Protein AF-A0A3G9CZN0-F1 (afdb_monomer)

Secondary structure (DSSP, 8-state):
--SSSSSSSSSS-----------EEE-HHHHHHHHHHHHHHHHHHSEE-SSEEETTEEE-HHHHHHHHHHHHHHHTTT----EEE--PBPPSS--S----EEEEHHHHHHHHHHHHHHHHHHSB--SEEEETTEEEEHHHHHHHHHHHHHHHHHHSS--SEEEE---EEPPGGG---S-----PPPHHHHHHHHHHS-SHHHHHHHHHHHHHHHHHHHSS--S-EEEETTEEE-HHHHHHHHHHHHHHHHHHT-SSHHHHHHHHHTHHHHHHHHHHHHHS--BPPSS-------EEEEHHHHHHHHHHHHHHHHHHSB--S-EEETTEEEPHHHHHHHHHHHHHHHHHHSS--SEEEE-GGG--------TT--S-EEEEE-SSEEEEEEE-TTSSS-TTSEEEEEEESEETTTTEET-EEEEPPPTTTT-TT-EEEETTT--EEETTT-BBSSTT---BPPB--S--SSS-SS-EEEE---HHHHHHHHT-TT-GGG-----TT-EEEEPTTS-EEEE-

Radius of gyration: 31.52 Å; Cα contacts (8 Å, |Δi|>4): 892; chains: 1; bounding box: 63×96×93 Å

Structure (mmCIF, N/CA/C/O backbone):
data_AF-A0A3G9CZN0-F1
#
_entry.id   AF-A0A3G9CZN0-F1
#
loop_
_atom_site.group_PDB
_atom_site.id
_atom_site.type_symbol
_atom_site.label_atom_id
_atom_site.label_alt_id
_atom_site.label_comp_id
_atom_site.label_asym_id
_atom_site.label_entity_id
_atom_site.label_seq_id
_atom_site.pdbx_PDB_ins_code
_atom_site.Cartn_x
_atom_site.Cartn_y
_atom_site.Cartn_z
_atom_site.occupancy
_atom_site.B_iso_or_equiv
_atom_site.auth_seq_id
_atom_site.auth_comp_id
_atom_site.auth_asym_id
_atom_site.auth_atom_id
_atom_site.pdbx_PDB_model_num
ATOM 1 N N . MET A 1 1 ? -13.162 68.420 35.883 1.00 48.16 1 MET A N 1
ATOM 2 C CA . MET A 1 1 ? -13.195 67.735 34.568 1.00 48.16 1 MET A CA 1
ATOM 3 C C . MET A 1 1 ? -12.017 66.759 34.424 1.00 48.16 1 MET A C 1
ATOM 5 O O . MET A 1 1 ? -11.081 67.065 33.712 1.00 48.16 1 MET A O 1
ATOM 9 N N . LYS A 1 2 ? -12.004 65.609 35.123 1.00 45.78 2 LYS A N 1
ATOM 10 C CA . LYS A 1 2 ? -11.001 64.524 34.917 1.00 45.78 2 LYS A CA 1
ATOM 11 C C . LYS A 1 2 ? -11.525 63.116 35.279 1.00 45.78 2 LYS A C 1
ATOM 13 O O . LYS A 1 2 ? -10.744 62.215 35.541 1.00 45.78 2 LYS A O 1
ATOM 18 N N . LYS A 1 3 ? -12.850 62.905 35.303 1.00 45.03 3 LYS A N 1
ATOM 19 C CA . LYS A 1 3 ? -13.458 61.583 35.579 1.00 45.03 3 LYS A CA 1
ATOM 20 C C . LYS A 1 3 ? -14.350 61.039 34.453 1.00 45.03 3 LYS A C 1
ATOM 22 O O . LYS A 1 3 ? -14.894 59.957 34.596 1.00 45.03 3 LYS A O 1
ATOM 27 N N . ALA A 1 4 ? -14.457 61.743 33.323 1.00 49.50 4 ALA A N 1
ATOM 28 C CA . ALA A 1 4 ? -15.334 61.357 32.210 1.00 49.50 4 ALA A CA 1
ATOM 29 C C . ALA A 1 4 ? -14.595 60.811 30.969 1.00 49.50 4 ALA A C 1
ATOM 31 O O . ALA A 1 4 ? -15.244 60.467 29.991 1.00 49.50 4 ALA A O 1
ATOM 32 N N . LEU A 1 5 ? -13.258 60.703 30.994 1.00 44.84 5 LEU A N 1
ATOM 33 C CA . LEU A 1 5 ? -12.458 60.295 29.823 1.00 44.84 5 LEU A CA 1
ATOM 34 C C . LEU A 1 5 ? -11.864 58.877 29.919 1.00 44.84 5 LEU A C 1
ATOM 36 O O . LEU A 1 5 ? -11.067 58.489 29.078 1.00 44.84 5 LEU A O 1
ATOM 40 N N . TYR A 1 6 ? -12.248 58.095 30.930 1.00 41.69 6 TYR A N 1
ATOM 41 C CA . TYR A 1 6 ? -11.838 56.687 31.051 1.00 41.69 6 TYR A CA 1
ATOM 42 C C . TYR A 1 6 ? -12.982 55.695 30.807 1.00 41.69 6 TYR A C 1
ATOM 44 O O . TYR A 1 6 ? -12.749 54.492 30.801 1.00 41.69 6 TYR A O 1
ATOM 52 N N . LEU A 1 7 ? -14.205 56.182 30.557 1.00 41.12 7 LEU A N 1
ATOM 53 C CA . LEU A 1 7 ? -15.381 55.326 30.356 1.00 41.12 7 LEU A CA 1
ATOM 54 C C . LEU A 1 7 ? -15.798 55.179 28.881 1.00 41.12 7 LEU A C 1
ATOM 56 O O . LEU A 1 7 ? -16.568 54.286 28.553 1.00 41.12 7 LEU A O 1
ATOM 60 N N . THR A 1 8 ? -15.255 55.989 27.969 1.00 40.38 8 THR A N 1
ATOM 61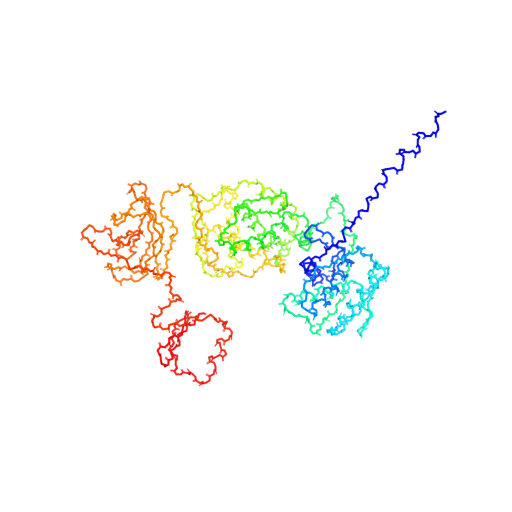 C CA . THR A 1 8 ? -15.574 55.921 26.528 1.00 40.38 8 THR A CA 1
ATOM 62 C C . THR A 1 8 ? -14.534 55.183 25.684 1.00 40.38 8 THR A C 1
ATOM 64 O O . THR A 1 8 ? -14.810 54.876 24.532 1.00 40.38 8 THR A O 1
ATOM 67 N N . VAL A 1 9 ? -13.378 54.817 26.250 1.00 39.97 9 VAL A N 1
ATOM 68 C CA . VAL A 1 9 ? -12.348 54.009 25.557 1.00 39.97 9 VAL A CA 1
ATOM 69 C C . VAL A 1 9 ? -12.467 52.510 25.888 1.00 39.97 9 VAL A C 1
ATOM 71 O O . VAL A 1 9 ? -11.833 51.676 25.254 1.00 39.97 9 VAL A O 1
ATOM 74 N N . PHE A 1 10 ? -13.348 52.136 26.823 1.00 37.50 10 PHE A N 1
ATOM 75 C CA . PHE A 1 10 ? -13.565 50.739 27.225 1.00 37.50 10 PHE A CA 1
ATOM 76 C C . PHE A 1 10 ? -14.815 50.080 26.607 1.00 37.50 10 PHE A C 1
ATOM 78 O O . PHE A 1 10 ? -15.064 48.906 26.858 1.00 37.50 10 PHE A O 1
ATOM 85 N N . ILE A 1 11 ? -15.598 50.805 25.793 1.00 42.56 11 ILE A N 1
ATOM 86 C CA . ILE A 1 11 ? -16.898 50.337 25.257 1.00 42.56 11 ILE A CA 1
ATOM 87 C C . ILE A 1 11 ? -16.909 50.156 23.721 1.00 42.56 11 ILE A C 1
ATOM 89 O O . ILE A 1 11 ? -17.919 49.753 23.157 1.00 42.56 11 ILE A O 1
ATOM 93 N N . THR A 1 12 ? -15.789 50.336 23.011 1.00 40.12 12 THR A N 1
ATOM 94 C CA . THR A 1 12 ? -15.751 50.155 21.537 1.00 40.12 12 THR A CA 1
ATOM 95 C C . THR A 1 12 ? -14.772 49.102 21.017 1.00 40.12 12 THR A C 1
ATOM 97 O O . THR A 1 12 ? -14.633 48.972 19.806 1.00 40.12 12 THR A O 1
ATOM 100 N N . SER A 1 13 ? -14.143 48.294 21.879 1.00 41.06 13 SER A N 1
ATOM 101 C CA . SER A 1 13 ? -13.274 47.187 21.426 1.00 41.06 13 SER A CA 1
ATOM 102 C C . SER A 1 13 ? -13.647 45.813 21.989 1.00 41.06 13 SER A C 1
ATOM 104 O O . SER A 1 13 ? -12.832 44.895 22.013 1.00 41.06 13 SER A O 1
ATOM 106 N N . LEU A 1 14 ? -14.909 45.631 22.388 1.00 39.69 14 LEU A N 1
ATOM 107 C CA . LEU A 1 14 ? -15.500 44.297 22.468 1.00 39.69 14 LEU A CA 1
ATOM 108 C C . LEU A 1 14 ? -16.226 44.008 21.149 1.00 39.69 14 LEU A C 1
ATOM 110 O O . LEU A 1 14 ? -17.439 43.817 21.108 1.00 39.69 14 LEU A O 1
ATOM 114 N N . LEU A 1 15 ? -15.468 43.988 20.047 1.00 36.22 15 LEU A N 1
ATOM 115 C CA . LEU A 1 15 ? -15.865 43.166 18.913 1.00 36.22 15 LEU A CA 1
ATOM 116 C C . LEU A 1 15 ? -15.795 41.732 19.418 1.00 36.22 15 LEU A C 1
ATOM 118 O O . LEU A 1 15 ? -14.723 41.147 19.566 1.00 36.22 15 LEU A O 1
ATOM 122 N N . ILE A 1 16 ? -16.970 41.209 19.749 1.00 37.00 16 ILE A N 1
ATOM 123 C CA . ILE A 1 16 ? -17.214 39.793 19.930 1.00 37.00 16 ILE A CA 1
ATOM 124 C C . ILE A 1 16 ? -16.738 39.147 18.627 1.00 37.00 16 ILE A C 1
ATOM 126 O O . ILE A 1 16 ? -17.457 39.117 17.630 1.00 37.00 16 ILE A O 1
ATOM 130 N N . LEU A 1 17 ? -15.502 38.643 18.622 1.00 33.12 17 LEU A N 1
ATOM 131 C CA . LEU A 1 17 ? -15.135 37.527 17.775 1.00 33.12 17 LEU A CA 1
ATOM 132 C C . LEU A 1 17 ? -16.014 36.380 18.263 1.00 33.12 17 LEU A C 1
ATOM 134 O O . LEU A 1 17 ? -15.608 35.553 19.079 1.00 33.12 17 LEU A O 1
ATOM 138 N N . ILE A 1 18 ? -17.252 36.347 17.768 1.00 37.12 18 ILE A N 1
ATOM 139 C CA . ILE A 1 18 ? -17.936 35.089 17.561 1.00 37.12 18 ILE A CA 1
ATOM 140 C C . ILE A 1 18 ? -17.014 34.419 16.557 1.00 37.12 18 ILE A C 1
ATOM 142 O O . ILE A 1 18 ? -17.104 34.633 15.349 1.00 37.12 18 ILE A O 1
ATOM 146 N N . SER A 1 19 ? -16.029 33.683 17.069 1.00 31.42 19 SER A N 1
ATOM 147 C CA . SER A 1 19 ? -15.501 32.586 16.300 1.00 31.42 19 SER A CA 1
ATOM 148 C C . SER A 1 19 ? -16.750 31.782 15.987 1.00 31.42 19 SER A C 1
ATOM 150 O O . SER A 1 19 ? -17.346 31.146 16.855 1.00 31.42 19 SER A O 1
ATOM 152 N N . ASN A 1 20 ? -17.217 31.880 14.745 1.00 33.75 20 ASN A N 1
ATOM 153 C CA . ASN A 1 20 ? -17.899 30.756 14.155 1.00 33.75 20 ASN A CA 1
ATOM 154 C C . ASN A 1 20 ? -16.848 29.656 14.237 1.00 33.75 20 ASN A C 1
ATOM 156 O O . ASN A 1 20 ? -15.985 29.549 13.367 1.00 33.75 20 ASN A O 1
ATOM 160 N N . ALA A 1 21 ? -16.826 28.940 15.365 1.00 37.00 21 ALA A N 1
ATOM 161 C CA . ALA A 1 21 ? -16.139 27.683 15.476 1.00 37.00 21 ALA A CA 1
ATOM 162 C C . ALA A 1 21 ? -16.773 26.865 14.363 1.00 37.00 21 ALA A C 1
ATOM 164 O O . ALA A 1 21 ? -17.922 26.438 14.477 1.00 37.00 21 ALA A O 1
ATOM 165 N N . SER A 1 22 ? -16.085 26.808 13.222 1.00 40.78 22 SER A N 1
ATOM 166 C CA . SER A 1 22 ? -16.526 26.013 12.093 1.00 40.78 22 SER A CA 1
ATOM 167 C C . SER A 1 22 ? -16.747 24.624 12.662 1.00 40.78 22 SER A C 1
ATOM 169 O O . SER A 1 22 ? -15.811 24.044 13.222 1.00 40.78 22 SER A O 1
ATOM 171 N N . ALA A 1 23 ? -18.000 24.160 12.654 1.00 54.25 23 ALA A N 1
ATOM 172 C CA . ALA A 1 23 ? -18.339 22.859 13.203 1.00 54.25 23 ALA A CA 1
ATOM 173 C C . ALA A 1 23 ? -17.385 21.846 12.568 1.00 54.25 23 ALA A C 1
ATOM 175 O O . ALA A 1 23 ? -17.251 21.807 11.341 1.00 54.25 23 ALA A O 1
ATOM 176 N N . ALA A 1 24 ? -16.657 21.091 13.392 1.00 75.88 24 ALA A N 1
ATOM 177 C CA . ALA A 1 24 ? -15.634 20.191 12.890 1.00 75.88 24 ALA A CA 1
ATOM 178 C C . ALA A 1 24 ? -16.307 19.200 11.932 1.00 75.88 24 ALA A C 1
ATOM 180 O O . ALA A 1 24 ? -17.163 18.432 12.331 1.00 75.88 24 ALA A O 1
ATOM 181 N N . GLN A 1 25 ? -15.984 19.234 10.641 1.00 88.50 25 GLN A N 1
ATOM 182 C CA . GLN A 1 25 ? -16.683 18.406 9.653 1.00 88.50 25 GLN A CA 1
ATOM 183 C C . GLN A 1 25 ? -15.831 17.204 9.255 1.00 88.50 25 GLN A C 1
ATOM 185 O O . GLN A 1 25 ? -14.646 17.364 8.973 1.00 88.50 25 GLN A O 1
ATOM 190 N N . LEU A 1 26 ? -16.410 16.008 9.232 1.00 89.69 26 LEU A N 1
ATOM 191 C CA . LEU A 1 26 ? -15.771 14.806 8.700 1.00 89.69 26 LEU A CA 1
ATOM 192 C C . LEU A 1 26 ? -16.359 14.479 7.330 1.00 89.69 26 LEU A C 1
ATOM 194 O O . LEU A 1 26 ? -17.574 14.343 7.171 1.00 89.69 26 LEU A O 1
ATOM 198 N N . SER A 1 27 ? -15.499 14.349 6.332 1.00 91.00 27 SER A N 1
ATOM 199 C CA . SER A 1 27 ? -15.864 13.846 5.013 1.00 91.00 27 SER A CA 1
ATOM 200 C C . SER A 1 27 ? -16.179 12.352 5.054 1.00 91.00 27 SER A C 1
ATOM 202 O O . SER A 1 27 ? -15.719 11.616 5.931 1.00 91.00 27 SER A O 1
ATOM 204 N N . TYR A 1 28 ? -16.928 11.874 4.058 1.00 86.19 28 TYR A N 1
ATOM 205 C CA . TYR A 1 28 ? -17.184 10.439 3.906 1.00 86.19 28 TYR A CA 1
ATOM 206 C C . TYR A 1 28 ? -15.883 9.619 3.849 1.00 86.19 28 TYR A C 1
ATOM 208 O O . TYR A 1 28 ? -15.792 8.562 4.470 1.00 86.19 28 TYR A O 1
ATOM 216 N N . ASN A 1 29 ? -14.864 10.124 3.145 1.00 78.69 29 ASN A N 1
ATOM 217 C CA . ASN A 1 29 ? -13.575 9.447 3.011 1.00 78.69 29 ASN A CA 1
ATOM 218 C C . ASN A 1 29 ? -12.831 9.370 4.351 1.00 78.69 29 ASN A C 1
ATOM 220 O O . ASN A 1 29 ? -12.279 8.322 4.676 1.00 78.69 29 ASN A O 1
ATOM 224 N N . GLU A 1 30 ? -12.873 10.421 5.174 1.00 79.44 30 GLU A N 1
ATOM 225 C CA . GLU A 1 30 ? -12.272 10.387 6.514 1.00 79.44 30 GLU A CA 1
ATOM 226 C C . GLU A 1 30 ? -12.971 9.373 7.428 1.00 79.44 30 GLU A C 1
ATOM 228 O O . GLU A 1 30 ? -12.308 8.596 8.116 1.00 79.44 30 GLU A O 1
ATOM 233 N N . ILE A 1 31 ? -14.306 9.318 7.385 1.00 90.69 31 ILE A N 1
ATOM 234 C CA . ILE A 1 31 ? -15.109 8.345 8.144 1.00 90.69 31 ILE A CA 1
ATOM 235 C C . ILE A 1 31 ? -14.822 6.917 7.658 1.00 90.69 31 ILE A C 1
ATOM 237 O O . ILE A 1 31 ? -14.691 5.993 8.464 1.00 90.69 31 ILE A O 1
ATOM 241 N N . SER A 1 32 ? -14.693 6.728 6.345 1.00 78.06 32 SER A N 1
ATOM 242 C CA . SER A 1 32 ? -14.321 5.460 5.716 1.00 78.06 32 SER A CA 1
ATOM 243 C C . SER A 1 32 ? -12.932 4.992 6.163 1.00 78.06 32 SER A C 1
ATOM 245 O O . SER A 1 32 ? -12.781 3.864 6.632 1.00 78.06 32 SER A O 1
ATOM 247 N N . ASN A 1 33 ? -11.929 5.870 6.113 1.00 72.56 33 ASN A N 1
ATOM 248 C CA . ASN A 1 33 ? -10.561 5.560 6.531 1.00 72.56 33 ASN A CA 1
ATOM 249 C C . ASN A 1 33 ? -10.483 5.246 8.030 1.00 72.56 33 ASN A C 1
ATOM 251 O O . ASN A 1 33 ? -9.870 4.252 8.421 1.00 72.56 33 ASN A O 1
ATOM 255 N N . ALA A 1 34 ? -11.174 6.020 8.870 1.00 76.81 34 ALA A N 1
ATOM 256 C CA . ALA A 1 34 ? -11.306 5.725 10.295 1.00 76.81 34 ALA A CA 1
ATOM 257 C C . ALA A 1 34 ? -11.953 4.348 10.539 1.00 76.81 34 ALA A C 1
ATOM 259 O O . ALA A 1 34 ? -11.475 3.566 11.362 1.00 76.81 34 ALA A O 1
ATOM 260 N N . SER A 1 35 ? -12.997 4.009 9.774 1.00 83.00 35 SER A N 1
ATOM 261 C CA . SER A 1 35 ? -13.671 2.703 9.839 1.00 83.00 35 SER A CA 1
ATOM 262 C C . SER A 1 35 ? -12.741 1.550 9.463 1.00 83.00 35 SER A C 1
ATOM 264 O O . SER A 1 35 ? -12.785 0.485 10.091 1.00 83.00 35 SER A O 1
ATOM 266 N N . LYS A 1 36 ? -11.867 1.753 8.472 1.00 77.94 36 LYS A N 1
ATOM 267 C CA . LYS A 1 36 ? -10.811 0.802 8.109 1.00 77.94 36 LYS A CA 1
ATOM 268 C C . LYS A 1 36 ? -9.834 0.597 9.266 1.00 77.94 36 LYS A C 1
ATOM 270 O O . LYS A 1 36 ? -9.698 -0.533 9.723 1.00 77.94 36 LYS A O 1
ATOM 275 N N . ILE A 1 37 ? -9.267 1.674 9.816 1.00 75.25 37 ILE A N 1
ATOM 276 C CA . ILE A 1 37 ? -8.317 1.624 10.946 1.00 75.25 37 ILE A CA 1
ATOM 277 C C . ILE A 1 37 ? -8.911 0.858 12.138 1.00 75.25 37 ILE A C 1
ATOM 279 O O . ILE A 1 37 ? -8.297 -0.084 12.643 1.00 75.25 37 ILE A O 1
ATOM 283 N N . ILE A 1 38 ? -10.131 1.215 12.556 1.00 85.06 38 ILE A N 1
ATOM 284 C CA . ILE A 1 38 ? -10.823 0.556 13.672 1.00 85.06 38 ILE A CA 1
ATOM 285 C C . ILE A 1 38 ? -11.025 -0.934 13.387 1.00 85.06 38 ILE A C 1
ATOM 287 O O . ILE A 1 38 ? -10.799 -1.768 14.266 1.00 85.06 38 ILE A O 1
ATOM 291 N N . THR A 1 39 ? -11.473 -1.278 12.177 1.00 76.62 39 THR A N 1
ATOM 292 C CA . THR A 1 39 ? -11.784 -2.669 11.835 1.00 76.62 39 THR A CA 1
ATOM 293 C C . THR A 1 39 ? -10.531 -3.525 11.749 1.00 76.62 39 THR A C 1
ATOM 295 O O . THR A 1 39 ? -10.541 -4.651 12.253 1.00 76.62 39 THR A O 1
ATOM 298 N N . ASP A 1 40 ? -9.466 -2.998 11.152 1.00 74.12 40 ASP A N 1
ATOM 299 C CA . ASP A 1 40 ? -8.191 -3.692 10.994 1.00 74.12 40 ASP A CA 1
ATOM 300 C C . ASP A 1 40 ? -7.570 -3.991 12.359 1.00 74.12 40 ASP A C 1
ATOM 302 O O . ASP A 1 40 ? -7.157 -5.123 12.615 1.00 74.12 40 ASP A O 1
ATOM 306 N N . GLN A 1 41 ? -7.570 -3.013 13.269 1.00 75.94 41 GLN A N 1
ATOM 307 C CA . GLN A 1 41 ? -7.034 -3.203 14.614 1.00 75.94 41 GLN A CA 1
ATOM 308 C C . GLN A 1 41 ? -7.875 -4.197 15.422 1.00 75.94 41 GLN A C 1
ATOM 310 O O . GLN A 1 41 ? -7.345 -5.189 15.924 1.00 75.94 41 GLN A O 1
ATOM 315 N N . ALA A 1 42 ? -9.196 -4.004 15.471 1.00 78.25 42 ALA A N 1
ATOM 316 C CA . ALA A 1 42 ? -10.091 -4.875 16.230 1.00 78.25 42 ALA A CA 1
ATOM 317 C C . ALA A 1 42 ? -10.071 -6.324 15.744 1.00 78.25 42 ALA A C 1
ATOM 319 O O . ALA A 1 42 ? -10.163 -7.246 16.555 1.00 78.25 42 ALA A O 1
ATOM 320 N N . SER A 1 43 ? -9.934 -6.542 14.435 1.00 66.19 43 SER A N 1
ATOM 321 C CA . SER A 1 43 ? -9.876 -7.892 13.866 1.00 66.19 43 SER A CA 1
ATOM 322 C C . SER A 1 43 ? -8.572 -8.619 14.211 1.00 66.19 43 SER A C 1
ATOM 324 O O . SER A 1 43 ? -8.571 -9.847 14.234 1.00 66.19 43 SER A O 1
ATOM 326 N N . LYS A 1 44 ? -7.496 -7.882 14.515 1.00 68.38 44 LYS A N 1
ATOM 327 C CA . LYS A 1 44 ? -6.180 -8.430 14.879 1.00 68.38 44 LYS A CA 1
ATOM 328 C C . LYS A 1 44 ? -6.005 -8.622 16.382 1.00 68.38 44 LYS A C 1
ATOM 330 O O . LYS A 1 44 ? -5.481 -9.644 16.805 1.00 68.38 44 LYS A O 1
ATOM 335 N N . THR A 1 45 ? -6.428 -7.649 17.186 1.00 67.69 45 THR A N 1
ATOM 336 C CA . THR A 1 45 ? -6.094 -7.595 18.621 1.00 67.69 45 THR A CA 1
ATOM 337 C C . THR A 1 45 ? -7.299 -7.782 19.540 1.00 67.69 45 THR A C 1
ATOM 339 O O . THR A 1 45 ? -7.137 -7.895 20.753 1.00 67.69 45 THR A O 1
ATOM 342 N N . GLY A 1 46 ? -8.522 -7.764 18.999 1.00 75.44 46 GLY A N 1
ATOM 343 C CA . GLY A 1 46 ? -9.735 -7.634 19.810 1.00 75.44 46 GLY A CA 1
ATOM 344 C C . GLY A 1 46 ? -9.861 -6.262 20.487 1.00 75.44 46 GLY A C 1
ATOM 345 O O . GLY A 1 46 ? -10.652 -6.109 21.421 1.00 75.44 46 GLY A O 1
ATOM 346 N N . GLN A 1 47 ? -9.084 -5.265 20.050 1.00 84.81 47 GLN A N 1
ATOM 347 C CA . GLN A 1 47 ? -9.071 -3.916 20.612 1.00 84.81 47 GLN A CA 1
ATOM 348 C C . GLN A 1 47 ? -9.236 -2.848 19.523 1.00 84.81 47 GLN A C 1
ATOM 350 O O . GLN A 1 47 ? -8.756 -3.016 18.407 1.00 84.81 47 GLN A O 1
ATOM 355 N N . ILE A 1 48 ? -9.887 -1.735 19.851 1.00 83.50 48 ILE A N 1
ATOM 356 C CA . ILE A 1 48 ? -9.996 -0.543 18.998 1.00 83.50 48 ILE A CA 1
ATOM 357 C C . ILE A 1 48 ? -9.014 0.542 19.465 1.00 83.50 48 ILE A C 1
ATOM 359 O O . ILE A 1 48 ? -8.698 0.588 20.661 1.00 83.50 48 ILE A O 1
ATOM 363 N N . PRO A 1 49 ? -8.532 1.416 18.563 1.00 80.56 49 PRO A N 1
ATOM 364 C CA . PRO A 1 49 ? -7.598 2.480 18.929 1.00 80.56 49 PRO A CA 1
ATOM 365 C C . PRO A 1 49 ? -8.202 3.435 19.963 1.00 80.56 49 PRO A C 1
ATOM 367 O O . PRO A 1 49 ? -9.405 3.675 19.956 1.00 80.56 49 PRO A O 1
ATOM 370 N N . SER A 1 50 ? -7.364 4.010 20.828 1.00 77.44 50 SER A N 1
ATOM 371 C CA . SER A 1 50 ? -7.765 5.063 21.775 1.00 77.44 50 SER A CA 1
ATOM 372 C C . SER A 1 50 ? -7.883 6.446 21.118 1.00 77.44 50 SER A C 1
ATOM 374 O O . SER A 1 50 ? -8.605 7.304 21.620 1.00 77.44 50 SER A O 1
ATOM 376 N N . GLN A 1 51 ? -7.209 6.656 19.983 1.00 72.81 51 GLN A N 1
ATOM 377 C CA . GLN A 1 51 ? -7.263 7.871 19.168 1.00 72.81 51 GLN A CA 1
ATOM 378 C C . GLN A 1 51 ? -7.217 7.516 17.682 1.00 72.81 51 GLN A C 1
ATOM 380 O O . GLN A 1 51 ? -6.552 6.558 17.291 1.00 72.81 51 GLN A O 1
ATOM 385 N N . ILE A 1 52 ? -7.905 8.293 16.848 1.00 78.56 52 ILE A N 1
ATOM 386 C CA . ILE A 1 52 ? -7.916 8.103 15.397 1.00 78.56 52 ILE A CA 1
ATOM 387 C C . ILE A 1 52 ? -7.370 9.370 14.749 1.00 78.56 52 ILE A C 1
ATOM 389 O O . ILE A 1 52 ? -7.846 10.463 15.038 1.00 78.56 52 ILE A O 1
ATOM 393 N N . THR A 1 53 ? -6.409 9.225 13.839 1.00 73.06 53 THR A N 1
ATOM 394 C CA . THR A 1 53 ? -5.876 10.348 13.060 1.00 73.06 53 THR A CA 1
ATOM 395 C C . THR A 1 53 ? -5.972 10.030 11.574 1.00 73.06 53 THR A C 1
ATOM 397 O O . THR A 1 53 ? -5.352 9.078 11.096 1.00 73.06 53 THR A O 1
ATOM 400 N N . VAL A 1 54 ? -6.727 10.841 10.834 1.00 62.22 54 VAL A N 1
ATOM 401 C CA . VAL A 1 54 ? -6.878 10.746 9.373 1.00 62.22 54 VAL A CA 1
ATOM 402 C C . VAL A 1 54 ? -6.591 12.120 8.778 1.00 62.22 54 VAL A C 1
ATOM 404 O O . VAL A 1 54 ? -7.090 13.108 9.300 1.00 62.22 54 VAL A O 1
ATOM 407 N N . ASN A 1 55 ? -5.777 12.204 7.720 1.00 65.44 55 ASN A N 1
ATOM 408 C CA . ASN A 1 55 ? -5.423 13.467 7.049 1.00 65.44 55 ASN A CA 1
ATOM 409 C C . ASN A 1 55 ? -4.947 14.569 8.021 1.00 65.44 55 ASN A C 1
ATOM 411 O O . ASN A 1 55 ? -5.405 15.706 7.955 1.00 65.44 55 ASN A O 1
ATOM 415 N N . ASN A 1 56 ? -4.076 14.219 8.978 1.00 61.09 56 ASN A N 1
ATOM 416 C CA . ASN A 1 56 ? -3.587 15.106 10.051 1.00 61.09 56 ASN A CA 1
ATOM 417 C C . ASN A 1 56 ? -4.673 15.680 10.984 1.00 61.09 56 ASN A C 1
ATOM 419 O O . ASN A 1 56 ? -4.388 16.534 11.823 1.00 61.09 56 ASN A O 1
ATOM 423 N N . LYS A 1 57 ? -5.906 15.176 10.893 1.00 69.19 57 LYS A N 1
ATOM 424 C CA . LYS A 1 57 ? -7.017 15.526 11.769 1.00 69.19 57 LYS A CA 1
ATOM 425 C C . LYS A 1 57 ? -7.206 14.452 12.830 1.00 69.19 57 LYS A C 1
ATOM 427 O O . LYS A 1 57 ? -7.425 13.281 12.519 1.00 69.19 57 LYS A O 1
ATOM 432 N N . ASN A 1 58 ? -7.152 14.867 14.093 1.00 76.88 58 ASN A N 1
ATOM 433 C CA . ASN A 1 58 ? -7.518 14.010 15.213 1.00 76.88 58 ASN A CA 1
ATOM 434 C C . ASN A 1 58 ? -9.042 13.892 15.293 1.00 76.88 58 ASN A C 1
ATOM 436 O O . ASN A 1 58 ? -9.752 14.891 15.389 1.00 76.88 58 ASN A O 1
ATOM 440 N N . ILE A 1 59 ? -9.523 12.657 15.254 1.00 83.44 59 ILE A N 1
ATOM 441 C CA . ILE A 1 59 ? -10.926 12.275 15.340 1.00 83.44 59 ILE A CA 1
ATOM 442 C C . ILE A 1 59 ? -11.100 11.530 16.664 1.00 83.44 59 ILE A C 1
ATOM 444 O O . ILE A 1 59 ? -10.475 10.491 16.896 1.00 83.44 59 ILE A O 1
ATOM 448 N N . THR A 1 60 ? -11.937 12.061 17.554 1.00 89.06 60 THR A N 1
ATOM 449 C CA . THR A 1 60 ? -12.280 11.358 18.795 1.00 89.06 60 THR A CA 1
ATOM 450 C C . THR A 1 60 ? -13.165 10.152 18.477 1.00 89.06 60 THR A C 1
ATOM 452 O O . THR A 1 60 ? -13.920 10.157 17.503 1.00 89.06 60 THR A O 1
ATOM 455 N N . LEU A 1 61 ? -13.104 9.106 19.305 1.00 91.50 61 LEU A N 1
ATOM 456 C CA . LEU A 1 61 ? -13.990 7.944 19.159 1.00 91.50 61 LEU A CA 1
ATOM 457 C C . LEU A 1 61 ? -15.477 8.328 19.243 1.00 91.50 61 LEU A C 1
ATOM 459 O O . LEU A 1 61 ? -16.320 7.675 18.632 1.00 91.50 61 LEU A O 1
ATOM 463 N N . ASP A 1 62 ? -15.783 9.406 19.961 1.00 94.56 62 ASP A N 1
ATOM 464 C CA . ASP A 1 62 ? -17.127 9.950 20.118 1.00 94.56 62 ASP A CA 1
ATOM 465 C C . ASP A 1 62 ? -17.624 10.626 18.837 1.00 94.56 62 ASP A C 1
ATOM 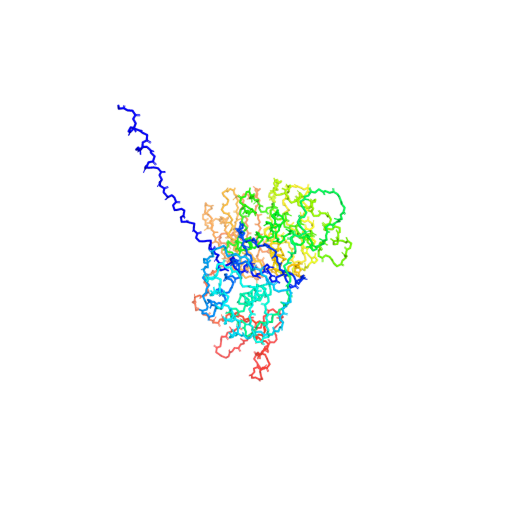467 O O . ASP A 1 62 ? -18.681 10.270 18.312 1.00 94.56 62 ASP A O 1
ATOM 471 N N . ASP A 1 63 ? -16.830 11.533 18.268 1.00 94.56 63 ASP A N 1
ATOM 472 C CA . ASP A 1 63 ? -17.159 12.157 16.985 1.00 94.56 63 ASP A CA 1
ATOM 473 C C . ASP A 1 63 ? -17.225 11.122 15.863 1.00 94.56 63 ASP A C 1
ATOM 475 O O . ASP A 1 63 ? -18.113 11.184 15.008 1.00 94.56 63 ASP A O 1
ATOM 479 N N . TYR A 1 64 ? -16.346 10.118 15.905 1.00 97.19 64 TYR A N 1
ATOM 480 C CA . TYR A 1 64 ? -16.419 8.983 14.999 1.00 97.19 64 TYR A CA 1
ATOM 481 C C . TYR A 1 64 ? -17.725 8.196 15.167 1.00 97.19 64 TYR A C 1
ATOM 483 O O . TYR A 1 64 ? -18.388 7.927 14.168 1.00 97.19 64 TYR A O 1
ATOM 491 N N . LEU A 1 65 ? -18.130 7.831 16.391 1.00 98.12 65 LEU A N 1
ATOM 492 C CA . LEU A 1 65 ? -19.354 7.052 16.620 1.00 98.12 65 LEU A CA 1
ATOM 493 C C . LEU A 1 65 ? -20.591 7.781 16.080 1.00 98.12 65 LEU A C 1
ATOM 495 O O . LEU A 1 65 ? -21.444 7.163 15.429 1.00 98.12 65 LEU A O 1
ATOM 499 N N . TYR A 1 66 ? -20.664 9.093 16.302 1.00 98.31 66 TYR A N 1
ATOM 500 C CA . TYR A 1 66 ? -21.713 9.940 15.746 1.00 98.31 66 TYR A CA 1
ATOM 501 C C . TYR A 1 66 ? -21.689 9.948 14.213 1.00 98.31 66 TYR A C 1
ATOM 503 O O . TYR A 1 66 ? -22.711 9.692 13.560 1.00 98.31 66 TYR A O 1
ATOM 511 N N . ALA A 1 67 ? -20.516 10.201 13.628 1.00 98.00 67 ALA A N 1
ATOM 512 C CA . ALA A 1 67 ? -20.345 10.298 12.187 1.00 98.00 67 ALA A CA 1
ATOM 513 C C . ALA A 1 67 ? -20.608 8.961 11.481 1.00 98.00 67 ALA A C 1
ATOM 515 O O . ALA A 1 67 ? -21.278 8.933 10.448 1.00 98.00 67 ALA A O 1
ATOM 516 N N . ALA A 1 68 ? -20.165 7.846 12.058 1.00 98.56 68 ALA A N 1
ATOM 517 C CA . ALA A 1 68 ? -20.362 6.502 11.530 1.00 98.56 68 ALA A CA 1
ATOM 518 C C . ALA A 1 68 ? -21.832 6.056 11.610 1.00 98.56 68 ALA A C 1
ATOM 520 O O . ALA A 1 68 ? -22.367 5.497 10.646 1.00 98.56 68 ALA A O 1
ATOM 521 N N . SER A 1 69 ? -22.521 6.365 12.715 1.00 98.69 69 SER A N 1
ATOM 522 C CA . SER A 1 69 ? -23.961 6.099 12.856 1.00 98.69 69 SER A CA 1
ATOM 523 C C . SER A 1 69 ? -24.769 6.913 11.839 1.00 98.69 69 SER A C 1
ATOM 525 O O . SER A 1 69 ? -25.611 6.365 11.127 1.00 98.69 69 SER A O 1
ATOM 527 N N . THR A 1 70 ? -24.458 8.204 11.692 1.00 98.50 70 THR A N 1
ATOM 528 C CA . THR A 1 70 ? -25.119 9.089 10.717 1.00 98.50 70 THR A CA 1
ATOM 529 C C . THR A 1 70 ? -24.832 8.666 9.276 1.00 98.50 70 THR A C 1
ATOM 531 O O . THR A 1 70 ? -25.748 8.590 8.458 1.00 98.50 70 THR A O 1
ATOM 534 N N . THR A 1 71 ? -23.586 8.301 8.974 1.00 98.31 71 THR A N 1
ATOM 535 C CA . THR A 1 71 ? -23.190 7.770 7.663 1.00 98.31 71 THR A CA 1
ATOM 536 C C . THR A 1 71 ? -23.964 6.500 7.339 1.00 98.31 71 THR A C 1
ATOM 538 O O . THR A 1 71 ? -24.521 6.391 6.255 1.00 98.31 71 THR A O 1
ATOM 541 N N . THR A 1 72 ? -24.100 5.572 8.289 1.00 98.50 72 THR A N 1
ATOM 542 C CA . THR A 1 72 ? -24.867 4.330 8.093 1.00 98.50 72 THR A CA 1
ATOM 543 C C . THR A 1 72 ? -26.335 4.600 7.734 1.00 98.50 72 THR A C 1
ATOM 545 O O . THR A 1 72 ? -26.889 3.920 6.869 1.00 98.50 72 THR A O 1
ATOM 548 N N . ILE A 1 73 ? -26.958 5.621 8.336 1.00 98.31 73 ILE A N 1
ATOM 549 C CA . ILE A 1 73 ? -28.320 6.062 7.987 1.00 98.31 73 ILE A CA 1
ATOM 550 C C . ILE A 1 73 ? -28.359 6.612 6.554 1.00 98.31 73 ILE A C 1
ATOM 552 O O . ILE A 1 73 ? -29.208 6.201 5.763 1.00 98.31 73 ILE A O 1
ATOM 556 N N . ASN A 1 74 ? -27.425 7.495 6.194 1.00 96.38 74 ASN A N 1
ATOM 557 C CA . ASN A 1 74 ? -27.379 8.122 4.868 1.00 96.38 74 ASN A CA 1
ATOM 558 C C . ASN A 1 74 ? -27.114 7.097 3.754 1.00 96.38 74 ASN A C 1
ATOM 560 O O . ASN A 1 74 ? -27.754 7.144 2.697 1.00 96.38 74 ASN A O 1
ATOM 564 N N . LEU A 1 75 ? -26.255 6.112 4.024 1.00 94.94 75 LEU A N 1
ATOM 565 C CA . LEU A 1 75 ? -25.959 4.993 3.131 1.00 94.94 75 LEU A CA 1
ATOM 566 C C . LEU A 1 75 ? -27.177 4.097 2.867 1.00 94.94 75 LEU A C 1
ATOM 568 O O . LEU A 1 75 ? -27.239 3.466 1.817 1.00 94.94 75 LEU A O 1
ATOM 572 N N . ASN A 1 76 ? -28.193 4.080 3.739 1.00 94.75 76 ASN A N 1
ATOM 573 C CA . ASN A 1 76 ? -29.454 3.389 3.439 1.00 94.75 76 ASN A CA 1
ATOM 574 C C . ASN A 1 76 ? -30.225 4.038 2.275 1.00 94.75 76 ASN A C 1
ATOM 576 O O . ASN A 1 76 ? -31.062 3.391 1.654 1.00 94.75 76 ASN A O 1
ATOM 580 N N . THR A 1 77 ? -29.913 5.298 1.967 1.00 91.88 77 THR A N 1
ATOM 581 C CA . THR A 1 77 ? -30.406 6.036 0.794 1.00 91.88 77 THR A CA 1
ATOM 582 C C . THR A 1 77 ? -29.309 6.267 -0.255 1.00 91.88 77 THR A C 1
ATOM 584 O O . THR A 1 77 ? -29.455 7.133 -1.111 1.00 91.88 77 THR A O 1
ATOM 587 N N . ASN A 1 78 ? -28.204 5.512 -0.183 1.00 86.62 78 ASN A N 1
ATOM 588 C CA . ASN A 1 78 ? -27.026 5.605 -1.058 1.00 86.62 78 ASN A CA 1
ATOM 589 C C . ASN A 1 78 ? -26.336 6.985 -1.078 1.00 86.62 78 ASN A C 1
ATOM 591 O O . ASN A 1 78 ? -25.680 7.342 -2.057 1.00 86.62 78 ASN A O 1
ATOM 595 N N . LYS A 1 79 ? -26.452 7.773 -0.001 1.00 85.62 79 LYS A N 1
ATOM 596 C CA . LYS A 1 79 ? -25.857 9.115 0.084 1.00 85.62 79 LYS A CA 1
ATOM 597 C C . LYS A 1 79 ? -24.529 9.100 0.843 1.00 85.62 79 LYS A C 1
ATOM 599 O O . LYS A 1 79 ? -24.485 8.721 2.011 1.00 85.62 79 LYS A O 1
ATOM 604 N N . LYS A 1 80 ? -23.465 9.581 0.191 1.00 91.62 80 LYS A N 1
ATOM 605 C CA . LYS A 1 80 ? -22.130 9.805 0.773 1.00 91.62 80 LYS A CA 1
ATOM 606 C C . LYS A 1 80 ? -21.953 11.291 1.081 1.00 91.62 80 LYS A C 1
ATOM 608 O O . LYS A 1 80 ? -21.502 12.054 0.236 1.00 91.62 80 LYS A O 1
ATOM 613 N N . THR A 1 81 ? -22.381 11.715 2.264 1.00 89.81 81 THR A N 1
ATOM 614 C CA . THR A 1 81 ? -22.363 13.130 2.667 1.00 89.81 81 THR A CA 1
ATOM 615 C C . THR A 1 81 ? -21.329 13.377 3.752 1.00 89.81 81 THR A C 1
ATOM 617 O O . THR A 1 81 ? -21.108 12.520 4.605 1.00 89.81 81 THR A O 1
ATOM 620 N N . ASN A 1 82 ? -20.775 14.583 3.780 1.00 91.69 82 ASN A N 1
ATOM 621 C CA . ASN A 1 82 ? -19.964 15.039 4.902 1.00 91.69 82 ASN A CA 1
ATOM 622 C C . ASN A 1 82 ? -20.843 15.231 6.150 1.00 91.69 82 ASN A C 1
ATOM 624 O O . ASN A 1 82 ? -21.995 15.654 6.039 1.00 91.69 82 ASN A O 1
ATOM 628 N N . ILE A 1 83 ? -20.297 14.945 7.330 1.00 95.75 83 ILE A N 1
ATOM 629 C CA . ILE A 1 83 ? -20.999 15.014 8.613 1.00 95.75 83 ILE A CA 1
ATOM 630 C C . ILE A 1 83 ? -20.350 16.077 9.495 1.00 95.75 83 ILE A C 1
ATOM 632 O O . ILE A 1 83 ? -19.163 15.993 9.796 1.00 95.75 83 ILE A O 1
ATOM 636 N N . SER A 1 84 ? -21.127 17.063 9.935 1.00 93.62 84 SER A N 1
ATOM 637 C CA . SER A 1 84 ? -20.692 18.011 10.963 1.00 93.62 84 SER A CA 1
ATOM 638 C C . SER A 1 84 ? -20.694 17.330 12.333 1.00 93.62 84 SER A C 1
ATOM 640 O O . SER A 1 84 ? -21.708 16.759 12.731 1.00 93.62 84 SER A O 1
ATOM 642 N N . THR A 1 85 ? -19.570 17.377 13.039 1.00 88.44 85 THR A N 1
ATOM 643 C CA . THR A 1 85 ? -19.385 16.887 14.408 1.00 88.44 85 THR A CA 1
ATOM 644 C C . THR A 1 85 ? -19.282 18.056 15.384 1.00 88.44 85 THR A C 1
ATOM 646 O O . THR A 1 85 ? -18.989 19.191 15.003 1.00 88.44 85 THR A O 1
ATOM 649 N N . ASN A 1 86 ? -19.563 17.768 16.656 1.00 86.56 86 ASN A N 1
ATOM 650 C CA . ASN A 1 86 ? -19.701 18.772 17.712 1.00 86.56 86 ASN A CA 1
ATOM 651 C C . ASN A 1 86 ? -18.779 18.490 18.912 1.00 86.56 86 ASN A C 1
ATOM 653 O O . ASN A 1 86 ? -19.117 18.876 20.030 1.00 86.56 86 ASN A O 1
ATOM 657 N N . ASN A 1 87 ? -17.638 17.815 18.705 1.00 87.50 87 ASN A N 1
ATOM 658 C CA . ASN A 1 87 ? -16.725 17.393 19.774 1.00 87.50 87 ASN A CA 1
ATOM 659 C C . ASN A 1 87 ? -17.480 16.678 20.910 1.00 87.50 87 ASN A C 1
ATOM 661 O O . ASN A 1 87 ? -17.452 17.100 22.072 1.00 87.50 87 ASN A O 1
ATOM 665 N N . TYR A 1 88 ? -18.218 15.623 20.560 1.00 88.38 88 TYR A N 1
ATOM 666 C CA . TYR A 1 88 ? -19.034 14.872 21.508 1.00 88.38 88 TYR A CA 1
ATOM 667 C C . TYR A 1 88 ? -18.184 14.328 22.658 1.00 88.38 88 TYR A C 1
ATOM 669 O O . TYR A 1 88 ? -17.062 13.863 22.469 1.00 88.38 88 TYR A O 1
ATOM 677 N N . LYS A 1 89 ? -18.736 14.380 23.874 1.00 87.81 89 LYS A N 1
ATOM 678 C CA . LYS A 1 89 ? -18.049 13.901 25.080 1.00 87.81 89 LYS A CA 1
ATOM 679 C C . LYS A 1 89 ? -18.110 12.367 25.191 1.00 87.81 89 LYS A C 1
ATOM 681 O O . LYS A 1 89 ? -19.088 11.769 24.726 1.00 87.81 89 LYS A O 1
ATOM 686 N N . PRO A 1 90 ? -17.158 11.734 25.901 1.00 87.25 90 PRO A N 1
ATOM 687 C CA . PRO A 1 90 ? -17.197 10.299 26.177 1.00 87.25 90 PRO A CA 1
ATOM 688 C C . PRO A 1 90 ? -18.423 9.891 27.016 1.00 87.25 90 PRO A C 1
ATOM 690 O O . PRO A 1 90 ? -19.030 10.735 27.700 1.00 87.25 90 PRO A O 1
ATOM 693 N N . PRO A 1 91 ? -18.807 8.600 27.018 1.00 90.62 91 PRO A N 1
ATOM 694 C CA . PRO A 1 91 ? -19.847 8.091 27.913 1.00 90.62 91 PRO A CA 1
ATOM 695 C C . PRO A 1 91 ? -19.417 8.209 29.386 1.00 90.62 91 PRO A C 1
ATOM 697 O O . PRO A 1 91 ? -18.228 8.258 29.683 1.00 90.62 91 PRO A O 1
ATOM 700 N N . THR A 1 92 ? -20.364 8.250 30.331 1.00 81.81 92 THR A N 1
ATOM 701 C CA . THR A 1 92 ? -20.028 8.309 31.770 1.00 81.81 92 THR A CA 1
ATOM 702 C C . THR A 1 92 ? -19.517 6.976 32.296 1.00 81.81 92 THR A C 1
ATOM 704 O O . THR A 1 92 ? -18.428 6.925 32.842 1.00 81.81 92 THR A O 1
ATOM 707 N N . ASN A 1 93 ? -20.300 5.909 32.121 1.00 81.50 93 ASN A N 1
ATOM 708 C CA . ASN A 1 93 ? -20.025 4.590 32.698 1.00 81.50 93 ASN A CA 1
ATOM 709 C C . ASN A 1 93 ? -20.354 3.477 31.684 1.00 81.50 93 ASN A C 1
ATOM 711 O O . ASN A 1 93 ? -21.403 2.834 31.789 1.00 81.50 93 ASN A O 1
ATOM 715 N N . PRO A 1 94 ? -19.534 3.276 30.634 1.00 84.88 94 PRO A N 1
ATOM 716 C CA . PRO A 1 94 ? -19.730 2.170 29.701 1.00 84.88 94 PRO A CA 1
ATOM 717 C C . PRO A 1 94 ? -19.462 0.815 30.388 1.00 84.88 94 PRO A C 1
ATOM 719 O O . PRO A 1 94 ? -18.446 0.667 31.064 1.00 84.88 94 PRO A O 1
ATOM 722 N N . PRO A 1 95 ? -20.336 -0.197 30.225 1.00 81.00 95 PRO A N 1
ATOM 723 C CA . PRO A 1 95 ? -20.095 -1.522 30.779 1.00 81.00 95 PRO A CA 1
ATOM 724 C C . PRO A 1 95 ? -18.946 -2.239 30.053 1.00 81.00 95 PRO A C 1
ATOM 726 O O . PRO A 1 95 ? -18.765 -2.114 28.838 1.00 81.00 95 PRO A O 1
ATOM 729 N N . ASN A 1 96 ? -18.188 -3.043 30.800 1.00 79.94 96 ASN A N 1
ATOM 730 C CA . ASN A 1 96 ? -17.053 -3.802 30.262 1.00 79.94 96 ASN A CA 1
ATOM 731 C C . ASN A 1 96 ? -17.478 -5.047 29.470 1.00 79.94 96 ASN A C 1
ATOM 733 O O . ASN A 1 96 ? -16.724 -5.526 28.626 1.00 79.94 96 ASN A O 1
ATOM 737 N N . ASN A 1 97 ? -18.680 -5.569 29.721 1.00 86.31 97 ASN A N 1
ATOM 738 C CA . ASN A 1 97 ? -19.264 -6.673 28.970 1.00 86.31 97 ASN A CA 1
ATOM 739 C C . ASN A 1 97 ? -20.149 -6.162 27.825 1.00 86.31 97 ASN A C 1
ATOM 741 O O . ASN A 1 97 ? -20.711 -5.068 27.878 1.00 86.31 97 ASN A O 1
ATOM 745 N N . THR A 1 98 ? -20.291 -6.986 26.789 1.00 96.25 98 THR A N 1
ATOM 746 C CA . THR A 1 98 ? -21.190 -6.714 25.669 1.00 96.25 98 THR A CA 1
ATOM 747 C C . THR A 1 98 ? -21.959 -7.959 25.281 1.00 96.25 98 THR A C 1
ATOM 749 O O . THR A 1 98 ? -21.438 -9.074 25.341 1.00 96.25 98 THR A O 1
ATOM 752 N N . ALA A 1 99 ? -23.176 -7.753 24.800 1.00 92.75 99 ALA A N 1
ATOM 753 C CA . ALA A 1 99 ? -23.847 -8.724 23.961 1.00 92.75 99 ALA A CA 1
ATOM 754 C C . ALA A 1 99 ? -23.051 -8.968 22.668 1.00 92.75 99 ALA A C 1
ATOM 756 O O . ALA A 1 99 ? -22.466 -8.042 22.096 1.00 92.75 99 ALA A O 1
ATOM 757 N N . THR A 1 100 ? -23.064 -10.214 22.197 1.00 93.62 100 THR A N 1
ATOM 758 C CA . THR A 1 100 ? -22.517 -10.631 20.898 1.00 93.62 100 THR A CA 1
ATOM 759 C C . THR A 1 100 ? -23.596 -11.381 20.123 1.00 93.62 100 THR A C 1
ATOM 761 O O . THR A 1 100 ? -24.517 -11.936 20.718 1.00 93.62 100 THR A O 1
ATOM 764 N N . GLY A 1 101 ? -23.537 -11.359 18.792 1.00 87.81 101 GLY A N 1
ATOM 765 C CA . GLY A 1 101 ? -24.582 -11.954 17.952 1.00 87.81 101 GLY A CA 1
ATOM 766 C C . GLY A 1 101 ? -24.841 -11.160 16.679 1.00 87.81 101 GLY A C 1
ATOM 767 O O . GLY A 1 101 ? -24.115 -10.220 16.364 1.00 87.81 101 GLY A O 1
ATOM 768 N N . LYS A 1 102 ? -25.861 -11.545 15.909 1.00 96.00 102 LYS A N 1
ATOM 769 C CA . LYS A 1 102 ? -26.215 -10.871 14.651 1.00 96.00 102 LYS A CA 1
ATOM 770 C C . LYS A 1 102 ? -27.274 -9.795 14.889 1.00 96.00 102 LYS A C 1
ATOM 772 O O . LYS A 1 102 ? -28.328 -10.083 15.444 1.00 96.00 102 LYS A O 1
ATOM 777 N N . LEU A 1 103 ? -27.030 -8.586 14.390 1.00 94.88 103 LEU A N 1
ATOM 778 C CA . LEU A 1 103 ? -28.060 -7.563 14.206 1.00 94.88 103 LEU A CA 1
ATOM 779 C C . LEU A 1 103 ? -28.503 -7.552 12.747 1.00 94.88 103 LEU A C 1
ATOM 781 O O . LEU A 1 103 ? -27.662 -7.464 11.852 1.00 94.88 103 LEU A O 1
ATOM 785 N N . THR A 1 104 ? -29.811 -7.608 12.502 1.00 96.50 104 THR A N 1
ATOM 786 C CA . THR A 1 104 ? -30.369 -7.448 11.149 1.00 96.50 104 THR A CA 1
ATOM 787 C C . THR A 1 104 ? -30.200 -6.011 10.650 1.00 96.50 104 THR A C 1
ATOM 789 O O . THR A 1 104 ? -30.011 -5.097 11.458 1.00 96.50 104 THR A O 1
ATOM 792 N N . LYS A 1 105 ? -30.322 -5.797 9.332 1.00 96.75 105 LYS A N 1
ATOM 793 C CA . LYS A 1 105 ? -30.324 -4.460 8.714 1.00 96.75 105 LYS A CA 1
ATOM 794 C C . LYS A 1 105 ? -31.271 -3.484 9.392 1.00 96.75 105 LYS A C 1
ATOM 796 O O . LYS A 1 105 ? -30.856 -2.392 9.773 1.00 96.75 105 LYS A O 1
ATOM 801 N N . THR A 1 106 ? -32.512 -3.902 9.602 1.00 97.31 106 THR A N 1
ATOM 802 C CA . THR A 1 106 ? -33.518 -3.091 10.291 1.00 97.31 106 THR A CA 1
ATOM 803 C C . THR A 1 106 ? -33.064 -2.734 11.706 1.00 97.31 106 THR A C 1
ATOM 805 O O . THR A 1 106 ? -33.150 -1.578 12.113 1.00 97.31 106 THR A O 1
ATOM 808 N N . THR A 1 107 ? -32.505 -3.699 12.444 1.00 96.62 107 THR A N 1
ATOM 809 C CA . THR A 1 107 ? -32.069 -3.482 13.828 1.00 96.62 107 THR A CA 1
ATOM 810 C C . THR A 1 107 ? -30.879 -2.529 13.925 1.00 96.62 107 THR A C 1
ATOM 812 O O . THR A 1 107 ? -30.944 -1.582 14.704 1.00 96.62 107 THR A O 1
ATOM 815 N N . TYR A 1 108 ? -29.797 -2.727 13.159 1.00 98.25 108 TYR A N 1
ATOM 816 C CA . TYR A 1 108 ? -28.635 -1.834 13.280 1.00 98.25 108 TYR A CA 1
ATOM 817 C C . TYR A 1 108 ? -28.926 -0.422 12.745 1.00 98.25 108 TYR A C 1
ATOM 819 O O . TYR A 1 108 ? -28.357 0.536 13.256 1.00 98.25 108 TYR A O 1
ATOM 827 N N . LEU A 1 109 ? -29.836 -0.253 11.775 1.00 98.50 109 LEU A N 1
ATOM 828 C CA . LEU A 1 109 ? -30.272 1.079 11.331 1.00 98.50 109 LEU A CA 1
ATOM 829 C C . LEU A 1 109 ? -31.074 1.804 12.417 1.00 98.50 109 LEU A C 1
ATOM 831 O O . LEU A 1 109 ? -30.841 2.988 12.658 1.00 98.50 109 LEU A O 1
ATOM 835 N N . GLN A 1 110 ? -31.963 1.092 13.116 1.00 98.31 110 GLN A N 1
ATOM 836 C CA . GLN A 1 110 ? -32.692 1.653 14.255 1.00 98.31 110 GLN A CA 1
ATOM 837 C C . GLN A 1 110 ? -31.738 2.062 15.386 1.00 98.31 110 GLN A C 1
ATOM 839 O O . GLN A 1 110 ? -31.879 3.136 15.971 1.00 98.31 110 GLN A O 1
ATOM 844 N N . VAL A 1 111 ? -30.734 1.231 15.682 1.00 98.50 111 VAL A N 1
ATOM 845 C CA . VAL A 1 111 ? -29.709 1.561 16.682 1.00 98.50 111 VAL A CA 1
ATOM 846 C C . VAL A 1 111 ? -28.909 2.795 16.250 1.00 98.50 111 VAL A C 1
ATOM 848 O O . VAL A 1 111 ? -28.635 3.646 17.094 1.00 98.50 111 VAL A O 1
ATOM 851 N N . ALA A 1 112 ? -28.594 2.949 14.960 1.00 98.62 112 ALA A N 1
ATOM 852 C CA . ALA A 1 112 ? -27.860 4.108 14.449 1.00 98.62 112 ALA A CA 1
ATOM 853 C C . ALA A 1 112 ? -28.645 5.409 14.666 1.00 98.62 112 ALA A C 1
ATOM 855 O O . ALA A 1 112 ? -28.087 6.406 15.124 1.00 98.62 112 ALA A O 1
ATOM 856 N N . GLN A 1 113 ? -29.956 5.382 14.397 1.00 98.62 113 GLN A N 1
ATOM 857 C CA . GLN A 1 113 ? -30.858 6.510 14.652 1.00 98.62 113 GLN A CA 1
ATOM 858 C C . GLN A 1 113 ? -30.922 6.856 16.141 1.00 98.62 113 GLN A C 1
ATOM 860 O O . GLN A 1 113 ? -30.860 8.029 16.507 1.00 98.62 113 GLN A O 1
ATOM 865 N N . ASN A 1 114 ? -30.992 5.840 17.005 1.00 98.38 114 ASN A N 1
ATOM 866 C CA . ASN A 1 114 ? -31.035 6.034 18.451 1.00 98.38 114 ASN A CA 1
ATOM 867 C C . ASN A 1 114 ? -29.726 6.635 18.988 1.00 98.38 114 ASN A C 1
ATOM 869 O O . ASN A 1 114 ? -29.780 7.536 19.821 1.00 98.38 114 ASN A O 1
ATOM 873 N N . ILE A 1 115 ? -28.566 6.180 18.496 1.00 98.62 115 ILE A N 1
ATOM 874 C CA . ILE A 1 115 ? -27.255 6.748 18.852 1.00 98.62 115 ILE A CA 1
ATOM 875 C C . ILE A 1 115 ? -27.184 8.206 18.417 1.00 98.62 115 ILE A C 1
ATOM 877 O O . ILE A 1 115 ? -26.897 9.063 19.248 1.00 98.62 115 ILE A O 1
ATOM 881 N N . LYS A 1 116 ? -27.504 8.495 17.149 1.00 98.31 116 LYS A N 1
ATOM 882 C CA . LYS A 1 116 ? -27.512 9.861 16.615 1.00 98.31 116 LYS A CA 1
ATOM 883 C C . LYS A 1 116 ? -28.367 10.785 17.490 1.00 98.31 116 LYS A C 1
ATOM 885 O O . LYS A 1 116 ? -27.851 11.764 18.024 1.00 98.31 116 LYS A O 1
ATOM 890 N N . LYS A 1 117 ? -29.630 10.409 17.727 1.00 98.25 117 LYS A N 1
ATOM 891 C CA . LYS A 1 117 ? -30.570 11.173 18.562 1.00 98.25 117 LYS A CA 1
ATOM 892 C C . LYS A 1 117 ? -30.052 11.362 19.990 1.00 98.25 117 LYS A C 1
ATOM 894 O O . LYS A 1 117 ? -30.162 12.454 20.545 1.00 98.25 117 LYS A O 1
ATOM 899 N N . TYR A 1 118 ? -29.496 10.312 20.598 1.00 97.69 118 TYR A N 1
ATOM 900 C CA . TYR A 1 118 ? -28.939 10.386 21.948 1.00 97.69 118 TYR A CA 1
ATOM 901 C C . TYR A 1 118 ? -27.790 11.392 22.019 1.00 97.69 118 TYR A C 1
ATOM 903 O O . TYR A 1 118 ? -27.779 12.231 22.918 1.00 97.69 118 TYR A O 1
ATOM 911 N N . MET A 1 119 ? -26.855 11.334 21.070 1.00 97.75 119 MET A N 1
ATOM 912 C CA . MET A 1 119 ? -25.690 12.215 21.045 1.00 97.75 119 MET A CA 1
ATOM 913 C C . MET A 1 119 ? -26.102 13.666 20.797 1.00 97.75 119 MET A C 1
ATOM 915 O O . MET A 1 119 ? -25.688 14.530 21.562 1.00 97.75 119 MET A O 1
ATOM 919 N N . GLU A 1 120 ? -26.984 13.932 19.827 1.00 96.12 120 GLU A N 1
ATOM 920 C CA . GLU A 1 120 ? -27.558 15.269 19.580 1.00 96.12 120 GLU A CA 1
ATOM 921 C C . GLU A 1 120 ? -28.253 15.848 20.819 1.00 96.12 120 GLU A C 1
ATOM 923 O O . GLU A 1 120 ? -28.096 17.028 21.112 1.00 96.12 120 GLU A O 1
ATOM 928 N N . THR A 1 121 ? -28.969 15.015 21.580 1.00 97.44 121 THR A N 1
ATOM 929 C CA . THR A 1 121 ? -29.704 15.457 22.778 1.00 97.44 121 THR A CA 1
ATOM 930 C C . THR A 1 121 ? -28.786 15.691 23.980 1.00 97.44 121 THR A C 1
ATOM 932 O O . THR A 1 121 ? -28.986 16.631 24.742 1.00 97.44 121 THR A O 1
ATOM 935 N N . ASN A 1 122 ? -27.793 14.821 24.190 1.00 92.38 122 ASN A N 1
ATOM 936 C CA . ASN A 1 122 ? -27.015 14.775 25.435 1.00 92.38 122 ASN A CA 1
ATOM 937 C C . ASN A 1 122 ? -25.590 15.333 25.292 1.00 92.38 122 ASN A C 1
ATOM 939 O O . ASN A 1 122 ? -24.847 15.370 26.275 1.00 92.38 122 ASN A O 1
ATOM 943 N N . GLY A 1 123 ? -25.168 15.704 24.080 1.00 93.62 123 GLY A N 1
ATOM 944 C CA . GLY A 1 123 ? -23.813 16.183 23.796 1.00 93.62 123 GLY A CA 1
ATOM 945 C C . GLY A 1 123 ? -22.714 15.152 24.088 1.00 93.62 123 GLY A C 1
ATOM 946 O O . GLY A 1 123 ? -21.557 15.524 24.293 1.00 93.62 123 GLY A O 1
ATOM 947 N N . ARG A 1 124 ? -23.056 13.855 24.150 1.00 94.31 124 ARG A N 1
ATOM 948 C CA . ARG A 1 124 ? -22.124 12.776 24.507 1.00 94.31 124 ARG A CA 1
ATOM 949 C C . ARG A 1 124 ? -22.525 11.411 23.962 1.00 94.31 124 ARG A C 1
ATOM 951 O O . ARG A 1 124 ? -23.709 11.157 23.745 1.00 94.31 124 ARG A O 1
ATOM 958 N N . SER A 1 125 ? -21.549 10.521 23.824 1.00 95.56 125 SER A N 1
ATOM 959 C CA . SER A 1 125 ? -21.760 9.130 23.415 1.00 95.56 125 SER A CA 1
ATOM 960 C C . SER A 1 125 ? -22.581 8.327 24.432 1.00 95.56 125 SER A C 1
ATOM 962 O O . SER A 1 125 ? -22.413 8.511 25.643 1.00 95.56 125 SER A O 1
ATOM 964 N N . PRO A 1 126 ? -23.441 7.394 23.981 1.00 94.88 126 PRO A N 1
ATOM 965 C CA . PRO A 1 126 ? -24.133 6.475 24.876 1.00 94.88 126 PRO A CA 1
ATOM 966 C C . PRO A 1 126 ? -23.168 5.436 25.461 1.00 94.88 126 PRO A C 1
ATOM 968 O O . PRO A 1 126 ? -22.296 4.912 24.770 1.00 94.88 126 PRO A O 1
ATOM 971 N N . SER A 1 127 ? -23.368 5.073 26.730 1.00 92.56 127 SER A N 1
ATOM 972 C CA . SER A 1 127 ? -22.610 3.997 27.390 1.00 92.56 127 SER A CA 1
ATOM 973 C C . SER A 1 127 ? -22.848 2.622 26.752 1.00 92.56 127 SER A C 1
ATOM 975 O O . SER A 1 127 ? -21.950 1.780 26.736 1.00 92.56 127 SER A O 1
ATOM 977 N N . TYR A 1 128 ? -24.057 2.387 26.240 1.00 96.06 128 TYR A N 1
ATOM 978 C CA . TYR A 1 128 ? -24.466 1.174 25.535 1.00 96.06 128 TYR A CA 1
ATOM 979 C C . TYR A 1 128 ? -25.728 1.440 24.702 1.00 96.06 128 TYR A C 1
ATOM 981 O O . TYR A 1 128 ? -26.436 2.420 24.934 1.00 96.06 128 TYR A O 1
ATOM 989 N N . ALA A 1 129 ? -26.051 0.532 23.783 1.00 96.50 129 ALA A N 1
ATOM 990 C CA . ALA A 1 129 ? -27.355 0.462 23.133 1.00 96.50 129 ALA A CA 1
ATOM 991 C C . ALA A 1 129 ? -28.065 -0.843 23.508 1.00 96.50 129 ALA A C 1
ATOM 993 O O . ALA A 1 129 ? -27.466 -1.921 23.478 1.00 96.50 129 ALA A O 1
ATOM 994 N N . THR A 1 130 ? -29.348 -0.754 23.850 1.00 95.00 130 THR A N 1
ATOM 995 C CA . THR A 1 130 ? -30.192 -1.929 24.095 1.00 95.00 130 THR A CA 1
ATOM 996 C C . THR A 1 130 ? -30.701 -2.475 22.765 1.00 95.00 130 THR A C 1
ATOM 998 O O . THR A 1 130 ? -31.280 -1.737 21.969 1.00 95.00 130 THR A O 1
ATOM 1001 N N . THR A 1 131 ? -30.492 -3.768 22.525 1.00 94.56 131 THR A N 1
ATOM 1002 C CA . THR A 1 131 ? -30.912 -4.461 21.300 1.00 94.56 131 THR A CA 1
ATOM 1003 C C . THR A 1 131 ? -31.560 -5.806 21.622 1.00 94.56 131 THR A C 1
ATOM 1005 O O . THR A 1 131 ? -31.550 -6.244 22.771 1.00 94.56 131 THR A O 1
ATOM 1008 N N . THR A 1 132 ? -32.069 -6.495 20.599 1.00 89.25 132 THR A N 1
ATOM 1009 C CA . THR A 1 132 ? -32.631 -7.850 20.727 1.00 89.25 132 THR A CA 1
ATOM 1010 C C . THR A 1 132 ? -31.611 -8.897 21.174 1.00 89.25 132 THR A C 1
ATOM 1012 O O . THR A 1 132 ? -32.004 -9.897 21.760 1.00 89.25 132 THR A O 1
ATOM 1015 N N . ILE A 1 133 ? -30.312 -8.675 20.939 1.00 92.69 133 ILE A N 1
ATOM 1016 C CA . ILE A 1 133 ? -29.242 -9.573 21.407 1.00 92.69 133 ILE A CA 1
ATOM 1017 C C . ILE A 1 133 ? -28.723 -9.197 22.805 1.00 92.69 133 ILE A C 1
ATOM 1019 O O . ILE A 1 133 ? -27.843 -9.869 23.331 1.00 92.69 133 ILE A O 1
ATOM 1023 N N . GLY A 1 134 ? -29.249 -8.124 23.409 1.00 95.25 134 GLY A N 1
ATOM 1024 C CA . GLY A 1 134 ? -28.824 -7.583 24.701 1.00 95.25 134 GLY A CA 1
ATOM 1025 C C . GLY A 1 134 ? -28.177 -6.198 24.596 1.00 95.25 134 GLY A C 1
ATOM 1026 O O . GLY A 1 134 ? -28.319 -5.490 23.592 1.00 95.25 134 GLY A O 1
ATOM 1027 N N . LYS A 1 135 ? -27.483 -5.780 25.662 1.00 96.81 135 LYS A N 1
ATOM 1028 C CA . LYS A 1 135 ? -26.789 -4.483 25.725 1.00 96.81 135 LYS A CA 1
ATOM 1029 C C . LYS A 1 135 ? -25.451 -4.557 24.993 1.00 96.81 135 LYS A C 1
ATOM 1031 O O . LYS A 1 135 ? -24.584 -5.338 25.375 1.00 96.81 135 LYS A O 1
ATOM 1036 N N . ILE A 1 136 ? -25.278 -3.724 23.972 1.00 97.88 136 ILE A N 1
ATOM 1037 C CA . ILE A 1 136 ? -24.013 -3.579 23.245 1.00 97.88 136 ILE A CA 1
ATOM 1038 C C . ILE A 1 136 ? -23.293 -2.357 23.791 1.00 97.88 136 ILE A C 1
ATOM 1040 O O . ILE A 1 136 ? -23.836 -1.254 23.738 1.00 97.88 136 ILE A O 1
ATOM 1044 N N . ASN A 1 137 ? -22.097 -2.546 24.333 1.00 96.31 137 ASN A N 1
ATOM 1045 C CA . ASN A 1 137 ? -21.339 -1.469 24.963 1.00 96.31 137 ASN A CA 1
ATOM 1046 C C . ASN A 1 137 ? -20.667 -0.531 23.941 1.00 96.31 137 ASN A C 1
ATOM 1048 O O . ASN A 1 137 ? -20.539 -0.843 22.757 1.00 96.31 137 ASN A O 1
ATOM 1052 N N . TYR A 1 138 ? -20.263 0.646 24.416 1.00 96.50 138 TYR A N 1
ATOM 1053 C CA . TYR A 1 138 ? -19.706 1.744 23.619 1.00 96.50 138 TYR A CA 1
ATOM 1054 C C . TYR A 1 138 ? -18.614 1.336 22.606 1.00 96.50 138 TYR A C 1
ATOM 1056 O O . TYR A 1 138 ? -18.725 1.647 21.421 1.00 96.50 138 TYR A O 1
ATOM 1064 N N . GLN A 1 139 ? -17.590 0.594 23.034 1.00 94.44 139 GLN A N 1
ATOM 1065 C CA . GLN A 1 139 ? -16.469 0.182 22.175 1.00 94.44 139 GLN A CA 1
ATOM 1066 C C . GLN A 1 139 ? -16.950 -0.772 21.068 1.00 94.44 139 GLN A C 1
ATOM 1068 O O . GLN A 1 139 ? -16.539 -0.666 19.910 1.00 94.44 139 GLN A O 1
ATOM 1073 N N . SER A 1 140 ? -17.868 -1.682 21.405 1.00 96.88 140 SER A N 1
ATOM 1074 C CA . SER A 1 140 ? -18.442 -2.624 20.440 1.00 96.88 140 SER A CA 1
ATOM 1075 C C . SER A 1 140 ? -19.401 -1.948 19.459 1.00 96.88 140 SER A C 1
ATOM 1077 O O . SER A 1 140 ? -19.499 -2.397 18.315 1.00 96.88 140 SER A O 1
ATOM 1079 N N . LEU A 1 141 ? -20.069 -0.852 19.843 1.00 98.19 141 LEU A N 1
ATOM 1080 C CA . LEU A 1 141 ? -20.848 -0.028 18.911 1.00 98.19 141 LEU A CA 1
ATOM 1081 C C . LEU A 1 141 ? -19.946 0.613 17.853 1.00 98.19 141 LEU A C 1
ATOM 1083 O O . LEU A 1 141 ? -20.228 0.469 16.664 1.00 98.19 141 LEU A O 1
ATOM 1087 N N . ILE A 1 142 ? -18.837 1.235 18.268 1.00 98.31 142 ILE A N 1
ATOM 1088 C CA . ILE A 1 142 ? -17.842 1.831 17.357 1.00 98.31 142 ILE A CA 1
ATOM 1089 C C . ILE A 1 142 ? -17.364 0.789 16.344 1.00 98.31 142 ILE A C 1
ATOM 1091 O O . ILE A 1 142 ? -17.464 1.006 15.135 1.00 98.31 142 ILE A O 1
ATOM 1095 N N . TYR A 1 143 ? -16.917 -0.377 16.818 1.00 97.56 143 TYR A N 1
ATOM 1096 C CA . TYR A 1 143 ? -16.457 -1.442 15.927 1.00 97.56 143 TYR A CA 1
ATOM 1097 C C . TYR A 1 143 ? -17.568 -1.974 15.009 1.00 97.56 143 TYR A C 1
ATOM 1099 O O . TYR A 1 143 ? -17.328 -2.261 13.836 1.00 97.56 143 TYR A O 1
ATOM 1107 N N . THR A 1 144 ? -18.803 -2.076 15.504 1.00 98.19 144 THR A N 1
ATOM 1108 C CA . THR A 1 144 ? -19.941 -2.544 14.699 1.00 98.19 144 THR A CA 1
ATOM 1109 C C . THR A 1 144 ? -20.214 -1.611 13.517 1.00 98.19 144 THR A C 1
ATOM 1111 O O . THR A 1 144 ? -20.360 -2.096 12.393 1.00 98.19 144 THR A O 1
ATOM 1114 N N . TYR A 1 145 ? -20.230 -0.292 13.728 1.00 98.69 145 TYR A N 1
ATOM 1115 C CA . TYR A 1 145 ? -20.448 0.665 12.636 1.00 98.69 145 TYR A CA 1
ATOM 1116 C C . TYR A 1 145 ? -19.253 0.777 11.692 1.00 98.69 145 TYR A C 1
ATOM 1118 O O . TYR A 1 145 ? -19.460 0.876 10.482 1.00 98.69 145 TYR A O 1
ATOM 1126 N N . ALA A 1 146 ? -18.027 0.627 12.198 1.00 97.00 146 ALA A N 1
ATOM 1127 C CA . ALA A 1 146 ? -16.837 0.519 11.357 1.00 97.00 146 ALA A CA 1
ATOM 1128 C C . ALA A 1 146 ? -16.946 -0.643 10.356 1.00 97.00 146 ALA A C 1
ATOM 1130 O O . ALA A 1 146 ? -16.731 -0.471 9.154 1.00 97.00 146 ALA A O 1
ATOM 1131 N N . LYS A 1 147 ? -17.386 -1.817 10.827 1.00 96.50 147 LYS A N 1
ATOM 1132 C CA . LYS A 1 147 ? -17.619 -2.985 9.966 1.00 96.50 147 LYS A CA 1
ATOM 1133 C C . LYS A 1 147 ? -18.714 -2.758 8.930 1.00 96.50 147 LYS A C 1
ATOM 1135 O O . LYS A 1 147 ? -18.575 -3.231 7.804 1.00 96.50 147 LYS A O 1
ATOM 1140 N N . ILE A 1 148 ? -19.805 -2.084 9.300 1.00 96.75 148 ILE A N 1
ATOM 1141 C CA . ILE A 1 148 ? -20.909 -1.793 8.373 1.00 96.75 148 ILE A CA 1
ATOM 1142 C C . ILE A 1 148 ? -20.422 -0.897 7.229 1.00 96.75 148 ILE A C 1
ATOM 1144 O O . ILE A 1 148 ? -20.703 -1.191 6.066 1.00 96.75 148 ILE A O 1
ATOM 1148 N N . ILE A 1 149 ? -19.667 0.156 7.547 1.00 90.31 149 ILE A N 1
ATOM 1149 C CA . ILE A 1 149 ? -19.140 1.101 6.555 1.00 90.31 149 ILE A CA 1
ATOM 1150 C C . ILE A 1 149 ? -18.119 0.414 5.643 1.00 90.31 149 ILE A C 1
ATOM 1152 O O . ILE A 1 149 ? -18.227 0.530 4.423 1.00 90.31 149 ILE A O 1
ATOM 1156 N N . ASN A 1 150 ? -17.202 -0.389 6.194 1.00 78.31 150 ASN A N 1
ATOM 1157 C CA . ASN A 1 150 ? -16.261 -1.166 5.380 1.00 78.31 150 ASN A CA 1
ATOM 1158 C C . ASN A 1 150 ? -16.973 -2.161 4.459 1.00 78.31 150 ASN A C 1
ATOM 1160 O O . ASN A 1 150 ? -16.643 -2.244 3.279 1.00 78.31 150 ASN A O 1
ATOM 1164 N N . PHE A 1 151 ? -17.998 -2.861 4.956 1.00 85.56 151 PHE A N 1
ATOM 1165 C CA . PHE A 1 151 ? -18.809 -3.736 4.112 1.00 85.56 151 PHE A CA 1
ATOM 1166 C C . PHE A 1 151 ? -19.448 -2.959 2.956 1.00 85.56 151 PHE A C 1
ATOM 1168 O O . PHE A 1 151 ? -19.397 -3.424 1.817 1.00 85.56 151 PHE A O 1
ATOM 1175 N N . TYR A 1 152 ? -20.028 -1.785 3.227 1.00 86.00 152 TYR A N 1
ATOM 1176 C CA . TYR A 1 152 ? -20.634 -0.949 2.191 1.00 86.00 152 TYR A CA 1
ATOM 1177 C C . TYR A 1 152 ? -19.609 -0.517 1.140 1.00 86.00 152 TYR A C 1
ATOM 1179 O O . TYR A 1 152 ? -19.885 -0.624 -0.052 1.00 86.00 152 TYR A O 1
ATOM 1187 N N . ASN A 1 153 ? -18.422 -0.077 1.563 1.00 74.38 153 ASN A N 1
ATOM 1188 C CA . ASN A 1 153 ? -17.353 0.340 0.655 1.00 74.38 153 ASN A CA 1
ATOM 1189 C C . ASN A 1 153 ? -16.917 -0.778 -0.295 1.00 74.38 153 ASN A C 1
ATOM 1191 O O . ASN A 1 153 ? -16.681 -0.516 -1.468 1.00 74.38 153 ASN A O 1
ATOM 1195 N N . THR A 1 154 ? -16.855 -2.018 0.193 1.00 69.25 154 THR A N 1
ATOM 1196 C CA . THR A 1 154 ? -16.482 -3.178 -0.626 1.00 69.25 154 THR A CA 1
ATOM 1197 C C . THR A 1 154 ? -17.623 -3.670 -1.518 1.00 69.25 154 THR A C 1
ATOM 1199 O O . THR A 1 154 ? -17.376 -4.130 -2.626 1.00 69.25 154 THR A O 1
ATOM 1202 N N . ASN A 1 155 ? -18.873 -3.609 -1.050 1.00 66.94 155 ASN A N 1
ATOM 1203 C CA . ASN A 1 155 ? -19.995 -4.309 -1.694 1.00 66.94 155 ASN A CA 1
ATOM 1204 C C . ASN A 1 155 ? -21.010 -3.380 -2.378 1.00 66.94 155 ASN A C 1
ATOM 1206 O O . ASN A 1 155 ? -21.985 -3.868 -2.946 1.00 66.94 155 ASN A O 1
ATOM 1210 N N . GLY A 1 156 ? -20.855 -2.059 -2.265 1.00 74.75 156 GLY A N 1
ATOM 1211 C CA . GLY A 1 156 ? -21.786 -1.069 -2.821 1.00 74.75 156 GLY A CA 1
ATOM 1212 C C . GLY A 1 156 ? -23.190 -1.088 -2.202 1.00 74.75 156 GLY A C 1
ATOM 1213 O O . GLY A 1 156 ? -24.102 -0.461 -2.731 1.00 74.75 156 GLY A O 1
ATOM 1214 N N . ARG A 1 157 ? -23.391 -1.819 -1.097 1.00 88.44 157 ARG A N 1
ATOM 1215 C CA . ARG A 1 157 ? -24.677 -1.957 -0.398 1.00 88.44 157 ARG A CA 1
ATOM 1216 C C . ARG A 1 157 ? -24.477 -2.195 1.092 1.00 88.44 157 ARG A C 1
ATOM 1218 O O . ARG A 1 157 ? -23.477 -2.771 1.511 1.00 88.44 157 ARG A O 1
ATOM 1225 N N . LEU A 1 158 ? -25.477 -1.835 1.895 1.00 86.56 158 LEU A N 1
ATOM 1226 C CA . LEU A 1 158 ? -25.488 -2.168 3.321 1.00 86.56 158 LEU A CA 1
ATOM 1227 C C . LEU A 1 158 ? -25.628 -3.693 3.547 1.00 86.56 158 LEU A C 1
ATOM 1229 O O . LEU A 1 158 ? -26.323 -4.369 2.777 1.00 86.56 158 LEU A O 1
ATOM 1233 N N . PRO A 1 159 ? -25.009 -4.255 4.604 1.00 87.38 159 PRO A N 1
ATOM 1234 C CA . PRO A 1 159 ? -25.086 -5.684 4.895 1.00 87.38 159 PRO A CA 1
ATOM 1235 C C . PRO A 1 159 ? -26.484 -6.093 5.379 1.00 87.38 159 PRO A C 1
ATOM 1237 O O . PRO A 1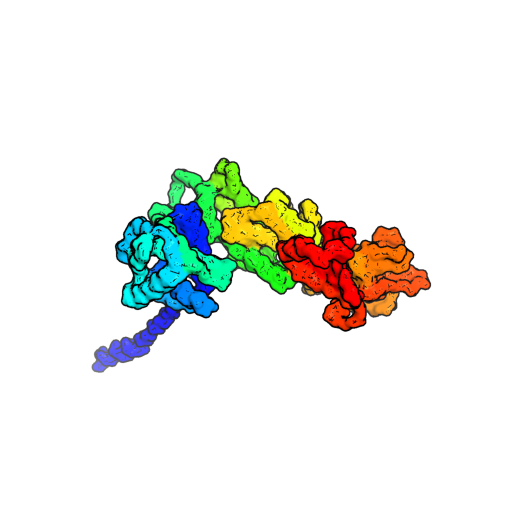 159 ? -27.132 -5.362 6.123 1.00 87.38 159 PRO A O 1
ATOM 1240 N N . ASN A 1 160 ? -26.948 -7.297 5.031 1.00 82.44 160 ASN A N 1
ATOM 1241 C CA . ASN A 1 160 ? -28.251 -7.796 5.509 1.00 82.44 160 ASN A CA 1
ATOM 1242 C C . ASN A 1 160 ? -28.257 -8.042 7.028 1.00 82.44 160 ASN A C 1
ATOM 1244 O O . ASN A 1 160 ? -29.293 -7.929 7.683 1.00 82.44 160 ASN A O 1
ATOM 1248 N N . TYR A 1 161 ? -27.088 -8.345 7.591 1.00 93.12 161 TYR A N 1
ATOM 1249 C CA . TYR A 1 161 ? -26.840 -8.402 9.023 1.00 93.12 161 TYR A CA 1
ATOM 1250 C C . TYR A 1 161 ? -25.378 -8.060 9.323 1.00 93.12 161 TYR A C 1
ATOM 1252 O O . TYR A 1 161 ? -24.503 -8.264 8.482 1.00 93.12 161 TYR A O 1
ATOM 1260 N N . VAL A 1 162 ? -25.094 -7.612 10.544 1.00 94.75 162 VAL A N 1
ATOM 1261 C CA . VAL A 1 162 ? -23.730 -7.470 11.068 1.00 94.75 162 VAL A CA 1
ATOM 1262 C C . VAL A 1 162 ? -23.570 -8.325 12.321 1.00 94.75 162 VAL A C 1
ATOM 1264 O O . VAL A 1 162 ? -24.442 -8.344 13.186 1.00 94.75 162 VAL A O 1
ATOM 1267 N N . THR A 1 163 ? -22.456 -9.048 12.430 1.00 93.56 163 THR A N 1
ATOM 1268 C CA . THR A 1 163 ? -22.105 -9.758 13.667 1.00 93.56 163 THR A CA 1
ATOM 1269 C C . THR A 1 163 ? -21.378 -8.812 14.618 1.00 93.56 163 THR A C 1
ATOM 1271 O O . THR A 1 163 ? -20.271 -8.356 14.303 1.00 93.56 163 THR A O 1
ATOM 1274 N N . VAL A 1 164 ? -21.984 -8.566 15.775 1.00 95.25 164 VAL A N 1
ATOM 1275 C CA . VAL A 1 164 ? -21.432 -7.826 16.912 1.00 95.25 164 VAL A CA 1
ATOM 1276 C C . VAL A 1 164 ? -20.437 -8.721 17.641 1.00 95.25 164 VAL A C 1
ATOM 1278 O O . VAL A 1 164 ? -20.754 -9.858 17.999 1.00 95.25 164 VAL A O 1
ATOM 1281 N N . LYS A 1 165 ? -19.230 -8.198 17.849 1.00 89.94 165 LYS A N 1
ATOM 1282 C CA . LYS A 1 165 ? -18.153 -8.839 18.606 1.00 89.94 165 LYS A CA 1
ATOM 1283 C C . LYS A 1 165 ? -17.714 -7.898 19.722 1.00 89.94 165 LYS A C 1
ATOM 1285 O O . LYS A 1 165 ? -17.691 -6.688 19.512 1.00 89.94 165 LYS A O 1
ATOM 1290 N N . GLY A 1 166 ? -17.343 -8.466 20.866 1.00 90.25 166 GLY A N 1
ATOM 1291 C CA . GLY A 1 166 ? -16.754 -7.700 21.957 1.00 90.25 166 GLY A CA 1
ATOM 1292 C C . GLY A 1 166 ? -15.347 -7.239 21.629 1.00 90.25 166 GLY A C 1
ATOM 1293 O O . GLY A 1 166 ? -14.530 -8.031 21.163 1.00 90.25 166 GLY A O 1
ATOM 1294 N N . VAL A 1 167 ? -15.088 -5.960 21.885 1.00 90.44 167 VAL A N 1
ATOM 1295 C CA . VAL A 1 167 ? -13.769 -5.336 21.764 1.00 90.44 167 VAL A CA 1
ATOM 1296 C C . VAL A 1 167 ? -13.490 -4.451 22.975 1.00 90.44 167 VAL A C 1
ATOM 1298 O O . VAL A 1 167 ? -14.414 -3.974 23.637 1.00 90.44 167 VAL A O 1
ATOM 1301 N N . LYS A 1 168 ? -12.211 -4.225 23.267 1.00 90.12 168 LYS A N 1
ATOM 1302 C CA . LYS A 1 168 ? -11.760 -3.273 24.297 1.00 90.12 168 LYS A CA 1
ATOM 1303 C C . LYS A 1 168 ? -11.164 -2.028 23.636 1.00 90.12 168 LYS A C 1
ATOM 1305 O O . LYS A 1 168 ? -10.753 -2.091 22.486 1.00 90.12 168 LYS A O 1
ATOM 1310 N N . ILE A 1 169 ? -11.100 -0.903 24.340 1.00 83.12 169 ILE A N 1
ATOM 1311 C CA . ILE A 1 169 ? -10.255 0.222 23.905 1.00 83.12 169 ILE A CA 1
ATOM 1312 C C . ILE A 1 169 ? -8.837 -0.066 24.399 1.00 83.12 169 ILE A C 1
ATOM 1314 O O . ILE A 1 169 ? -8.679 -0.599 25.501 1.00 83.12 169 ILE A O 1
ATOM 1318 N N . VAL A 1 170 ? -7.820 0.242 23.594 1.00 76.12 170 VAL A N 1
ATOM 1319 C CA . VAL A 1 170 ? -6.422 0.182 24.053 1.00 76.12 170 VAL A CA 1
ATOM 1320 C C . VAL A 1 170 ? -6.276 1.059 25.301 1.00 76.12 170 VAL A C 1
ATOM 1322 O O . VAL A 1 170 ? -6.609 2.242 25.251 1.00 76.12 170 VAL A O 1
ATOM 1325 N N . SER A 1 171 ? -5.807 0.493 26.421 1.00 55.78 171 SER A N 1
ATOM 1326 C CA . SER A 1 171 ? -5.577 1.296 27.629 1.00 55.78 171 SER A CA 1
ATOM 1327 C C . SER A 1 171 ? -4.481 2.323 27.358 1.00 55.78 171 SER A C 1
ATOM 1329 O O . SER A 1 171 ? -3.406 1.978 26.866 1.00 55.78 171 SER A O 1
ATOM 1331 N N . SER A 1 172 ? -4.745 3.580 27.703 1.00 40.31 172 SER A N 1
ATOM 1332 C CA . SER A 1 172 ? -3.782 4.684 27.657 1.00 40.31 172 SER A CA 1
ATOM 1333 C C . SER A 1 172 ? -2.612 4.525 28.642 1.00 40.31 172 SER A C 1
ATOM 1335 O O . SER A 1 172 ? -1.675 5.315 28.584 1.00 40.31 172 SER A O 1
ATOM 1337 N N . ASP A 1 173 ? -2.602 3.475 29.471 1.00 33.19 173 ASP A N 1
ATOM 1338 C CA . ASP A 1 173 ? -1.502 3.157 30.397 1.00 33.19 173 ASP A CA 1
ATOM 1339 C C . ASP A 1 173 ? -0.257 2.551 29.715 1.00 33.19 173 ASP A C 1
ATOM 1341 O O . ASP A 1 173 ? 0.706 2.186 30.383 1.00 33.19 173 ASP A O 1
ATOM 1345 N N . VAL A 1 174 ? -0.235 2.474 28.379 1.00 32.50 174 VAL A N 1
ATOM 1346 C CA . VAL A 1 174 ? 0.964 2.137 27.587 1.00 32.50 174 VAL A CA 1
ATOM 1347 C C . VAL A 1 174 ? 1.335 3.299 26.657 1.00 32.50 174 VAL A C 1
ATOM 1349 O O . VAL A 1 174 ? 1.645 3.122 25.483 1.00 32.50 174 VAL A O 1
ATOM 1352 N N . VAL A 1 175 ? 1.295 4.528 27.178 1.00 36.56 175 VAL A N 1
ATOM 1353 C CA . VAL A 1 175 ? 2.004 5.675 26.590 1.00 36.56 175 VAL A CA 1
ATOM 1354 C C . VAL A 1 175 ? 3.115 6.077 27.556 1.00 36.56 175 VAL A C 1
ATOM 1356 O O . VAL A 1 175 ? 3.007 7.032 28.319 1.00 36.56 175 VAL A O 1
ATOM 1359 N N . GLY A 1 176 ? 4.197 5.299 27.547 1.00 31.30 176 GLY A N 1
ATOM 1360 C CA . GLY A 1 176 ? 5.457 5.707 28.156 1.00 31.30 176 GLY A CA 1
ATOM 1361 C C . GLY A 1 176 ? 6.138 6.761 27.283 1.00 31.30 176 GLY A C 1
ATOM 1362 O O . GLY A 1 176 ? 6.564 6.467 26.168 1.00 31.30 176 GLY A O 1
ATOM 1363 N N . ASN A 1 177 ? 6.242 7.987 27.800 1.00 27.73 177 ASN A N 1
ATOM 1364 C CA . ASN A 1 177 ? 7.194 9.005 27.343 1.00 27.73 177 ASN A CA 1
ATOM 1365 C C . ASN A 1 177 ? 8.636 8.428 27.427 1.00 27.73 177 ASN A C 1
ATOM 1367 O O . ASN A 1 177 ? 8.899 7.626 28.328 1.00 27.73 177 ASN A O 1
ATOM 1371 N N . PRO A 1 178 ? 9.574 8.761 26.518 1.00 47.94 178 PRO A N 1
ATOM 1372 C CA . PRO A 1 178 ? 10.769 7.964 26.302 1.00 47.94 178 PRO A CA 1
ATOM 1373 C C . PRO A 1 178 ? 11.866 8.301 27.315 1.00 47.94 178 PRO A C 1
ATOM 1375 O O . PRO A 1 178 ? 12.502 9.345 27.219 1.00 47.94 178 PRO A O 1
ATOM 1378 N N . SER A 1 179 ? 12.140 7.348 28.206 1.00 28.62 179 SER A N 1
ATOM 1379 C CA . SER A 1 179 ? 13.418 7.201 28.909 1.00 28.62 179 SER A CA 1
ATOM 1380 C C . SER A 1 179 ? 13.711 5.702 29.061 1.00 28.62 179 SER A C 1
ATOM 1382 O O . SER A 1 179 ? 12.994 4.986 29.751 1.00 28.62 179 SER A O 1
ATOM 1384 N N . THR A 1 180 ? 14.727 5.219 28.345 1.00 30.47 180 THR A N 1
ATOM 1385 C CA . THR A 1 180 ? 15.271 3.839 28.319 1.00 30.47 180 THR A CA 1
ATOM 1386 C C . THR A 1 180 ? 15.777 3.352 29.691 1.00 30.47 180 THR A C 1
ATOM 1388 O O . THR A 1 180 ? 16.107 4.221 30.497 1.00 30.47 180 THR A O 1
ATOM 1391 N N . PRO A 1 181 ? 15.965 2.028 29.958 1.00 38.16 181 PRO A N 1
ATOM 1392 C CA . PRO A 1 181 ? 16.203 0.925 29.005 1.00 38.16 181 PRO A CA 1
ATOM 1393 C C . PRO A 1 181 ? 15.379 -0.378 29.199 1.00 38.16 181 PRO A C 1
ATOM 1395 O O . PRO A 1 181 ? 14.862 -0.665 30.269 1.00 38.16 181 PRO A O 1
ATOM 1398 N N . SER A 1 182 ? 15.400 -1.224 28.152 1.00 37.75 182 SER A N 1
ATOM 1399 C CA . SER A 1 182 ? 15.166 -2.687 28.167 1.00 37.75 182 SER A CA 1
ATOM 1400 C C . SER A 1 182 ? 13.720 -3.227 28.230 1.00 37.75 182 SER A C 1
ATOM 1402 O O . SER A 1 182 ? 13.263 -3.721 29.254 1.00 37.75 182 SER A O 1
ATOM 1404 N N . THR A 1 183 ? 13.055 -3.285 27.072 1.00 44.72 183 THR A N 1
ATOM 1405 C CA . THR A 1 183 ? 12.621 -4.531 26.389 1.00 44.72 183 THR A CA 1
ATOM 1406 C C . THR A 1 183 ? 12.361 -4.180 24.914 1.00 44.72 183 THR A C 1
ATOM 1408 O O . THR A 1 183 ? 11.934 -3.070 24.603 1.00 44.72 183 THR A O 1
ATOM 1411 N N . GLY A 1 184 ? 12.749 -5.055 23.985 1.00 64.75 184 GLY A N 1
ATOM 1412 C CA . GLY A 1 184 ? 12.676 -4.798 22.541 1.00 64.75 184 GLY A CA 1
ATOM 1413 C C . GLY A 1 184 ? 11.253 -4.538 22.025 1.00 64.75 184 GLY A C 1
ATOM 1414 O O . GLY A 1 184 ? 10.290 -4.997 22.635 1.00 64.75 184 GLY A O 1
ATOM 1415 N N . LYS A 1 185 ? 11.102 -3.819 20.900 1.00 78.19 185 LYS A N 1
ATOM 1416 C CA . LYS A 1 185 ? 9.785 -3.668 20.249 1.00 78.19 185 LYS A CA 1
ATOM 1417 C C . LYS A 1 185 ? 9.344 -5.022 19.694 1.00 78.19 185 LYS A C 1
ATOM 1419 O O . LYS A 1 185 ? 10.154 -5.732 19.102 1.00 78.19 185 LYS A O 1
ATOM 1424 N N . THR A 1 186 ? 8.064 -5.356 19.806 1.00 86.00 186 THR A N 1
ATOM 1425 C CA . THR A 1 186 ? 7.493 -6.508 19.096 1.00 86.00 186 THR A CA 1
ATOM 1426 C C . THR A 1 186 ? 7.130 -6.135 17.651 1.00 86.00 186 THR A C 1
ATOM 1428 O O . THR A 1 186 ? 6.936 -4.951 17.346 1.00 86.00 186 THR A O 1
ATOM 1431 N N . PRO A 1 187 ? 6.981 -7.116 16.738 1.00 83.19 187 PRO A N 1
ATOM 1432 C CA . PRO A 1 187 ? 6.477 -6.848 15.390 1.00 83.19 187 PRO A CA 1
ATOM 1433 C C . PRO A 1 187 ? 5.122 -6.128 15.378 1.00 83.19 187 PRO A C 1
ATOM 1435 O O . PRO A 1 187 ? 4.888 -5.258 14.542 1.00 83.19 187 PRO A O 1
ATOM 1438 N N . SER A 1 188 ? 4.253 -6.436 16.345 1.00 75.62 188 SER A N 1
ATOM 1439 C CA . SER A 1 188 ? 2.950 -5.784 16.515 1.00 75.62 188 SER A CA 1
ATOM 1440 C C . SER A 1 188 ? 3.078 -4.310 16.908 1.00 75.62 188 SER A C 1
ATOM 1442 O O . SER A 1 188 ? 2.349 -3.471 16.374 1.00 75.62 188 SER A O 1
ATOM 1444 N N . ASP A 1 189 ? 4.022 -3.975 17.793 1.00 79.50 189 ASP A N 1
ATOM 1445 C CA . ASP A 1 189 ? 4.287 -2.582 18.182 1.00 79.50 189 ASP A CA 1
ATOM 1446 C C . ASP A 1 189 ? 4.745 -1.768 16.974 1.00 79.50 189 ASP A C 1
ATOM 1448 O O . ASP A 1 189 ? 4.244 -0.673 16.716 1.00 79.50 189 ASP A O 1
ATOM 1452 N N . VAL A 1 190 ? 5.659 -2.333 16.185 1.00 83.69 190 VAL A N 1
ATOM 1453 C CA . VAL A 1 190 ? 6.147 -1.697 14.961 1.00 83.69 190 VAL A CA 1
ATOM 1454 C C . VAL A 1 190 ? 5.049 -1.566 13.918 1.00 83.69 190 VAL A C 1
ATOM 1456 O O . VAL A 1 190 ? 4.929 -0.504 13.314 1.00 83.69 190 VAL A O 1
ATOM 1459 N N . TRP A 1 191 ? 4.217 -2.590 13.721 1.00 82.50 191 TRP A N 1
ATOM 1460 C CA . TRP A 1 191 ? 3.083 -2.501 12.803 1.00 82.50 191 TRP A CA 1
ATOM 1461 C C . TRP A 1 191 ? 2.178 -1.312 13.157 1.00 82.50 191 TRP A C 1
ATOM 1463 O O . TRP A 1 191 ? 1.835 -0.519 12.283 1.00 82.50 191 TRP A O 1
ATOM 1473 N N . ASN A 1 192 ? 1.870 -1.111 14.442 1.00 75.00 192 ASN A N 1
ATOM 1474 C CA . ASN A 1 192 ? 1.099 0.052 14.888 1.00 75.00 192 ASN A CA 1
ATOM 1475 C C . ASN A 1 192 ? 1.812 1.379 14.587 1.00 75.00 192 ASN A C 1
ATOM 1477 O O . ASN A 1 192 ? 1.164 2.328 14.147 1.00 75.00 192 ASN A O 1
ATOM 1481 N N . LEU A 1 193 ? 3.131 1.455 14.775 1.00 80.19 193 LEU A N 1
ATOM 1482 C CA . LEU A 1 193 ? 3.915 2.654 14.460 1.00 80.19 193 LEU A CA 1
ATOM 1483 C C . LEU A 1 193 ? 3.941 2.961 12.955 1.00 80.19 193 LEU A C 1
ATOM 1485 O O . LEU A 1 193 ? 3.810 4.123 12.574 1.00 80.19 193 LEU A O 1
ATOM 1489 N N . LEU A 1 194 ? 4.042 1.938 12.104 1.00 82.88 194 LEU A N 1
ATOM 1490 C CA . LEU A 1 194 ? 4.008 2.078 10.644 1.00 82.88 194 LEU A CA 1
ATOM 1491 C C . LEU A 1 194 ? 2.647 2.561 10.132 1.00 82.88 194 LEU A C 1
ATOM 1493 O O . LEU A 1 194 ? 2.574 3.264 9.130 1.00 82.88 194 LEU A O 1
ATOM 1497 N N . ILE A 1 195 ? 1.565 2.165 10.804 1.00 75.50 195 ILE A N 1
ATOM 1498 C CA . ILE A 1 195 ? 0.198 2.393 10.329 1.00 75.50 195 ILE A CA 1
ATOM 1499 C C . ILE A 1 195 ? -0.422 3.655 10.934 1.00 75.50 195 ILE A C 1
ATOM 1501 O O . ILE A 1 195 ? -1.138 4.373 10.231 1.00 75.50 195 ILE A O 1
ATOM 1505 N N . ASN A 1 196 ? -0.152 3.914 12.213 1.00 67.69 196 ASN A N 1
ATOM 1506 C CA . ASN A 1 196 ? -0.792 4.966 13.004 1.00 67.69 196 ASN A CA 1
ATOM 1507 C C . ASN A 1 196 ? 0.193 6.029 13.505 1.00 67.69 196 ASN A C 1
ATOM 1509 O O . ASN A 1 196 ? -0.238 7.106 13.911 1.00 67.69 196 ASN A O 1
ATOM 1513 N N . GLY A 1 197 ? 1.500 5.754 13.488 1.00 64.94 197 GLY A N 1
ATOM 1514 C CA . GLY A 1 197 ? 2.514 6.716 13.917 1.00 64.94 197 GLY A CA 1
ATOM 1515 C C . GLY A 1 197 ? 2.621 7.919 12.979 1.00 64.94 197 GLY A C 1
ATOM 1516 O O . GLY A 1 197 ? 2.019 7.950 11.910 1.00 64.94 197 GLY A O 1
ATOM 1517 N N . ASN A 1 198 ? 3.409 8.916 13.374 1.00 75.62 198 ASN A N 1
ATOM 1518 C CA . ASN A 1 198 ? 3.847 10.002 12.497 1.00 75.62 198 ASN A CA 1
ATOM 1519 C C . ASN A 1 198 ? 5.320 9.744 12.155 1.00 75.62 198 ASN A C 1
ATOM 1521 O O . ASN A 1 198 ? 6.198 9.963 12.991 1.00 75.62 198 ASN A O 1
ATOM 1525 N N . SER A 1 199 ? 5.583 9.149 10.991 1.00 82.81 199 SER A N 1
ATOM 1526 C CA . SER A 1 199 ? 6.930 8.724 10.608 1.00 82.81 199 SER A CA 1
ATOM 1527 C C . SER A 1 199 ? 7.106 8.691 9.096 1.00 82.81 199 SER A C 1
ATOM 1529 O O . SER A 1 199 ? 6.161 8.405 8.367 1.00 82.81 199 SER A O 1
ATOM 1531 N N . THR A 1 200 ? 8.350 8.846 8.640 1.00 87.69 200 THR A N 1
ATOM 1532 C CA . THR A 1 200 ? 8.713 8.721 7.221 1.00 87.69 200 THR A CA 1
ATOM 1533 C C . THR A 1 200 ? 8.314 7.365 6.630 1.00 87.69 200 THR A C 1
ATOM 1535 O O . THR A 1 200 ? 7.980 7.286 5.456 1.00 87.69 200 THR A O 1
ATOM 1538 N N . ALA A 1 201 ? 8.300 6.289 7.426 1.00 91.19 201 ALA A N 1
ATOM 1539 C CA . ALA A 1 201 ? 7.851 4.981 6.949 1.00 91.19 201 ALA A CA 1
ATOM 1540 C C . ALA A 1 201 ? 6.345 4.947 6.655 1.00 91.19 201 ALA A C 1
ATOM 1542 O O . ALA A 1 201 ? 5.924 4.325 5.681 1.00 91.19 201 ALA A O 1
ATOM 1543 N N . ARG A 1 202 ? 5.537 5.631 7.474 1.00 86.81 202 ARG A N 1
ATOM 1544 C CA . ARG A 1 202 ? 4.110 5.808 7.195 1.00 86.81 202 ARG A CA 1
ATOM 1545 C C . ARG A 1 202 ? 3.906 6.670 5.956 1.00 86.81 202 ARG A C 1
ATOM 1547 O O . ARG A 1 202 ? 3.124 6.282 5.101 1.00 86.81 202 ARG A O 1
ATOM 1554 N N . ASP A 1 203 ? 4.621 7.787 5.855 1.00 88.56 203 ASP A N 1
ATOM 1555 C CA . ASP A 1 203 ? 4.530 8.695 4.706 1.00 88.56 203 ASP A CA 1
ATOM 1556 C C . ASP A 1 203 ? 4.800 7.944 3.389 1.00 88.56 203 ASP A C 1
ATOM 1558 O O . ASP A 1 203 ? 4.052 8.072 2.424 1.00 88.56 203 ASP A O 1
ATOM 1562 N N . VAL A 1 204 ? 5.818 7.073 3.374 1.00 94.75 204 VAL A N 1
ATOM 1563 C CA . VAL A 1 204 ? 6.135 6.200 2.228 1.00 94.75 204 VAL A CA 1
ATOM 1564 C C . VAL A 1 204 ? 4.996 5.219 1.910 1.00 94.75 204 VAL A C 1
ATOM 1566 O O . VAL A 1 204 ? 4.699 4.999 0.738 1.00 94.75 204 VAL A O 1
ATOM 1569 N N . LEU A 1 205 ? 4.345 4.634 2.924 1.00 88.31 205 LEU A N 1
ATOM 1570 C CA . LEU A 1 205 ? 3.200 3.732 2.730 1.00 88.31 205 LEU A CA 1
ATOM 1571 C C . LEU A 1 205 ? 1.948 4.453 2.218 1.00 88.31 205 LEU A C 1
ATOM 1573 O O . LEU A 1 205 ? 1.239 3.904 1.376 1.00 88.31 205 LEU A O 1
ATOM 1577 N N . ASP A 1 206 ? 1.655 5.638 2.751 1.00 84.00 206 ASP A N 1
ATOM 1578 C CA . ASP A 1 206 ? 0.461 6.408 2.401 1.00 84.00 206 ASP A CA 1
ATOM 1579 C C . ASP A 1 206 ? 0.578 6.917 0.949 1.00 84.00 206 ASP A C 1
ATOM 1581 O O . ASP A 1 206 ? -0.321 6.687 0.138 1.00 84.00 206 ASP A O 1
ATOM 1585 N N . VAL A 1 207 ? 1.737 7.472 0.579 1.00 86.88 207 VAL A N 1
ATOM 1586 C CA . VAL A 1 207 ? 1.983 8.062 -0.750 1.00 86.88 207 VAL A CA 1
ATOM 1587 C C . VAL A 1 207 ? 2.132 7.028 -1.868 1.00 86.88 207 VAL A C 1
ATOM 1589 O O . VAL A 1 207 ? 1.937 7.353 -3.037 1.00 86.88 207 VAL A O 1
ATOM 1592 N N . ALA A 1 208 ? 2.399 5.760 -1.546 1.00 86.88 208 ALA A N 1
ATOM 1593 C CA . ALA A 1 208 ? 2.437 4.694 -2.547 1.00 86.88 208 ALA A CA 1
ATOM 1594 C C . ALA A 1 208 ? 1.133 4.608 -3.364 1.00 86.88 208 ALA A C 1
ATOM 1596 O O . ALA A 1 208 ? 1.180 4.374 -4.568 1.00 86.88 208 ALA A O 1
ATOM 1597 N N . SER A 1 209 ? -0.029 4.846 -2.746 1.00 78.50 209 SER A N 1
ATOM 1598 C CA . SER A 1 209 ? -1.305 4.835 -3.480 1.00 78.50 209 SER A CA 1
ATOM 1599 C C . SER A 1 209 ? -1.452 6.049 -4.401 1.00 78.50 209 SER A C 1
ATOM 1601 O O . SER A 1 209 ? -1.941 5.907 -5.518 1.00 78.50 209 SER A O 1
ATOM 1603 N N . ASP A 1 210 ? -0.968 7.216 -3.974 1.00 80.19 210 ASP A N 1
ATOM 1604 C CA . ASP A 1 210 ? -0.994 8.441 -4.779 1.00 80.19 210 ASP A CA 1
ATOM 1605 C C . ASP A 1 210 ? -0.094 8.315 -6.016 1.00 80.19 210 ASP A C 1
ATOM 1607 O O . ASP A 1 210 ? -0.457 8.766 -7.100 1.00 80.19 210 ASP A O 1
ATOM 1611 N N . VAL A 1 211 ? 1.059 7.650 -5.878 1.00 81.81 211 VAL A N 1
ATOM 1612 C CA . VAL A 1 211 ? 1.961 7.357 -7.004 1.00 81.81 211 VAL A CA 1
ATOM 1613 C C . VAL A 1 211 ? 1.299 6.420 -8.015 1.00 81.81 211 VAL A C 1
ATOM 1615 O O . VAL A 1 211 ? 1.413 6.669 -9.213 1.00 81.81 211 VAL A O 1
ATOM 1618 N N . ILE A 1 212 ? 0.585 5.381 -7.563 1.00 77.88 212 ILE A N 1
ATOM 1619 C CA . ILE A 1 212 ? -0.172 4.488 -8.461 1.00 77.88 212 ILE A CA 1
ATOM 1620 C C . ILE A 1 212 ? -1.205 5.296 -9.246 1.00 77.88 212 ILE A C 1
ATOM 1622 O O . ILE A 1 212 ? -1.188 5.255 -10.472 1.00 77.88 212 ILE A O 1
ATOM 1626 N N . ILE A 1 213 ? -2.047 6.066 -8.547 1.00 71.56 213 ILE A N 1
ATOM 1627 C CA . ILE A 1 213 ? -3.103 6.881 -9.164 1.00 71.56 213 ILE A CA 1
ATOM 1628 C C . ILE A 1 213 ? -2.499 7.840 -10.189 1.00 71.56 213 ILE A C 1
ATOM 1630 O O . ILE A 1 213 ? -2.962 7.892 -11.324 1.00 71.56 213 ILE A O 1
ATOM 1634 N N . PHE A 1 214 ? -1.427 8.550 -9.826 1.00 77.50 214 PHE A N 1
ATOM 1635 C CA . PHE A 1 214 ? -0.760 9.466 -10.744 1.00 77.50 214 PHE A CA 1
ATOM 1636 C C . PHE A 1 214 ? -0.284 8.749 -12.010 1.00 77.50 214 PHE A C 1
ATOM 1638 O O . PHE A 1 214 ? -0.533 9.227 -13.112 1.00 77.50 214 PHE A O 1
ATOM 1645 N N . ILE A 1 215 ? 0.397 7.610 -11.873 1.00 74.25 215 ILE A N 1
ATOM 1646 C CA . ILE A 1 215 ? 0.935 6.881 -13.026 1.00 74.25 215 ILE A CA 1
ATOM 1647 C C . ILE A 1 215 ? -0.205 6.334 -13.899 1.00 74.25 215 ILE A C 1
ATOM 1649 O O . ILE A 1 215 ? -0.133 6.441 -15.120 1.00 74.25 215 ILE A O 1
ATOM 1653 N N . GLU A 1 216 ? -1.268 5.800 -13.297 1.00 67.25 216 GLU A N 1
ATOM 1654 C CA . GLU A 1 216 ? -2.441 5.286 -14.016 1.00 67.25 216 GLU A CA 1
ATOM 1655 C C . GLU A 1 216 ? -3.214 6.390 -14.756 1.00 67.25 216 GLU A C 1
ATOM 1657 O O . GLU A 1 216 ? -3.687 6.172 -15.875 1.00 67.25 216 GLU A O 1
ATOM 1662 N N . GLU A 1 217 ? -3.320 7.583 -14.168 1.00 67.19 217 GLU A N 1
ATOM 1663 C CA . GLU A 1 217 ? -4.002 8.731 -14.772 1.00 67.19 217 GLU A CA 1
ATOM 1664 C C . GLU A 1 217 ? -3.153 9.427 -15.842 1.00 67.19 217 GLU A C 1
ATOM 1666 O O . GLU A 1 217 ? -3.674 9.814 -16.889 1.00 67.19 217 GLU A O 1
ATOM 1671 N N . GLN A 1 218 ? -1.855 9.604 -15.582 1.00 65.38 218 GLN A N 1
ATOM 1672 C CA . GLN A 1 218 ? -0.961 10.427 -16.403 1.00 65.38 218 GLN A CA 1
ATOM 1673 C C . GLN A 1 218 ? -0.138 9.618 -17.408 1.00 65.38 218 GLN A C 1
ATOM 1675 O O . GLN A 1 218 ? 0.486 10.202 -18.290 1.00 65.38 218 GLN A O 1
ATOM 1680 N N . GLY A 1 219 ? -0.076 8.293 -17.269 1.00 63.12 219 GLY A N 1
ATOM 1681 C CA . GLY A 1 219 ? 0.730 7.424 -18.128 1.00 63.12 219 GLY A CA 1
ATOM 1682 C C . GLY A 1 219 ? 2.245 7.603 -17.983 1.00 63.12 219 GLY A C 1
ATOM 1683 O O . GLY A 1 219 ? 3.008 7.086 -18.796 1.00 63.12 219 GLY A O 1
ATOM 1684 N N . LYS A 1 220 ? 2.701 8.339 -16.964 1.00 71.44 220 LYS A N 1
ATOM 1685 C CA . LYS A 1 220 ? 4.112 8.670 -16.719 1.00 71.44 220 LYS A CA 1
ATOM 1686 C C . LYS A 1 220 ? 4.415 8.711 -15.228 1.00 71.44 220 LYS A C 1
ATOM 1688 O O . LYS A 1 220 ? 3.521 8.915 -14.410 1.00 71.44 220 LYS A O 1
ATOM 1693 N N . VAL A 1 221 ? 5.690 8.565 -14.871 1.00 78.12 221 VAL A N 1
ATOM 1694 C CA . VAL A 1 221 ? 6.133 8.755 -13.484 1.00 78.12 221 VAL A CA 1
ATOM 1695 C C . VAL A 1 221 ? 6.023 10.222 -13.063 1.00 78.12 221 VAL A C 1
ATOM 1697 O O . VAL A 1 221 ? 6.241 11.113 -13.889 1.00 78.12 221 VAL A O 1
ATOM 1700 N N . PRO A 1 222 ? 5.702 10.503 -11.790 1.00 79.94 222 PRO A N 1
ATOM 1701 C CA . PRO A 1 222 ? 5.692 11.871 -11.291 1.00 79.94 222 PRO A CA 1
ATOM 1702 C C . PRO A 1 222 ? 7.105 12.462 -11.309 1.00 79.94 222 PRO A C 1
ATOM 1704 O O . PRO A 1 222 ? 8.074 11.751 -11.078 1.00 79.94 222 PRO A O 1
ATOM 1707 N N . GLU A 1 223 ? 7.247 13.769 -11.540 1.00 83.69 223 GLU A N 1
ATOM 1708 C CA . GLU A 1 223 ? 8.556 14.445 -11.448 1.00 83.69 223 GLU A CA 1
ATOM 1709 C C . GLU A 1 223 ? 9.039 14.571 -9.997 1.00 83.69 223 GLU A C 1
ATOM 1711 O O . GLU A 1 223 ? 10.240 14.603 -9.724 1.00 83.69 223 GLU A O 1
ATOM 1716 N N . THR A 1 224 ? 8.094 14.630 -9.055 1.00 88.56 224 THR A N 1
ATOM 1717 C CA . THR A 1 224 ? 8.338 14.690 -7.613 1.00 88.56 224 THR A CA 1
ATOM 1718 C C . THR A 1 224 ? 7.253 13.934 -6.850 1.00 88.56 224 THR A C 1
ATOM 1720 O O . THR A 1 224 ? 6.119 13.820 -7.303 1.00 88.56 224 THR A O 1
ATOM 1723 N N . VAL A 1 225 ? 7.599 13.425 -5.673 1.00 90.56 225 VAL A N 1
ATOM 1724 C CA . VAL A 1 225 ? 6.723 12.663 -4.783 1.00 90.56 225 VAL A CA 1
ATOM 1725 C C . VAL A 1 225 ? 6.656 13.386 -3.439 1.00 90.56 225 VAL A C 1
ATOM 1727 O O . VAL A 1 225 ? 7.658 13.508 -2.730 1.00 90.56 225 VAL A O 1
ATOM 1730 N N . LYS A 1 226 ? 5.478 13.900 -3.081 1.00 90.12 226 LYS A N 1
ATOM 1731 C CA . LYS A 1 226 ? 5.259 14.627 -1.824 1.00 90.12 226 LYS A CA 1
ATOM 1732 C C . LYS A 1 226 ? 5.013 13.633 -0.683 1.00 90.12 226 LYS A C 1
ATOM 1734 O O . LYS A 1 226 ? 3.883 13.208 -0.497 1.00 90.12 226 LYS A O 1
ATOM 1739 N N . LEU A 1 227 ? 6.053 13.285 0.083 1.00 84.69 227 LEU A N 1
ATOM 1740 C CA . LEU A 1 227 ? 5.945 12.390 1.249 1.00 84.69 227 LEU A CA 1
ATOM 1741 C C . LEU A 1 227 ? 5.119 13.007 2.384 1.00 84.69 227 LEU A C 1
ATOM 1743 O O . LEU A 1 227 ? 4.303 12.336 3.003 1.00 84.69 227 LEU A O 1
ATOM 1747 N N . SER A 1 228 ? 5.328 14.294 2.658 1.00 82.31 228 SER A N 1
ATOM 1748 C CA . SER A 1 228 ? 4.562 15.054 3.650 1.00 82.31 228 SER A CA 1
ATOM 1749 C C . SER A 1 228 ? 4.501 16.532 3.267 1.00 82.31 228 SER A C 1
ATOM 1751 O O . SER A 1 228 ? 5.115 16.965 2.291 1.00 82.31 228 SER A O 1
ATOM 1753 N N . ASP A 1 229 ? 3.805 17.354 4.055 1.00 75.44 229 ASP A N 1
ATOM 1754 C CA . ASP A 1 229 ? 3.746 18.808 3.831 1.00 75.44 229 ASP A CA 1
ATOM 1755 C C . ASP A 1 229 ? 5.111 19.502 3.860 1.00 75.44 229 ASP A C 1
ATOM 1757 O O . ASP A 1 229 ? 5.251 20.600 3.325 1.00 75.44 229 ASP A O 1
ATOM 1761 N N . LYS A 1 230 ? 6.120 18.869 4.467 1.00 77.94 230 LYS A N 1
ATOM 1762 C CA . LYS A 1 230 ? 7.467 19.431 4.623 1.00 77.94 230 LYS A CA 1
ATOM 1763 C C . LYS A 1 230 ? 8.533 18.705 3.809 1.00 77.94 230 LYS A C 1
ATOM 1765 O O . LYS A 1 230 ? 9.663 19.181 3.761 1.00 77.94 230 LYS A O 1
ATOM 1770 N N . LEU A 1 231 ? 8.207 17.559 3.212 1.00 85.06 231 LEU A N 1
ATOM 1771 C CA . LEU A 1 231 ? 9.183 16.705 2.545 1.00 85.06 231 LEU A CA 1
ATOM 1772 C C . LEU A 1 231 ? 8.658 16.251 1.188 1.00 85.06 231 LEU A C 1
ATOM 1774 O O . LEU A 1 231 ? 7.694 15.497 1.093 1.00 85.06 231 LEU A O 1
ATOM 1778 N N . THR A 1 232 ? 9.340 16.702 0.143 1.00 89.69 232 THR A N 1
ATOM 1779 C CA . THR A 1 232 ? 9.144 16.257 -1.236 1.00 89.69 232 THR A CA 1
ATOM 1780 C C . THR A 1 232 ? 10.437 15.614 -1.707 1.00 89.69 232 THR A C 1
ATOM 1782 O O . THR A 1 232 ? 11.516 16.153 -1.466 1.00 89.69 232 THR A O 1
ATOM 1785 N N . VAL A 1 233 ? 10.327 14.456 -2.347 1.00 90.44 233 VAL A N 1
ATOM 1786 C CA . VAL A 1 233 ? 11.459 13.672 -2.845 1.00 90.44 233 VAL A CA 1
ATOM 1787 C C . VAL A 1 233 ? 11.331 13.474 -4.352 1.00 90.44 233 VAL A C 1
ATOM 1789 O O . VAL A 1 233 ? 10.242 13.580 -4.910 1.00 90.44 233 VAL A O 1
ATOM 1792 N N . ASN A 1 234 ? 12.432 13.190 -5.039 1.00 89.44 234 ASN A N 1
ATOM 1793 C CA . ASN A 1 234 ? 12.395 12.799 -6.446 1.00 89.44 234 ASN A CA 1
ATOM 1794 C C . ASN A 1 234 ? 12.037 11.298 -6.598 1.00 89.44 234 ASN A C 1
ATOM 1796 O O . ASN A 1 234 ? 12.102 10.543 -5.622 1.00 89.44 234 ASN A O 1
ATOM 1800 N N . PRO A 1 235 ? 11.691 10.823 -7.807 1.00 88.69 235 PRO A N 1
ATOM 1801 C CA . PRO A 1 235 ? 11.297 9.430 -8.028 1.00 88.69 235 PRO A CA 1
ATOM 1802 C C . PRO A 1 235 ? 12.373 8.415 -7.656 1.00 88.69 235 PRO A C 1
ATOM 1804 O O . PRO A 1 235 ? 12.057 7.356 -7.129 1.00 88.69 235 PRO A O 1
ATOM 1807 N N . GLY A 1 236 ? 13.652 8.736 -7.873 1.00 88.88 236 GLY A N 1
ATOM 1808 C CA . GLY A 1 236 ? 14.755 7.850 -7.500 1.00 88.88 236 GLY A CA 1
ATOM 1809 C C . GLY A 1 236 ? 14.904 7.694 -5.985 1.00 88.88 236 GLY A C 1
ATOM 1810 O O . GLY A 1 236 ? 15.152 6.592 -5.496 1.00 88.88 236 GLY A O 1
ATOM 1811 N N . GLN A 1 237 ? 14.689 8.776 -5.236 1.00 94.19 237 GLN A N 1
ATOM 1812 C CA . GLN A 1 237 ? 14.611 8.755 -3.777 1.00 94.19 237 GLN A CA 1
ATOM 1813 C C . GLN A 1 237 ? 13.414 7.939 -3.307 1.00 94.19 237 GLN A C 1
ATOM 1815 O O . GLN A 1 237 ? 13.589 7.041 -2.485 1.00 94.19 237 GLN A O 1
ATOM 1820 N N . PHE A 1 238 ? 12.223 8.172 -3.862 1.00 96.38 238 PHE A N 1
ATOM 1821 C CA . PHE A 1 238 ? 11.049 7.377 -3.505 1.00 96.38 238 PHE A CA 1
ATOM 1822 C C . PHE A 1 238 ? 11.246 5.888 -3.811 1.00 96.38 238 PHE A C 1
ATOM 1824 O O . PHE A 1 238 ? 10.960 5.050 -2.962 1.00 96.38 238 PHE A O 1
ATOM 1831 N N . LEU A 1 239 ? 11.820 5.550 -4.966 1.00 95.69 239 LEU A N 1
ATOM 1832 C CA . LEU A 1 239 ? 12.111 4.173 -5.356 1.00 95.69 239 LEU A CA 1
ATOM 1833 C C . LEU A 1 239 ? 13.075 3.481 -4.382 1.00 95.69 239 LEU A C 1
ATOM 1835 O O . LEU A 1 239 ? 12.873 2.317 -4.025 1.00 95.69 239 LEU A O 1
ATOM 1839 N N . TYR A 1 240 ? 14.095 4.196 -3.896 1.00 96.88 240 TYR A N 1
ATOM 1840 C CA . TYR A 1 240 ? 14.968 3.691 -2.837 1.00 96.88 240 TYR A CA 1
ATOM 1841 C C . TYR A 1 240 ? 14.198 3.446 -1.535 1.00 96.88 240 TYR A C 1
ATOM 1843 O O . TYR A 1 240 ? 14.316 2.371 -0.942 1.00 96.88 240 TYR A O 1
ATOM 1851 N N . LEU A 1 241 ? 13.414 4.433 -1.086 1.00 97.94 241 LEU A N 1
ATOM 1852 C CA . LEU A 1 241 ? 12.628 4.329 0.144 1.00 97.94 241 LEU A CA 1
ATOM 1853 C C . LEU A 1 241 ? 11.649 3.157 0.059 1.00 97.94 241 LEU A C 1
ATOM 1855 O O . LEU A 1 241 ? 11.550 2.381 1.007 1.00 97.94 241 LEU A O 1
ATOM 1859 N N . ALA A 1 242 ? 11.003 2.975 -1.093 1.00 98.19 242 ALA A N 1
ATOM 1860 C CA . ALA A 1 242 ? 10.106 1.863 -1.344 1.00 98.19 242 ALA A CA 1
ATOM 1861 C C . ALA A 1 242 ? 10.841 0.517 -1.308 1.00 98.19 242 ALA A C 1
ATOM 1863 O O . ALA A 1 242 ? 10.393 -0.406 -0.631 1.00 98.19 242 ALA A O 1
ATOM 1864 N N . SER A 1 243 ? 12.017 0.429 -1.938 1.00 98.19 243 SER A N 1
ATOM 1865 C CA . SER A 1 243 ? 12.873 -0.764 -1.884 1.00 98.19 243 SER A CA 1
ATOM 1866 C C . SER A 1 243 ? 13.234 -1.131 -0.444 1.00 98.19 243 SER A C 1
ATOM 1868 O O . SER A 1 243 ? 13.101 -2.282 -0.028 1.00 98.19 243 SER A O 1
ATOM 1870 N N . GLN A 1 244 ? 13.672 -0.150 0.347 1.00 97.81 244 GLN A N 1
ATOM 1871 C CA . GLN A 1 244 ? 14.084 -0.384 1.728 1.00 97.81 244 GLN A CA 1
ATOM 1872 C C . GLN A 1 244 ? 12.891 -0.700 2.639 1.00 97.81 244 GLN A C 1
ATOM 1874 O O . GLN A 1 244 ? 13.007 -1.555 3.517 1.00 97.81 244 GLN A O 1
ATOM 1879 N N . MET A 1 245 ? 11.732 -0.088 2.388 1.00 98.00 245 MET A N 1
ATOM 1880 C CA . MET A 1 245 ? 10.480 -0.410 3.069 1.00 98.00 245 MET A CA 1
ATOM 1881 C C . MET A 1 245 ? 10.055 -1.855 2.787 1.00 98.00 245 MET A C 1
ATOM 1883 O O . MET A 1 245 ? 9.805 -2.604 3.725 1.00 98.00 245 MET A O 1
ATOM 1887 N N . ILE A 1 246 ? 10.050 -2.289 1.524 1.00 98.44 246 ILE A N 1
ATOM 1888 C CA . ILE A 1 246 ? 9.704 -3.664 1.129 1.00 98.44 246 ILE A CA 1
ATOM 1889 C C . ILE A 1 246 ? 10.583 -4.693 1.859 1.00 98.44 246 ILE A C 1
ATOM 1891 O O . ILE A 1 246 ? 10.067 -5.652 2.433 1.00 98.44 246 ILE A O 1
ATOM 1895 N N . LEU A 1 247 ? 11.900 -4.471 1.901 1.00 98.00 247 LEU A N 1
ATOM 1896 C CA . LEU A 1 247 ? 12.841 -5.366 2.586 1.00 98.00 247 LEU A CA 1
ATOM 1897 C C . LEU A 1 247 ? 12.640 -5.376 4.107 1.00 98.00 247 LEU A C 1
ATOM 1899 O O . LEU A 1 247 ? 12.743 -6.426 4.742 1.00 98.00 247 LEU A O 1
ATOM 1903 N N . TYR A 1 248 ? 12.346 -4.218 4.703 1.00 97.50 248 TYR A N 1
ATOM 1904 C CA . TYR A 1 248 ? 12.032 -4.132 6.127 1.00 97.50 248 TYR A CA 1
ATOM 1905 C C . TYR A 1 248 ? 10.753 -4.903 6.465 1.00 97.50 248 TYR A C 1
ATOM 1907 O O . TYR A 1 248 ? 10.727 -5.671 7.427 1.00 97.50 248 TYR A O 1
ATOM 1915 N N . LEU A 1 249 ? 9.715 -4.745 5.643 1.00 95.75 249 LEU A N 1
ATOM 1916 C CA .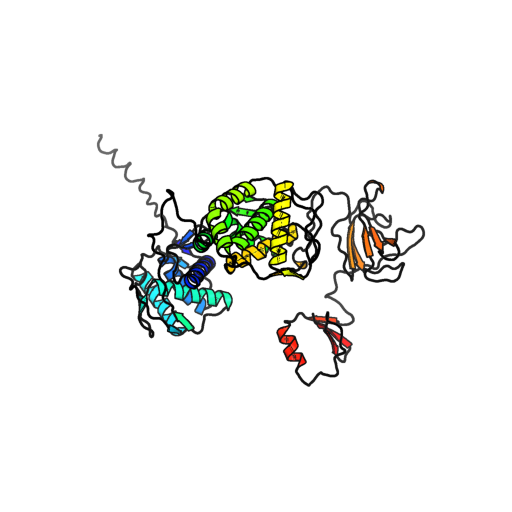 LEU A 1 249 ? 8.432 -5.420 5.806 1.00 95.75 249 LEU A CA 1
ATOM 1917 C C . LEU A 1 249 ? 8.536 -6.936 5.619 1.00 95.75 249 LEU A C 1
ATOM 1919 O O . LEU A 1 249 ? 7.877 -7.669 6.357 1.00 95.75 249 LEU A O 1
ATOM 1923 N N . ASP A 1 250 ? 9.376 -7.425 4.700 1.00 95.62 250 ASP A N 1
ATOM 1924 C CA . ASP A 1 250 ? 9.657 -8.863 4.566 1.00 95.62 250 ASP A CA 1
ATOM 1925 C C . ASP A 1 250 ? 10.221 -9.447 5.860 1.00 95.62 250 ASP A C 1
ATOM 1927 O O . ASP A 1 250 ? 9.759 -10.488 6.326 1.00 95.62 250 ASP A O 1
ATOM 1931 N N . ASN A 1 251 ? 11.178 -8.750 6.476 1.00 94.12 251 ASN A N 1
ATOM 1932 C CA . ASN A 1 251 ? 11.757 -9.192 7.737 1.00 94.12 251 ASN A CA 1
ATOM 1933 C C . ASN A 1 251 ? 10.736 -9.103 8.879 1.00 94.12 251 ASN A C 1
ATOM 1935 O O . ASN A 1 251 ? 10.611 -10.053 9.645 1.00 94.12 251 ASN A O 1
ATOM 1939 N N . LEU A 1 252 ? 9.987 -7.998 8.972 1.00 91.88 252 LEU A N 1
ATOM 1940 C CA . LEU A 1 252 ? 8.994 -7.763 10.026 1.00 91.88 252 LEU A CA 1
ATOM 1941 C C . LEU A 1 252 ? 7.843 -8.780 9.994 1.00 91.88 252 LEU A C 1
ATOM 1943 O O . LEU A 1 252 ? 7.334 -9.161 11.044 1.00 91.88 252 LEU A O 1
ATOM 1947 N N . THR A 1 253 ? 7.439 -9.210 8.796 1.00 86.44 253 THR A N 1
ATOM 1948 C CA . THR A 1 253 ? 6.347 -10.177 8.573 1.00 86.44 253 THR A CA 1
ATOM 1949 C C . THR A 1 253 ? 6.829 -11.612 8.365 1.00 86.44 253 THR A C 1
ATOM 1951 O O . THR A 1 253 ? 6.047 -12.479 7.979 1.00 86.44 253 THR A O 1
ATOM 1954 N N . SER A 1 254 ? 8.112 -11.873 8.621 1.00 87.62 254 SER A N 1
ATOM 1955 C CA . SER A 1 254 ? 8.714 -13.196 8.489 1.00 87.62 254 SER A CA 1
ATOM 1956 C C . SER A 1 254 ? 8.063 -14.213 9.431 1.00 87.62 254 SER A C 1
ATOM 1958 O O . SER A 1 254 ? 7.806 -13.918 10.597 1.00 87.62 254 SER A O 1
ATOM 1960 N N . SER A 1 255 ? 7.865 -15.443 8.947 1.00 83.38 255 SER A N 1
ATOM 1961 C CA . SER A 1 255 ? 7.461 -16.576 9.790 1.00 83.38 255 SER A CA 1
ATOM 1962 C C . SER A 1 255 ? 8.566 -17.015 10.758 1.00 83.38 255 SER A C 1
ATOM 1964 O O . SER A 1 255 ? 8.274 -17.611 11.791 1.00 83.38 255 SER A O 1
ATOM 1966 N N . ASP A 1 256 ? 9.831 -16.712 10.445 1.00 87.12 256 ASP A N 1
ATOM 1967 C CA . ASP A 1 256 ? 10.942 -16.812 11.396 1.00 87.12 256 ASP A CA 1
ATOM 1968 C C . ASP A 1 256 ? 10.816 -15.698 12.448 1.00 87.12 256 ASP A C 1
ATOM 1970 O O . ASP A 1 256 ? 11.045 -14.516 12.164 1.00 87.12 256 ASP A O 1
ATOM 1974 N N . THR A 1 257 ? 10.448 -16.098 13.666 1.00 82.75 257 THR A N 1
ATOM 1975 C CA . THR A 1 257 ? 10.194 -15.204 14.801 1.00 82.75 257 THR A CA 1
ATOM 1976 C C . THR A 1 257 ? 11.442 -14.454 15.262 1.00 82.75 257 THR A C 1
ATOM 1978 O O . THR A 1 257 ? 11.320 -13.314 15.712 1.00 82.75 257 THR A O 1
ATOM 1981 N N . SER A 1 258 ? 12.637 -15.028 15.098 1.00 86.56 258 SER A N 1
ATOM 1982 C CA . SER A 1 258 ? 13.904 -14.362 15.426 1.00 86.56 258 SER A CA 1
ATOM 1983 C C . SER A 1 258 ? 14.183 -13.227 14.445 1.00 86.56 258 SER A C 1
ATOM 1985 O O . SER A 1 258 ? 14.519 -12.114 14.858 1.00 86.56 258 SER A O 1
ATOM 1987 N N . LYS A 1 259 ? 13.973 -13.477 13.147 1.00 90.75 259 LYS A N 1
ATOM 1988 C CA . LYS A 1 259 ? 14.116 -12.468 12.085 1.00 90.75 259 LYS A CA 1
ATOM 1989 C C . LYS A 1 259 ? 13.103 -11.326 12.254 1.00 90.75 259 LYS A C 1
ATOM 1991 O O . LYS A 1 259 ? 13.476 -10.155 12.155 1.00 90.75 259 LYS A O 1
ATOM 1996 N N . ALA A 1 260 ? 11.851 -11.653 12.581 1.00 85.56 260 ALA A N 1
ATOM 1997 C CA . ALA A 1 260 ? 10.802 -10.665 12.838 1.00 85.56 260 ALA A CA 1
ATOM 1998 C C . ALA A 1 260 ? 11.089 -9.810 14.083 1.00 85.56 260 ALA A C 1
ATOM 2000 O O . ALA A 1 260 ? 10.970 -8.583 14.038 1.00 85.56 260 ALA A O 1
ATOM 2001 N N . LEU A 1 261 ? 11.531 -10.432 15.180 1.00 83.25 261 LEU A N 1
ATOM 2002 C CA . LEU A 1 261 ? 11.898 -9.721 16.405 1.00 83.25 261 LEU A CA 1
ATOM 2003 C C . LEU A 1 261 ? 13.125 -8.822 16.193 1.00 83.25 261 LEU A C 1
ATOM 2005 O O . LEU A 1 261 ? 13.153 -7.688 16.671 1.00 83.25 261 LEU A O 1
ATOM 2009 N N . GLN A 1 262 ? 14.118 -9.283 15.429 1.00 88.06 262 GLN A N 1
ATOM 2010 C CA . GLN A 1 262 ? 15.278 -8.470 15.071 1.00 88.06 262 GLN A CA 1
ATOM 2011 C C . GLN A 1 262 ? 14.873 -7.238 14.249 1.00 88.06 262 GLN A C 1
ATOM 2013 O O . GLN A 1 262 ? 15.319 -6.128 14.545 1.00 88.06 262 GLN A O 1
ATOM 2018 N N . ALA A 1 263 ? 13.996 -7.400 13.254 1.00 91.50 263 ALA A N 1
ATOM 2019 C CA . ALA A 1 263 ? 13.468 -6.276 12.482 1.00 91.50 263 ALA A CA 1
ATOM 2020 C C . ALA A 1 263 ? 12.730 -5.269 13.374 1.00 91.50 263 ALA A C 1
ATOM 2022 O O . ALA A 1 263 ? 12.917 -4.055 13.231 1.00 91.50 263 ALA A O 1
ATOM 2023 N N . ALA A 1 264 ? 11.941 -5.763 14.330 1.00 88.12 264 ALA A N 1
ATOM 2024 C CA . ALA A 1 264 ? 11.210 -4.915 15.256 1.00 88.12 264 ALA A CA 1
ATOM 2025 C C . ALA A 1 264 ? 12.150 -4.112 16.175 1.00 88.12 264 ALA A C 1
ATOM 2027 O O . ALA A 1 264 ? 12.005 -2.893 16.315 1.00 88.12 264 ALA A O 1
ATOM 2028 N N . ASN A 1 265 ? 13.189 -4.758 16.707 1.00 86.88 265 ASN A N 1
ATOM 2029 C CA . ASN A 1 265 ? 14.229 -4.107 17.509 1.00 86.88 265 ASN A CA 1
ATOM 2030 C C . ASN A 1 265 ? 15.000 -3.036 16.725 1.00 86.88 265 ASN A C 1
ATOM 2032 O O . ASN A 1 265 ? 15.354 -1.995 17.281 1.00 86.88 265 ASN A O 1
ATOM 2036 N N . ASN A 1 266 ? 15.181 -3.241 15.420 1.00 91.44 266 ASN A N 1
ATOM 2037 C CA . ASN A 1 266 ? 15.898 -2.319 14.541 1.00 91.44 266 ASN A CA 1
ATOM 2038 C C . ASN A 1 266 ? 15.037 -1.161 14.004 1.00 91.44 266 ASN A C 1
ATOM 2040 O O . ASN A 1 266 ? 15.547 -0.340 13.242 1.00 91.44 266 ASN A O 1
ATOM 2044 N N . TYR A 1 267 ? 13.763 -1.044 14.403 1.00 90.94 267 TYR A N 1
ATOM 2045 C CA . TYR A 1 267 ? 12.831 -0.036 13.875 1.00 90.94 267 TYR A CA 1
ATOM 2046 C C . TYR A 1 267 ? 13.381 1.396 13.893 1.00 90.94 267 TYR A C 1
ATOM 2048 O O . TYR A 1 267 ? 13.284 2.107 12.900 1.00 90.94 267 TYR A O 1
ATOM 2056 N N . ASN A 1 268 ? 13.993 1.830 14.999 1.00 87.38 268 ASN A N 1
ATOM 2057 C CA . ASN A 1 268 ? 14.507 3.200 15.090 1.00 87.38 268 ASN A CA 1
ATOM 2058 C C . ASN A 1 268 ? 15.655 3.438 14.092 1.00 87.38 268 ASN A C 1
ATOM 2060 O O . ASN A 1 268 ? 15.682 4.468 13.430 1.00 87.38 268 ASN A O 1
ATOM 2064 N N . SER A 1 269 ? 16.567 2.469 13.945 1.00 91.69 269 SER A N 1
ATOM 2065 C CA . SER A 1 269 ? 17.660 2.543 12.966 1.00 91.69 269 SER A CA 1
ATOM 2066 C C . SER A 1 269 ? 17.126 2.559 11.533 1.00 91.69 269 SER A C 1
ATOM 2068 O O . SER A 1 269 ? 17.614 3.325 10.706 1.00 91.69 269 SER A O 1
ATOM 2070 N N . PHE A 1 270 ? 16.079 1.778 11.265 1.00 95.38 270 PHE A N 1
ATOM 2071 C CA . PHE A 1 270 ? 15.374 1.786 9.990 1.00 95.38 270 PHE A CA 1
ATOM 2072 C C . PHE A 1 270 ? 14.748 3.158 9.673 1.00 95.38 270 PHE A C 1
ATOM 2074 O O . PHE A 1 270 ? 14.921 3.668 8.568 1.00 95.38 270 PHE A O 1
ATOM 2081 N N . ILE A 1 271 ? 14.080 3.796 10.641 1.00 92.44 271 ILE A N 1
ATOM 2082 C CA . ILE A 1 271 ? 13.508 5.140 10.458 1.00 92.44 271 ILE A CA 1
ATOM 2083 C C . ILE A 1 271 ? 14.591 6.184 10.154 1.00 92.44 271 ILE A C 1
ATOM 2085 O O . ILE A 1 271 ? 14.388 7.023 9.276 1.00 92.44 271 ILE A O 1
ATOM 2089 N N . GLU A 1 272 ? 15.738 6.135 10.832 1.00 89.31 272 GLU A N 1
ATOM 2090 C CA . GLU A 1 272 ? 16.847 7.061 10.560 1.00 89.31 272 GLU A CA 1
ATOM 2091 C C . GLU A 1 272 ? 17.477 6.838 9.176 1.00 89.31 272 GLU A C 1
ATOM 2093 O O . GLU A 1 272 ? 17.817 7.806 8.488 1.00 89.31 272 GLU A O 1
ATOM 2098 N N . GLU A 1 273 ? 17.560 5.587 8.709 1.00 92.25 273 GLU A N 1
ATOM 2099 C CA . GLU A 1 273 ? 17.985 5.291 7.336 1.00 92.25 273 GLU A CA 1
ATOM 2100 C C . GLU A 1 273 ? 17.017 5.894 6.307 1.00 92.25 273 GLU A C 1
ATOM 2102 O O . GLU A 1 273 ? 17.466 6.537 5.355 1.00 92.25 273 GLU A O 1
ATOM 2107 N N . LEU A 1 274 ? 15.700 5.755 6.509 1.00 94.38 274 LEU A N 1
ATOM 2108 C CA . LEU A 1 274 ? 14.707 6.360 5.614 1.00 94.38 274 LEU A CA 1
ATOM 2109 C C . LEU A 1 274 ? 14.819 7.888 5.584 1.00 94.38 274 LEU A C 1
ATOM 2111 O O . LEU A 1 274 ? 14.821 8.472 4.503 1.00 94.38 274 LEU A O 1
ATOM 2115 N N . LYS A 1 275 ? 14.954 8.543 6.743 1.00 92.44 275 LYS A N 1
ATOM 2116 C CA . LYS A 1 275 ? 15.114 10.007 6.814 1.00 92.44 275 LYS A CA 1
ATOM 2117 C C . LYS A 1 275 ? 16.362 10.482 6.076 1.00 92.44 275 LYS A C 1
ATOM 2119 O O . LYS A 1 275 ? 16.293 11.447 5.319 1.00 92.44 275 LYS A O 1
ATOM 2124 N N . THR A 1 276 ? 17.483 9.791 6.276 1.00 91.62 276 THR A N 1
ATOM 2125 C CA . THR A 1 276 ? 18.759 10.114 5.623 1.00 91.62 276 THR A CA 1
ATOM 2126 C C . THR A 1 276 ? 18.646 9.967 4.107 1.00 91.62 276 THR A C 1
ATOM 2128 O O . THR A 1 276 ? 19.079 10.830 3.345 1.00 91.62 276 THR A O 1
ATOM 2131 N N . MET A 1 277 ? 18.027 8.885 3.642 1.00 90.00 277 MET A N 1
ATOM 2132 C CA . MET A 1 277 ? 17.934 8.600 2.211 1.00 90.00 277 MET A CA 1
ATOM 2133 C C . MET A 1 277 ? 16.870 9.437 1.500 1.00 90.00 277 MET A C 1
ATOM 2135 O O . MET A 1 277 ? 17.021 9.717 0.313 1.00 90.00 277 MET A O 1
ATOM 2139 N N . ALA A 1 278 ? 15.854 9.920 2.218 1.00 90.94 278 ALA A N 1
ATOM 2140 C CA . ALA A 1 278 ? 14.884 10.871 1.682 1.00 90.94 278 ALA A CA 1
ATOM 2141 C C . ALA A 1 278 ? 15.514 12.231 1.326 1.00 90.94 278 ALA A C 1
ATOM 2143 O O . ALA A 1 278 ? 14.991 12.939 0.470 1.00 90.94 278 ALA A O 1
ATOM 2144 N N . THR A 1 279 ? 16.640 12.597 1.947 1.00 88.50 279 THR A N 1
ATOM 2145 C CA . THR A 1 279 ? 17.366 13.848 1.664 1.00 88.50 279 THR A CA 1
ATOM 2146 C C . THR A 1 279 ? 18.653 13.635 0.867 1.00 88.50 279 THR A C 1
ATOM 2148 O O . THR A 1 279 ? 19.197 14.584 0.303 1.00 88.50 279 THR A O 1
ATOM 2151 N N . THR A 1 280 ? 19.129 12.394 0.753 1.00 87.50 280 THR A N 1
ATOM 2152 C CA . THR A 1 280 ? 20.309 12.053 -0.050 1.00 87.50 280 THR A CA 1
ATOM 2153 C C . THR A 1 280 ? 19.983 12.148 -1.537 1.00 87.50 280 THR A C 1
ATOM 2155 O O . THR A 1 280 ? 19.025 11.541 -2.017 1.00 87.50 280 THR A O 1
ATOM 2158 N N . ARG A 1 281 ? 20.785 12.903 -2.294 1.00 83.88 281 ARG A N 1
ATOM 2159 C CA . ARG A 1 281 ? 20.622 13.020 -3.747 1.00 83.88 281 ARG A CA 1
ATOM 2160 C C . ARG A 1 281 ? 20.887 11.670 -4.415 1.00 83.88 281 ARG A C 1
ATOM 2162 O O . ARG A 1 281 ? 21.976 11.121 -4.288 1.00 83.88 281 ARG A O 1
ATOM 2169 N N . ILE A 1 282 ? 19.914 11.194 -5.186 1.00 84.25 282 ILE A N 1
ATOM 2170 C CA . ILE A 1 282 ? 20.066 10.047 -6.087 1.00 84.25 282 ILE A CA 1
ATOM 2171 C C . ILE A 1 282 ? 20.025 10.572 -7.516 1.00 84.25 282 ILE A C 1
ATOM 2173 O O . ILE A 1 282 ? 19.053 11.212 -7.921 1.00 84.25 282 ILE A O 1
ATOM 2177 N N . ASN A 1 283 ? 21.104 10.340 -8.262 1.00 76.69 283 ASN A N 1
ATOM 2178 C CA . ASN A 1 283 ? 21.196 10.753 -9.658 1.00 76.69 283 ASN A CA 1
ATOM 2179 C C . ASN A 1 283 ? 20.341 9.841 -10.559 1.00 76.69 283 ASN A C 1
ATOM 2181 O O . ASN A 1 283 ? 20.202 8.645 -10.273 1.00 76.69 283 ASN A O 1
ATOM 2185 N N . PRO A 1 284 ? 19.781 10.373 -11.658 1.00 74.38 284 PRO A N 1
ATOM 2186 C CA . PRO A 1 284 ? 19.078 9.554 -12.637 1.00 74.38 284 PRO A CA 1
ATOM 2187 C C . PRO A 1 284 ? 20.019 8.525 -13.278 1.00 74.38 284 PRO A C 1
ATOM 2189 O O . PRO A 1 284 ? 21.248 8.627 -13.193 1.00 74.38 284 PRO A O 1
ATOM 2192 N N . ALA A 1 285 ? 19.432 7.521 -13.923 1.00 69.06 285 ALA A N 1
ATOM 2193 C CA . ALA A 1 285 ? 20.197 6.582 -14.725 1.00 69.06 285 ALA A CA 1
ATOM 2194 C C . ALA A 1 285 ? 20.815 7.324 -15.927 1.00 69.06 285 ALA A C 1
ATOM 2196 O O . ALA A 1 285 ? 20.131 8.143 -16.539 1.00 69.06 285 ALA A O 1
ATOM 2197 N N . PRO A 1 286 ? 22.086 7.065 -16.277 1.00 56.19 286 PRO A N 1
ATOM 2198 C CA . PRO A 1 286 ? 22.732 7.717 -17.414 1.00 56.19 286 PRO A CA 1
ATOM 2199 C C . PRO A 1 286 ? 22.136 7.288 -18.762 1.00 56.19 286 PRO A C 1
ATOM 2201 O O . PRO A 1 286 ? 22.180 8.055 -19.717 1.00 56.19 286 PRO A O 1
ATOM 2204 N N . SER A 1 287 ? 21.592 6.071 -18.858 1.00 69.19 287 SER A N 1
ATOM 2205 C CA . SER A 1 287 ? 20.963 5.557 -20.082 1.00 69.19 287 SER A CA 1
ATOM 2206 C C . SER A 1 287 ? 19.790 4.642 -19.712 1.00 69.19 287 SER A C 1
ATOM 2208 O O . SER A 1 287 ? 19.930 3.420 -19.774 1.00 69.19 287 SER A O 1
ATOM 2210 N N . PRO A 1 288 ? 18.670 5.204 -19.218 1.00 65.50 288 PRO A N 1
ATOM 2211 C CA . PRO A 1 288 ? 17.525 4.415 -18.778 1.00 65.50 288 PRO A CA 1
ATOM 2212 C C . PRO A 1 288 ? 16.923 3.645 -19.954 1.00 65.50 288 PRO A C 1
ATOM 2214 O O . PRO A 1 288 ? 16.748 4.194 -21.040 1.00 65.50 288 PRO A O 1
ATOM 2217 N N . VAL A 1 289 ? 16.599 2.377 -19.724 1.00 58.66 289 VAL A N 1
ATOM 2218 C CA . VAL A 1 289 ? 15.855 1.555 -20.680 1.00 58.66 289 VAL A CA 1
ATOM 2219 C C . VAL A 1 289 ? 14.393 1.539 -20.258 1.00 58.66 289 VAL A C 1
ATOM 2221 O O . VAL A 1 289 ? 14.092 1.271 -19.094 1.00 58.66 289 VAL A O 1
ATOM 2224 N N . ASN A 1 290 ? 13.492 1.788 -21.211 1.00 53.22 290 ASN A N 1
ATOM 2225 C CA . ASN A 1 290 ? 12.058 1.598 -21.012 1.00 53.22 290 ASN A CA 1
ATOM 2226 C C . ASN A 1 290 ? 11.803 0.097 -20.831 1.00 53.22 290 ASN A C 1
ATOM 2228 O O . ASN A 1 290 ? 11.886 -0.673 -21.790 1.00 53.22 290 ASN A O 1
ATOM 2232 N N . GLY A 1 291 ? 11.577 -0.332 -19.591 1.00 47.78 291 GLY A N 1
ATOM 2233 C CA . GLY A 1 291 ? 11.345 -1.740 -19.296 1.00 47.78 291 GLY A CA 1
ATOM 2234 C C . GLY A 1 291 ? 9.935 -2.141 -19.690 1.00 47.78 291 GLY A C 1
ATOM 2235 O O . GLY A 1 291 ? 8.972 -1.618 -19.138 1.00 47.78 291 GLY A O 1
ATOM 2236 N N . VAL A 1 292 ? 9.819 -3.077 -20.626 1.00 47.66 292 VAL A N 1
ATOM 2237 C CA . VAL A 1 292 ? 8.546 -3.704 -20.986 1.00 47.66 292 VAL A CA 1
ATOM 2238 C C . VAL A 1 292 ? 8.597 -5.130 -20.462 1.00 47.66 292 VAL A C 1
ATOM 2240 O O . VAL A 1 292 ? 9.459 -5.910 -20.865 1.00 47.66 292 VAL A O 1
ATOM 2243 N N . ALA A 1 293 ? 7.703 -5.457 -19.538 1.00 50.88 293 ALA A N 1
ATOM 2244 C CA . ALA A 1 293 ? 7.562 -6.799 -19.007 1.00 50.88 293 ALA A CA 1
ATOM 2245 C C . ALA A 1 293 ? 6.083 -7.105 -18.787 1.00 50.88 293 ALA A C 1
ATOM 2247 O O . ALA A 1 293 ? 5.319 -6.245 -18.346 1.00 50.88 293 ALA A O 1
ATOM 2248 N N . MET A 1 294 ? 5.693 -8.329 -19.129 1.00 52.41 294 MET A N 1
ATOM 2249 C CA . MET A 1 294 ? 4.355 -8.858 -18.902 1.00 52.41 294 MET A CA 1
ATOM 2250 C C . MET A 1 294 ? 4.488 -10.157 -18.122 1.00 52.41 294 MET A C 1
ATOM 2252 O O . MET A 1 294 ? 5.300 -11.014 -18.472 1.00 52.41 294 MET A O 1
ATOM 2256 N N . GLY A 1 295 ? 3.691 -10.293 -17.068 1.00 61.47 295 GLY A N 1
ATOM 2257 C CA . GLY A 1 295 ? 3.706 -11.468 -16.205 1.00 61.47 295 GLY A CA 1
ATOM 2258 C C . GLY A 1 295 ? 3.549 -11.109 -14.735 1.00 61.47 295 GLY A C 1
ATOM 2259 O O . GLY A 1 295 ? 3.305 -9.958 -14.375 1.00 61.47 295 GLY A O 1
ATOM 2260 N N . GLU A 1 296 ? 3.688 -12.109 -13.877 1.00 75.25 296 GLU A N 1
ATOM 2261 C CA . GLU A 1 296 ? 3.609 -11.946 -12.429 1.00 75.25 296 GLU A CA 1
ATOM 2262 C C . GLU A 1 296 ? 5.020 -11.859 -11.835 1.00 75.25 296 GLU A C 1
ATOM 2264 O O . GLU A 1 296 ? 5.853 -12.731 -12.083 1.00 75.25 296 GLU A O 1
ATOM 2269 N N . LEU A 1 297 ? 5.288 -10.830 -11.025 1.00 78.44 297 LEU A N 1
ATOM 2270 C CA . LEU A 1 297 ? 6.428 -10.863 -10.106 1.00 78.44 297 LEU A CA 1
ATOM 2271 C C . LEU A 1 297 ? 5.966 -11.525 -8.815 1.00 78.44 297 LEU A C 1
ATOM 2273 O O . LEU A 1 297 ? 5.132 -10.972 -8.092 1.00 78.44 297 LEU A O 1
ATOM 2277 N N . THR A 1 298 ? 6.532 -12.683 -8.497 1.00 86.94 298 THR A N 1
ATOM 2278 C CA . THR A 1 298 ? 6.254 -13.355 -7.227 1.00 86.94 298 THR A CA 1
ATOM 2279 C C . THR A 1 298 ? 6.852 -12.575 -6.055 1.00 86.94 298 THR A C 1
ATOM 2281 O O . THR A 1 298 ? 7.711 -11.700 -6.216 1.00 86.94 298 THR A O 1
ATOM 2284 N N . ARG A 1 299 ? 6.464 -12.947 -4.830 1.00 87.75 299 ARG A N 1
ATOM 2285 C CA . ARG A 1 299 ? 7.088 -12.447 -3.599 1.00 87.75 299 ARG A CA 1
ATOM 2286 C C . ARG A 1 299 ? 8.595 -12.618 -3.566 1.00 87.75 299 ARG A C 1
ATOM 2288 O O . ARG A 1 299 ? 9.275 -11.741 -3.050 1.00 87.75 299 ARG A O 1
ATOM 2295 N N . ALA A 1 300 ? 9.133 -13.704 -4.106 1.00 89.31 300 ALA A N 1
ATOM 2296 C CA . ALA A 1 300 ? 10.581 -13.865 -4.177 1.00 89.31 300 ALA A CA 1
ATOM 2297 C C . ALA A 1 300 ? 11.207 -12.842 -5.140 1.00 89.31 300 ALA A C 1
ATOM 2299 O O . ALA A 1 300 ? 12.215 -12.218 -4.801 1.00 89.31 300 ALA A O 1
ATOM 2300 N N . ASP A 1 301 ? 10.567 -12.611 -6.287 1.00 90.69 301 ASP A N 1
ATOM 2301 C CA . ASP A 1 301 ? 11.096 -11.757 -7.352 1.00 90.69 301 ASP A CA 1
ATOM 2302 C C . ASP A 1 301 ? 11.156 -10.291 -6.937 1.00 90.69 301 ASP A C 1
ATOM 2304 O O . ASP A 1 301 ? 12.211 -9.664 -7.040 1.00 90.69 301 ASP A O 1
ATOM 2308 N N . TYR A 1 302 ? 10.062 -9.724 -6.414 1.00 94.62 302 TYR A N 1
ATOM 2309 C CA . TYR A 1 302 ? 10.074 -8.309 -6.035 1.00 94.62 302 TYR A CA 1
ATOM 2310 C C . TYR A 1 302 ? 10.948 -8.038 -4.795 1.00 94.62 302 TYR A C 1
ATOM 2312 O O . TYR A 1 302 ? 11.483 -6.936 -4.657 1.00 94.62 302 TYR A O 1
ATOM 2320 N N . ILE A 1 303 ? 11.150 -9.026 -3.909 1.00 96.31 303 ILE A N 1
ATOM 2321 C CA . ILE A 1 303 ? 12.103 -8.921 -2.789 1.00 96.31 303 ILE A CA 1
ATOM 2322 C C . ILE A 1 303 ? 13.544 -8.910 -3.306 1.00 96.31 303 ILE A C 1
ATOM 2324 O O . ILE A 1 303 ? 14.350 -8.082 -2.866 1.00 96.31 303 ILE A O 1
ATOM 2328 N N . ASP A 1 304 ? 13.875 -9.788 -4.252 1.00 96.12 304 ASP A N 1
ATOM 2329 C CA . ASP A 1 304 ? 15.191 -9.808 -4.889 1.00 96.12 304 ASP A CA 1
ATOM 2330 C C . ASP A 1 304 ? 15.470 -8.509 -5.667 1.00 96.12 304 ASP A C 1
ATOM 2332 O O . ASP A 1 304 ? 16.534 -7.900 -5.504 1.00 96.12 304 ASP A O 1
ATOM 2336 N N . LEU A 1 305 ? 14.489 -8.020 -6.431 1.00 95.88 305 LEU A N 1
ATOM 2337 C CA . LEU A 1 305 ? 14.567 -6.738 -7.135 1.00 95.88 305 LEU A CA 1
ATOM 2338 C C . LEU A 1 305 ? 14.812 -5.577 -6.163 1.00 95.88 305 LEU A C 1
ATOM 2340 O O . LEU A 1 305 ? 15.739 -4.791 -6.376 1.00 95.88 305 LEU A O 1
ATOM 2344 N N . ALA A 1 306 ? 14.050 -5.494 -5.067 1.00 98.19 306 ALA A N 1
ATOM 2345 C CA . ALA A 1 306 ? 14.224 -4.455 -4.050 1.00 98.19 306 ALA A CA 1
ATOM 2346 C C . ALA A 1 306 ? 15.626 -4.510 -3.424 1.00 98.19 306 ALA A C 1
ATOM 2348 O O . ALA A 1 306 ? 16.270 -3.476 -3.219 1.00 98.19 306 ALA A O 1
ATOM 2349 N N . LYS A 1 307 ? 16.146 -5.718 -3.171 1.00 97.50 307 LYS A N 1
ATOM 2350 C CA . LYS A 1 307 ? 17.499 -5.932 -2.641 1.00 97.50 307 LYS A CA 1
ATOM 2351 C C . LYS A 1 307 ? 18.577 -5.461 -3.615 1.00 97.50 307 LYS A C 1
ATOM 2353 O O . LYS A 1 307 ? 19.483 -4.732 -3.198 1.00 97.50 307 LYS A O 1
ATOM 2358 N N . ARG A 1 308 ? 18.504 -5.862 -4.887 1.00 95.75 308 ARG A N 1
ATOM 2359 C CA . ARG A 1 308 ? 19.479 -5.466 -5.918 1.00 95.75 308 ARG A CA 1
ATOM 2360 C C . ARG A 1 308 ? 19.451 -3.962 -6.165 1.00 95.75 308 ARG A C 1
ATOM 2362 O O . ARG A 1 308 ? 20.513 -3.340 -6.190 1.00 95.75 308 ARG A O 1
ATOM 2369 N N . LEU A 1 309 ? 18.260 -3.374 -6.255 1.00 95.25 309 LEU A N 1
ATOM 2370 C CA . LEU A 1 309 ? 18.083 -1.944 -6.482 1.00 95.25 309 LEU A CA 1
ATOM 2371 C C . LEU A 1 309 ? 18.624 -1.107 -5.321 1.00 95.25 309 LEU A C 1
ATOM 2373 O O . LEU A 1 309 ? 19.415 -0.189 -5.542 1.00 95.25 309 LEU A O 1
ATOM 2377 N N . ARG A 1 310 ? 18.282 -1.468 -4.077 1.00 95.81 310 ARG A N 1
ATOM 2378 C CA . ARG A 1 310 ? 18.820 -0.796 -2.888 1.00 95.81 310 ARG A CA 1
ATOM 2379 C C . ARG A 1 310 ? 20.344 -0.849 -2.868 1.00 95.81 310 ARG A C 1
ATOM 2381 O O . ARG A 1 310 ? 20.981 0.181 -2.669 1.00 95.81 310 ARG A O 1
ATOM 2388 N N . THR A 1 311 ? 20.931 -2.031 -3.062 1.00 92.00 311 THR A N 1
ATOM 2389 C CA . THR A 1 311 ? 22.392 -2.201 -3.067 1.00 92.00 311 THR A CA 1
ATOM 2390 C C . THR A 1 311 ? 23.042 -1.333 -4.139 1.00 92.00 311 THR A C 1
ATOM 2392 O O . THR A 1 311 ? 23.955 -0.578 -3.822 1.00 92.00 311 THR A O 1
ATOM 2395 N N . PHE A 1 312 ? 22.525 -1.360 -5.370 1.00 91.56 312 PHE A N 1
ATOM 2396 C CA . PHE A 1 312 ? 23.046 -0.544 -6.465 1.00 91.56 312 PHE A CA 1
ATOM 2397 C C . PHE A 1 312 ? 23.023 0.953 -6.126 1.00 91.56 312 PHE A C 1
ATOM 2399 O O . PHE A 1 312 ? 24.036 1.637 -6.262 1.00 91.56 312 PHE A O 1
ATOM 2406 N N . ILE A 1 313 ? 21.894 1.462 -5.627 1.00 88.19 313 ILE A N 1
ATOM 2407 C CA . ILE A 1 313 ? 21.752 2.883 -5.290 1.00 88.19 313 ILE A CA 1
ATOM 2408 C C . ILE A 1 313 ? 22.707 3.281 -4.155 1.00 88.19 313 ILE A C 1
ATOM 2410 O O . ILE A 1 313 ? 23.341 4.330 -4.260 1.00 88.19 313 ILE A O 1
ATOM 2414 N N . LYS A 1 314 ? 22.877 2.455 -3.108 1.00 87.56 314 LYS A N 1
ATOM 2415 C CA . LYS A 1 314 ? 23.847 2.748 -2.029 1.00 87.56 314 LYS A CA 1
ATOM 2416 C C . LYS A 1 314 ? 25.286 2.776 -2.540 1.00 87.56 314 LYS A C 1
ATOM 2418 O O . LYS A 1 314 ? 26.072 3.586 -2.065 1.00 87.56 314 LYS A O 1
ATOM 2423 N N . THR A 1 315 ? 25.630 1.901 -3.481 1.00 89.06 315 THR A N 1
ATOM 2424 C CA . THR A 1 315 ? 26.991 1.805 -4.023 1.00 89.06 315 THR A CA 1
ATOM 2425 C C . THR A 1 315 ? 27.316 2.940 -4.991 1.00 89.06 315 THR A C 1
ATOM 2427 O O . THR A 1 315 ? 28.417 3.478 -4.943 1.00 89.06 315 THR A O 1
ATOM 2430 N N . TYR A 1 316 ? 26.380 3.311 -5.868 1.00 80.69 316 TYR A N 1
ATOM 2431 C CA . TYR A 1 316 ? 26.662 4.213 -6.991 1.00 80.69 316 TYR A CA 1
ATOM 2432 C C . TYR A 1 316 ? 26.009 5.597 -6.879 1.00 80.69 316 TYR A C 1
ATOM 2434 O O . TYR A 1 316 ? 26.268 6.452 -7.724 1.00 80.69 316 TYR A O 1
ATOM 2442 N N . GLY A 1 317 ? 25.135 5.829 -5.893 1.00 81.50 317 GLY A N 1
ATOM 2443 C CA . GLY A 1 317 ? 24.431 7.107 -5.717 1.00 81.50 317 GLY A CA 1
ATOM 2444 C C . GLY A 1 317 ? 23.523 7.488 -6.895 1.00 81.50 317 GLY A C 1
ATOM 2445 O O . GLY A 1 317 ? 23.208 8.663 -7.092 1.00 81.50 317 GLY A O 1
ATOM 2446 N N . ARG A 1 318 ? 23.134 6.511 -7.723 1.00 84.69 318 ARG A N 1
ATOM 2447 C CA . ARG A 1 318 ? 22.328 6.709 -8.933 1.00 84.69 318 ARG A CA 1
ATOM 2448 C C . ARG A 1 318 ? 21.421 5.521 -9.218 1.00 84.69 318 ARG A C 1
ATOM 2450 O O . ARG A 1 318 ? 21.672 4.418 -8.732 1.00 84.69 318 ARG A O 1
ATOM 2457 N N . LEU A 1 319 ? 20.420 5.739 -10.064 1.00 83.25 319 LEU A N 1
ATOM 2458 C CA . LEU A 1 319 ? 19.578 4.669 -10.588 1.00 83.25 319 LEU A CA 1
ATOM 2459 C C . LEU A 1 319 ? 20.337 3.790 -11.606 1.00 83.25 319 LEU A C 1
ATOM 2461 O O . LEU A 1 319 ? 21.194 4.292 -12.352 1.00 83.25 319 LEU A O 1
ATOM 2465 N N . PRO A 1 320 ? 20.058 2.474 -11.644 1.00 81.12 320 PRO A N 1
ATOM 2466 C CA . PRO A 1 320 ? 20.529 1.604 -12.713 1.00 81.12 320 PRO A CA 1
ATOM 2467 C C . PRO A 1 320 ? 19.774 1.884 -14.019 1.00 81.12 320 PRO A C 1
ATOM 2469 O O . PRO A 1 320 ? 18.644 2.362 -14.009 1.00 81.12 320 PRO A O 1
ATOM 2472 N N . ASN A 1 321 ? 20.396 1.550 -15.153 1.00 72.62 321 ASN A N 1
ATOM 2473 C CA . ASN A 1 321 ? 19.763 1.678 -16.472 1.00 72.62 321 ASN A CA 1
ATOM 2474 C C . ASN A 1 321 ? 18.571 0.720 -16.633 1.00 72.62 321 ASN A C 1
ATOM 2476 O O . ASN A 1 321 ? 17.586 1.071 -17.273 1.00 72.62 321 ASN A O 1
ATOM 2480 N N . LEU A 1 322 ? 18.674 -0.471 -16.036 1.00 82.00 322 LEU A N 1
ATOM 2481 C CA . LEU A 1 322 ? 17.628 -1.486 -15.936 1.00 82.00 322 LEU A CA 1
ATOM 2482 C C . LEU A 1 322 ? 17.931 -2.432 -14.770 1.00 82.00 322 LEU A C 1
ATOM 2484 O O . LEU A 1 322 ? 19.064 -2.481 -14.278 1.00 82.00 322 LEU A O 1
ATOM 2488 N N . VAL A 1 323 ? 16.944 -3.232 -14.379 1.00 81.88 323 VAL A N 1
ATOM 2489 C CA . VAL A 1 323 ? 17.107 -4.375 -13.476 1.00 81.88 323 VAL A CA 1
ATOM 2490 C C . VAL A 1 323 ? 16.528 -5.618 -14.150 1.00 81.88 323 VAL A C 1
ATOM 2492 O O . VAL A 1 323 ? 15.382 -5.619 -14.586 1.00 81.88 323 VAL A O 1
ATOM 2495 N N . THR A 1 324 ? 17.315 -6.686 -14.258 1.00 81.62 324 THR A N 1
ATOM 2496 C CA . THR A 1 324 ? 16.866 -7.954 -14.857 1.00 81.62 324 THR A CA 1
ATOM 2497 C C . THR A 1 324 ? 15.893 -8.686 -13.931 1.00 81.62 324 THR A C 1
ATOM 2499 O O . THR A 1 324 ? 16.077 -8.676 -12.714 1.00 81.62 324 THR A O 1
ATOM 2502 N N . SER A 1 325 ? 14.879 -9.354 -14.472 1.00 76.81 325 SER A N 1
ATOM 2503 C CA . SER A 1 325 ? 13.903 -10.149 -13.713 1.00 76.81 325 SER A CA 1
ATOM 2504 C C . SER A 1 325 ? 13.443 -11.372 -14.522 1.00 76.81 325 SER A C 1
ATOM 2506 O O . SER A 1 325 ? 13.698 -11.415 -15.728 1.00 76.81 325 SER A O 1
ATOM 2508 N N . PRO A 1 326 ? 12.735 -12.341 -13.912 1.00 75.19 326 PRO A N 1
ATOM 2509 C CA . PRO A 1 326 ? 12.154 -13.467 -14.650 1.00 75.19 326 PRO A CA 1
ATOM 2510 C C . PRO A 1 326 ? 11.157 -13.057 -15.741 1.00 75.19 326 PRO A C 1
ATOM 2512 O O . PRO A 1 326 ? 10.998 -13.783 -16.716 1.00 75.19 326 PRO A O 1
ATOM 2515 N N . ILE A 1 327 ? 10.522 -11.888 -15.605 1.00 63.12 327 ILE A N 1
ATOM 2516 C CA . ILE A 1 327 ? 9.563 -11.355 -16.586 1.00 63.12 327 ILE A CA 1
ATOM 2517 C C . ILE A 1 327 ? 10.211 -10.405 -17.608 1.00 63.12 327 ILE A C 1
ATOM 2519 O O . ILE A 1 327 ? 9.516 -9.815 -18.431 1.00 63.12 327 ILE A O 1
ATOM 2523 N N . GLY A 1 328 ? 11.539 -10.246 -17.570 1.00 70.31 328 GLY A N 1
ATOM 2524 C CA . GLY A 1 328 ? 12.299 -9.415 -18.505 1.00 70.31 328 GLY A CA 1
ATOM 2525 C C . GLY A 1 328 ? 13.089 -8.287 -17.842 1.00 70.31 328 GLY A C 1
ATOM 2526 O O . GLY A 1 328 ? 13.326 -8.275 -16.629 1.00 70.31 328 GLY A O 1
ATOM 2527 N N . ASN A 1 329 ? 13.538 -7.337 -18.662 1.00 75.44 329 ASN A N 1
ATOM 2528 C CA . ASN A 1 329 ? 14.318 -6.183 -18.221 1.00 75.44 329 ASN A CA 1
ATOM 2529 C C . ASN A 1 329 ? 13.388 -5.059 -17.762 1.00 75.44 329 ASN A C 1
ATOM 2531 O O . ASN A 1 329 ? 12.592 -4.550 -18.547 1.00 75.44 329 ASN A O 1
ATOM 2535 N N . LEU A 1 330 ? 13.515 -4.656 -16.499 1.00 79.06 330 LEU A N 1
ATOM 2536 C CA . LEU A 1 330 ? 12.642 -3.673 -15.865 1.00 79.06 330 LEU A CA 1
ATOM 2537 C C . LEU A 1 330 ? 13.336 -2.314 -15.756 1.00 79.06 330 LEU A C 1
ATOM 2539 O O . LEU A 1 330 ? 14.467 -2.223 -15.272 1.00 79.06 330 LEU A O 1
ATOM 2543 N N . GLY A 1 331 ? 12.642 -1.259 -16.176 1.00 79.75 331 GLY A N 1
ATOM 2544 C CA . GLY A 1 331 ? 13.055 0.126 -15.977 1.00 79.75 331 GLY A CA 1
ATOM 2545 C C . GLY A 1 331 ? 12.752 0.590 -14.551 1.00 79.75 331 GLY A C 1
ATOM 2546 O O . GLY A 1 331 ? 11.920 0.013 -13.846 1.00 79.75 331 GLY A O 1
ATOM 2547 N N . CYS A 1 332 ? 13.449 1.628 -14.086 1.00 84.69 332 CYS A N 1
ATOM 2548 C CA . CYS A 1 332 ? 13.219 2.171 -12.740 1.00 84.69 332 CYS A CA 1
ATOM 2549 C C . CYS A 1 332 ? 11.849 2.851 -12.597 1.00 84.69 332 CYS A C 1
ATOM 2551 O O . CYS A 1 332 ? 11.288 2.882 -11.507 1.00 84.69 332 CYS A O 1
ATOM 2553 N N . ASP A 1 333 ? 11.323 3.382 -13.692 1.00 80.56 333 ASP A N 1
ATOM 2554 C CA . ASP A 1 333 ? 9.958 3.878 -13.834 1.00 80.56 333 ASP A CA 1
ATOM 2555 C C . ASP A 1 333 ? 8.922 2.776 -13.600 1.00 80.56 333 ASP A C 1
ATOM 2557 O O . ASP A 1 333 ? 8.031 2.931 -12.765 1.00 80.56 333 ASP A O 1
ATOM 2561 N N . PHE A 1 334 ? 9.103 1.626 -14.244 1.00 81.12 334 PHE A N 1
ATOM 2562 C CA . PHE A 1 334 ? 8.263 0.453 -14.031 1.00 81.12 334 PHE A CA 1
ATOM 2563 C C . PHE A 1 334 ? 8.334 -0.045 -12.584 1.00 81.12 334 PHE A C 1
ATOM 2565 O O . PHE A 1 334 ? 7.311 -0.254 -11.935 1.00 81.12 334 PHE A O 1
ATOM 2572 N N . LEU A 1 335 ? 9.543 -0.153 -12.026 1.00 89.44 335 LEU A N 1
ATOM 2573 C CA . LEU A 1 335 ? 9.733 -0.563 -10.632 1.00 89.44 335 LEU A CA 1
ATOM 2574 C C . LEU A 1 335 ? 9.114 0.420 -9.629 1.00 89.44 335 LEU A C 1
ATOM 2576 O O . LEU A 1 335 ? 8.679 -0.011 -8.561 1.00 89.44 335 LEU A O 1
ATOM 2580 N N . LEU A 1 336 ? 9.033 1.714 -9.960 1.00 91.06 336 LEU A N 1
ATOM 2581 C CA . LEU A 1 336 ? 8.344 2.713 -9.140 1.00 91.06 336 LEU A CA 1
ATOM 2582 C C . LEU A 1 336 ? 6.870 2.345 -8.960 1.00 91.06 336 LEU A C 1
ATOM 2584 O O . LEU A 1 336 ? 6.368 2.356 -7.835 1.00 91.06 336 LEU A O 1
ATOM 2588 N N . LEU A 1 337 ? 6.196 1.980 -10.053 1.00 86.88 337 LEU A N 1
ATOM 2589 C CA . LEU A 1 337 ? 4.804 1.542 -10.034 1.00 86.88 337 LEU A CA 1
ATOM 2590 C C . LEU A 1 337 ? 4.652 0.222 -9.271 1.00 86.88 337 LEU A C 1
ATOM 2592 O O . LEU A 1 337 ? 3.840 0.126 -8.349 1.00 86.88 337 LEU A O 1
ATOM 2596 N N . GLU A 1 338 ? 5.458 -0.781 -9.614 1.00 88.06 338 GLU A N 1
ATOM 2597 C CA . GLU A 1 338 ? 5.328 -2.121 -9.040 1.00 88.06 338 GLU A CA 1
ATOM 2598 C C . GLU A 1 338 ? 5.612 -2.144 -7.530 1.00 88.06 338 GLU A C 1
ATOM 2600 O O . GLU A 1 338 ? 4.860 -2.743 -6.757 1.00 88.06 338 GLU A O 1
ATOM 2605 N N . PHE A 1 339 ? 6.622 -1.412 -7.056 1.00 96.06 339 PHE A N 1
ATOM 2606 C CA . PHE A 1 339 ? 6.880 -1.303 -5.616 1.00 96.06 339 PHE A CA 1
ATOM 2607 C C . PHE A 1 339 ? 5.804 -0.491 -4.897 1.00 96.06 339 PHE A C 1
ATOM 2609 O O . PHE A 1 339 ? 5.452 -0.818 -3.761 1.00 96.06 339 PHE A O 1
ATOM 2616 N N . SER A 1 340 ? 5.217 0.508 -5.560 1.00 93.19 340 SER A N 1
ATOM 2617 C CA . SER A 1 340 ? 4.074 1.237 -5.009 1.00 93.19 340 SER A CA 1
ATOM 2618 C C . SER A 1 340 ? 2.865 0.317 -4.814 1.00 93.19 340 SER A C 1
ATOM 2620 O O . SER A 1 340 ? 2.253 0.344 -3.746 1.00 93.19 340 SER A O 1
ATOM 2622 N N . LYS A 1 341 ? 2.566 -0.576 -5.769 1.00 86.25 341 LYS A N 1
ATOM 2623 C CA . LYS A 1 341 ? 1.503 -1.594 -5.631 1.00 86.25 341 LYS A CA 1
ATOM 2624 C C . LYS A 1 341 ? 1.762 -2.542 -4.459 1.00 86.25 341 LYS A C 1
ATOM 2626 O O . LYS A 1 341 ? 0.849 -2.808 -3.674 1.00 86.25 341 LYS A O 1
ATOM 2631 N N . VAL A 1 342 ? 3.003 -3.007 -4.287 1.00 92.81 342 VAL A N 1
ATOM 2632 C CA . VAL A 1 342 ? 3.400 -3.856 -3.145 1.00 92.81 342 VAL A CA 1
ATOM 2633 C C . VAL A 1 342 ? 3.146 -3.143 -1.812 1.00 92.81 342 VAL A C 1
ATOM 2635 O O . VAL A 1 342 ? 2.547 -3.723 -0.901 1.00 92.81 342 VAL A O 1
ATOM 2638 N N . LEU A 1 343 ? 3.560 -1.879 -1.695 1.00 93.44 343 LEU A N 1
ATOM 2639 C CA . LEU A 1 343 ? 3.385 -1.087 -0.476 1.00 93.44 343 LEU A CA 1
ATOM 2640 C C . LEU A 1 343 ? 1.925 -0.708 -0.211 1.00 93.44 343 LEU A C 1
ATOM 2642 O O . LEU A 1 343 ? 1.477 -0.803 0.932 1.00 93.44 343 LEU A O 1
ATOM 2646 N N . SER A 1 344 ? 1.166 -0.348 -1.247 1.00 83.25 344 SER A N 1
ATOM 2647 C CA . SER A 1 344 ? -0.270 -0.068 -1.142 1.00 83.25 344 SER A CA 1
ATOM 2648 C C . SER A 1 344 ? -1.045 -1.319 -0.702 1.00 83.25 344 SER A C 1
ATOM 2650 O O . SER A 1 344 ? -1.856 -1.253 0.226 1.00 83.25 344 SER A O 1
ATOM 2652 N N . SER A 1 345 ? -0.707 -2.497 -1.247 1.00 79.25 345 SER A N 1
ATOM 2653 C CA . SER A 1 345 ? -1.243 -3.785 -0.781 1.00 79.25 345 SER A CA 1
ATOM 2654 C C . SER A 1 345 ? -0.929 -4.029 0.696 1.00 79.25 345 SER A C 1
ATOM 2656 O O . SER A 1 345 ? -1.831 -4.356 1.470 1.00 79.25 345 SER A O 1
ATOM 2658 N N . TYR A 1 346 ? 0.313 -3.793 1.135 1.00 80.38 346 TYR A N 1
ATOM 2659 C CA . TYR A 1 346 ? 0.663 -3.907 2.552 1.00 80.38 346 TYR A CA 1
ATOM 2660 C C . TYR A 1 346 ? -0.118 -2.918 3.426 1.00 80.38 346 TYR A C 1
ATOM 2662 O O . TYR A 1 346 ? -0.603 -3.287 4.496 1.00 80.38 346 TYR A O 1
ATOM 2670 N N . ARG A 1 347 ? -0.292 -1.671 2.982 1.00 76.62 347 ARG A N 1
ATOM 2671 C CA . ARG A 1 347 ? -1.067 -0.655 3.706 1.00 76.62 347 ARG A CA 1
ATOM 2672 C C . ARG A 1 347 ? -2.544 -1.045 3.833 1.00 76.62 347 ARG A C 1
ATOM 2674 O O . ARG A 1 347 ? -3.169 -0.796 4.868 1.00 76.62 347 ARG A O 1
ATOM 2681 N N . GLY A 1 348 ? -3.085 -1.701 2.809 1.00 61.06 348 GLY A N 1
ATOM 2682 C CA . GLY A 1 348 ? -4.432 -2.260 2.784 1.00 61.06 348 GLY A CA 1
ATOM 2683 C C . GLY A 1 348 ? -4.600 -3.485 3.686 1.00 61.06 348 GLY A C 1
ATOM 2684 O O . GLY A 1 348 ? -5.514 -3.507 4.510 1.00 61.06 348 GLY A O 1
ATOM 2685 N N . ASN A 1 349 ? -3.705 -4.464 3.560 1.00 65.88 349 ASN A N 1
ATOM 2686 C CA . ASN A 1 349 ? -3.893 -5.832 4.057 1.00 65.88 349 ASN A CA 1
ATOM 2687 C C . ASN A 1 349 ? -3.055 -6.158 5.308 1.00 65.88 349 ASN A C 1
ATOM 2689 O O . ASN A 1 349 ? -3.353 -7.092 6.050 1.00 65.88 349 ASN A O 1
ATOM 2693 N N . GLY A 1 350 ? -2.010 -5.378 5.585 1.00 69.00 350 GLY A N 1
ATOM 2694 C CA . GLY A 1 350 ? -1.039 -5.620 6.655 1.00 69.00 350 GLY A CA 1
ATOM 2695 C C . GLY A 1 350 ? -0.043 -6.746 6.370 1.00 69.00 350 GLY A C 1
ATOM 2696 O O . GLY A 1 350 ? 0.689 -7.131 7.278 1.00 69.00 350 GLY A O 1
ATOM 2697 N N . THR A 1 351 ? -0.019 -7.269 5.145 1.00 75.25 351 THR A N 1
ATOM 2698 C CA . THR A 1 351 ? 0.911 -8.297 4.664 1.00 75.25 351 THR A CA 1
ATOM 2699 C C . THR A 1 351 ? 1.364 -7.952 3.252 1.00 75.25 351 THR A C 1
ATOM 2701 O O . THR A 1 351 ? 0.597 -7.373 2.483 1.00 75.25 351 THR A O 1
ATOM 2704 N N . LEU A 1 352 ? 2.600 -8.312 2.900 1.00 85.19 352 LEU A N 1
ATOM 2705 C CA . LEU A 1 352 ? 3.065 -8.201 1.517 1.00 85.19 352 LEU A CA 1
ATOM 2706 C C . LEU A 1 352 ? 2.278 -9.188 0.623 1.00 85.19 352 LEU A C 1
ATOM 2708 O O . LEU A 1 352 ? 1.940 -10.275 1.103 1.00 85.19 352 LEU A O 1
ATOM 2712 N N . PRO A 1 353 ? 1.959 -8.829 -0.634 1.00 81.56 353 PRO A N 1
ATOM 2713 C CA . PRO A 1 353 ? 1.214 -9.703 -1.543 1.00 81.56 353 PRO A CA 1
ATOM 2714 C C . PRO A 1 353 ? 2.010 -10.970 -1.910 1.00 81.56 353 PRO A C 1
ATOM 2716 O O . PRO A 1 353 ? 3.228 -10.994 -1.815 1.00 81.56 353 PRO A O 1
ATOM 2719 N N . ALA A 1 354 ? 1.340 -12.046 -2.332 1.00 78.88 354 ALA A N 1
ATOM 2720 C CA . ALA A 1 354 ? 2.034 -13.261 -2.790 1.00 78.88 354 ALA A CA 1
ATOM 2721 C C . ALA A 1 354 ? 2.743 -13.061 -4.145 1.00 78.88 354 ALA A C 1
ATOM 2723 O O . ALA A 1 354 ? 3.769 -13.686 -4.409 1.00 78.88 354 ALA A O 1
ATOM 2724 N N . GLY A 1 355 ? 2.214 -12.142 -4.947 1.00 76.06 355 GLY A N 1
ATOM 2725 C CA . GLY A 1 355 ? 2.754 -11.680 -6.212 1.00 76.06 355 GLY A CA 1
ATOM 2726 C C . GLY A 1 355 ? 1.992 -10.442 -6.676 1.00 76.06 355 GLY A C 1
ATOM 2727 O O . GLY A 1 355 ? 0.991 -10.048 -6.065 1.00 76.06 355 GLY A O 1
ATOM 2728 N N . ILE A 1 356 ? 2.501 -9.798 -7.715 1.00 73.06 356 ILE A N 1
ATOM 2729 C CA . ILE A 1 356 ? 1.872 -8.650 -8.366 1.00 73.06 356 ILE A CA 1
ATOM 2730 C C . ILE A 1 356 ? 1.800 -8.922 -9.867 1.00 73.06 356 ILE A C 1
ATOM 2732 O O . ILE A 1 356 ? 2.809 -9.222 -10.507 1.00 73.06 356 ILE A O 1
ATOM 2736 N N . GLU A 1 357 ? 0.591 -8.839 -10.419 1.00 64.56 357 GLU A N 1
ATOM 2737 C CA . GLU A 1 357 ? 0.389 -8.896 -11.863 1.00 64.56 357 GLU A CA 1
ATOM 2738 C C . GLU A 1 357 ? 0.865 -7.587 -12.487 1.00 64.56 357 GLU A C 1
ATOM 2740 O O . GLU A 1 357 ? 0.475 -6.486 -12.071 1.00 64.56 357 GLU A O 1
ATOM 2745 N N . THR A 1 358 ? 1.724 -7.720 -13.490 1.00 60.94 358 THR A N 1
ATOM 2746 C CA . THR A 1 358 ? 2.333 -6.590 -14.171 1.00 60.94 358 THR A CA 1
ATOM 2747 C C . THR A 1 358 ? 1.813 -6.490 -15.600 1.00 60.94 358 THR A C 1
ATOM 2749 O O . THR A 1 358 ? 1.740 -7.480 -16.332 1.00 60.94 358 THR A O 1
ATOM 2752 N N . TYR A 1 359 ? 1.431 -5.273 -15.981 1.00 50.28 359 TYR A N 1
ATOM 2753 C CA . TYR A 1 359 ? 0.901 -4.951 -17.300 1.00 50.28 359 TYR A CA 1
ATOM 2754 C C . TYR A 1 359 ? 1.607 -3.696 -17.808 1.00 50.28 359 TYR A C 1
ATOM 2756 O O . TYR A 1 359 ? 1.584 -2.655 -17.148 1.00 50.28 359 TYR A O 1
ATOM 2764 N N . SER A 1 360 ? 2.233 -3.792 -18.980 1.00 48.81 360 SER A N 1
ATOM 2765 C CA . SER A 1 360 ? 3.023 -2.712 -19.584 1.00 48.81 360 SER A CA 1
ATOM 2766 C C . SER A 1 360 ? 2.199 -1.504 -20.037 1.00 48.81 360 SER A C 1
ATOM 2768 O O . SER A 1 360 ? 2.756 -0.431 -20.243 1.00 48.81 360 SER A O 1
ATOM 2770 N N . ASP A 1 361 ? 0.880 -1.655 -20.173 1.00 46.62 361 ASP A N 1
ATOM 2771 C CA . ASP A 1 361 ? 0.005 -0.673 -20.832 1.00 46.62 361 ASP A CA 1
ATOM 2772 C C . ASP A 1 361 ? -0.213 0.616 -20.022 1.00 46.62 361 ASP A C 1
ATOM 2774 O O . ASP A 1 361 ? -0.766 1.592 -20.536 1.00 46.62 361 ASP A O 1
ATOM 2778 N N . ILE A 1 362 ? 0.200 0.621 -18.749 1.00 42.81 362 ILE A N 1
ATOM 2779 C CA . ILE A 1 362 ? 0.029 1.755 -17.835 1.00 42.81 362 ILE A CA 1
ATOM 2780 C C . ILE A 1 362 ? 0.977 2.904 -18.205 1.00 42.81 362 ILE A C 1
ATOM 2782 O O . ILE A 1 362 ? 0.569 4.062 -18.154 1.00 42.81 362 ILE A O 1
ATOM 2786 N N . PHE A 1 363 ? 2.199 2.613 -18.661 1.00 49.03 363 PHE A N 1
ATOM 2787 C CA . PHE A 1 363 ? 3.073 3.636 -19.235 1.00 49.03 363 PHE A CA 1
ATOM 2788 C C . PHE A 1 363 ? 2.655 3.885 -20.682 1.00 49.03 363 PHE A C 1
ATOM 2790 O O . PHE A 1 363 ? 3.298 3.447 -21.636 1.00 49.03 363 PHE A O 1
ATOM 2797 N N . LYS A 1 364 ? 1.536 4.596 -20.860 1.00 40.59 364 LYS A N 1
ATOM 2798 C CA . LYS A 1 364 ? 1.246 5.258 -22.132 1.00 40.59 364 LYS A CA 1
ATOM 2799 C C . LYS A 1 364 ? 2.394 6.229 -22.360 1.00 40.59 364 LYS A C 1
ATOM 2801 O O . LYS A 1 364 ? 2.412 7.284 -21.744 1.00 40.59 364 LYS A O 1
ATOM 2806 N N . PHE A 1 365 ? 3.365 5.853 -23.187 1.00 34.91 365 PHE A N 1
ATOM 2807 C CA . PHE A 1 365 ? 4.543 6.666 -23.474 1.00 34.91 365 PHE A CA 1
ATOM 2808 C C . PHE A 1 365 ? 4.150 8.025 -24.088 1.00 34.91 365 PHE A C 1
ATOM 2810 O O . PHE A 1 365 ? 4.235 8.225 -25.298 1.00 34.91 365 PHE A O 1
ATOM 2817 N N . GLU A 1 366 ? 3.751 8.991 -23.263 1.00 33.34 366 GLU A N 1
ATOM 2818 C CA . GLU A 1 366 ? 4.008 10.397 -23.521 1.00 33.34 366 GLU A CA 1
ATOM 2819 C C . GLU A 1 366 ? 5.492 10.593 -23.242 1.00 33.34 366 GLU A C 1
ATOM 2821 O O . GLU A 1 366 ? 5.922 10.819 -22.111 1.00 33.34 366 GLU A O 1
ATOM 2826 N N . THR A 1 367 ? 6.309 10.421 -24.279 1.00 31.02 367 THR A N 1
ATOM 2827 C 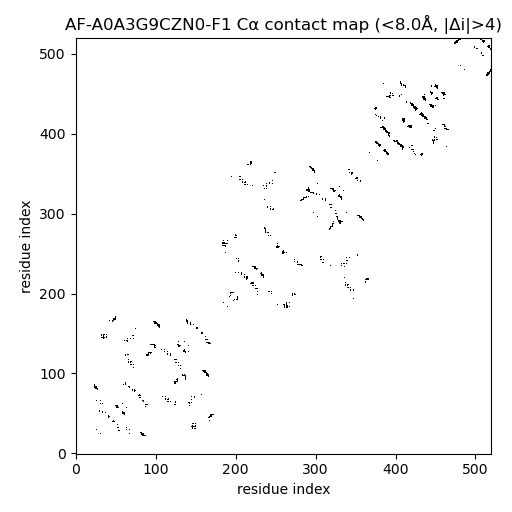CA . THR A 1 367 ? 7.720 10.785 -24.194 1.00 31.02 367 THR A CA 1
ATOM 2828 C C . THR A 1 367 ? 7.817 12.243 -23.735 1.00 31.02 367 THR A C 1
ATOM 2830 O O . THR A 1 367 ? 7.175 13.103 -24.349 1.00 31.02 367 THR A O 1
ATOM 2833 N N . PRO A 1 368 ? 8.591 12.543 -22.681 1.00 29.06 368 PRO A N 1
ATOM 2834 C CA . PRO A 1 368 ? 8.716 13.893 -22.166 1.00 29.06 368 PRO A CA 1
ATOM 2835 C C . PRO A 1 368 ? 9.290 14.816 -23.242 1.00 29.06 368 PRO A C 1
ATOM 2837 O O . PRO A 1 368 ? 10.270 14.490 -23.913 1.00 29.06 368 PRO A O 1
ATOM 2840 N N . VAL A 1 369 ? 8.684 15.995 -23.382 1.00 27.47 369 VAL A N 1
ATOM 2841 C CA . VAL A 1 369 ? 9.280 17.130 -24.088 1.00 27.47 369 VAL A CA 1
ATOM 2842 C C . VAL A 1 369 ? 10.485 17.584 -23.264 1.00 27.47 369 VAL A C 1
ATOM 2844 O O . VAL A 1 369 ? 10.372 18.446 -22.399 1.00 27.47 369 VAL A O 1
ATOM 2847 N N . ILE A 1 370 ? 11.647 16.977 -23.500 1.00 28.91 370 ILE A N 1
ATOM 2848 C CA . ILE A 1 370 ? 12.931 17.532 -23.076 1.00 28.91 370 ILE A CA 1
ATOM 2849 C C . ILE A 1 370 ? 13.544 18.155 -24.320 1.00 28.91 370 ILE A C 1
ATOM 2851 O O . ILE A 1 370 ? 13.967 17.465 -25.247 1.00 28.91 370 ILE A O 1
ATOM 2855 N N . ALA A 1 371 ? 13.569 19.484 -24.346 1.00 28.08 371 ALA A N 1
ATOM 2856 C CA . ALA A 1 371 ? 14.350 20.232 -25.310 1.00 28.08 371 ALA A CA 1
ATOM 2857 C C . ALA A 1 371 ? 15.821 19.784 -25.213 1.00 28.08 371 ALA A C 1
ATOM 2859 O O . ALA A 1 371 ? 16.486 20.086 -24.225 1.00 28.08 371 ALA A O 1
ATOM 2860 N N . GLY A 1 372 ? 16.325 19.053 -26.216 1.00 32.78 372 GLY A N 1
ATOM 2861 C CA . GLY A 1 372 ? 17.772 18.916 -26.414 1.00 32.78 372 GLY A CA 1
ATOM 2862 C C . GLY A 1 372 ? 18.356 17.584 -26.895 1.00 32.78 372 GLY A C 1
ATOM 2863 O O . GLY A 1 372 ? 19.547 17.585 -27.186 1.00 32.78 372 GLY A O 1
ATOM 2864 N N . TYR A 1 373 ? 17.615 16.477 -27.030 1.00 34.25 373 TYR A N 1
ATOM 2865 C CA . TYR A 1 373 ? 18.200 15.253 -27.613 1.00 34.25 373 TYR A CA 1
ATOM 2866 C C . TYR A 1 373 ? 17.990 15.192 -29.133 1.00 34.25 373 TYR A C 1
ATOM 2868 O O . TYR A 1 373 ? 16.867 15.262 -29.626 1.00 34.25 373 TYR A O 1
ATOM 2876 N N . LEU A 1 374 ? 19.097 15.110 -29.874 1.00 50.06 374 LEU A N 1
ATOM 2877 C CA . LEU A 1 374 ? 19.129 14.853 -31.315 1.00 50.06 374 LEU A CA 1
ATOM 2878 C C . LEU A 1 374 ? 18.784 13.374 -31.551 1.00 50.06 374 LEU A C 1
ATOM 2880 O O . LEU A 1 374 ? 19.551 12.516 -31.118 1.00 50.06 374 LEU A O 1
ATOM 2884 N N . GLY A 1 375 ? 17.662 13.085 -32.219 1.00 61.09 375 GLY A N 1
ATOM 2885 C CA . GLY A 1 375 ? 17.309 11.737 -32.671 1.00 61.09 375 GLY A CA 1
ATOM 2886 C C . GLY A 1 375 ? 15.822 11.388 -32.611 1.00 61.09 375 GLY A C 1
ATOM 2887 O O . GLY A 1 375 ? 14.990 12.198 -32.196 1.00 61.09 375 GLY A O 1
ATOM 2888 N N . ALA A 1 376 ? 15.490 10.161 -33.024 1.00 61.28 376 ALA A N 1
ATOM 2889 C CA . ALA A 1 376 ? 14.112 9.691 -33.058 1.00 61.28 376 ALA A CA 1
ATOM 2890 C C . ALA A 1 376 ? 13.547 9.434 -31.659 1.00 61.28 376 ALA A C 1
ATOM 2892 O O . ALA A 1 376 ? 14.242 9.021 -30.734 1.00 61.28 376 ALA A O 1
ATOM 2893 N N . TYR A 1 377 ? 12.243 9.641 -31.517 1.00 55.03 377 TYR A N 1
ATOM 2894 C CA . TYR A 1 377 ? 11.485 9.425 -30.289 1.00 55.03 377 TYR A CA 1
ATOM 2895 C C . TYR A 1 377 ? 10.129 8.779 -30.605 1.00 55.03 377 TYR A C 1
ATOM 2897 O O . TYR A 1 377 ? 9.806 8.544 -31.766 1.00 55.03 377 TYR A O 1
ATOM 2905 N N . ASN A 1 378 ? 9.324 8.442 -29.588 1.00 55.41 378 ASN A N 1
ATOM 2906 C CA . ASN A 1 378 ? 8.031 7.749 -29.760 1.00 55.41 378 ASN A CA 1
ATOM 2907 C C . ASN A 1 378 ? 8.144 6.405 -30.518 1.00 55.41 378 ASN A C 1
ATOM 2909 O O . ASN A 1 378 ? 7.248 6.032 -31.276 1.00 55.41 378 ASN A O 1
ATOM 2913 N N . ILE A 1 379 ? 9.270 5.706 -30.342 1.00 61.69 379 ILE A N 1
ATOM 2914 C CA . ILE A 1 379 ? 9.571 4.441 -31.018 1.00 61.69 379 ILE A CA 1
ATOM 2915 C C . ILE A 1 379 ? 8.749 3.313 -30.384 1.00 61.69 379 ILE A C 1
ATOM 2917 O O . ILE A 1 379 ? 8.773 3.113 -29.172 1.00 61.69 379 ILE A O 1
ATOM 2921 N N . GLN A 1 380 ? 8.031 2.565 -31.213 1.00 60.59 380 GLN A N 1
ATOM 2922 C CA . GLN A 1 380 ? 7.219 1.410 -30.857 1.00 60.59 380 GLN A CA 1
ATOM 2923 C C . GLN A 1 380 ? 7.456 0.318 -31.897 1.00 60.59 380 GLN A C 1
ATOM 2925 O O . GLN A 1 380 ? 7.398 0.579 -33.098 1.00 60.59 380 GLN A O 1
ATOM 2930 N N . VAL A 1 381 ? 7.690 -0.906 -31.435 1.00 61.75 381 VAL A N 1
ATOM 2931 C CA . VAL A 1 381 ? 7.816 -2.100 -32.274 1.00 61.75 381 VAL A CA 1
ATOM 2932 C C . VAL A 1 381 ? 6.893 -3.154 -31.684 1.00 61.75 381 VAL A C 1
ATOM 2934 O O . VAL A 1 381 ? 7.074 -3.568 -30.543 1.00 61.75 381 VAL A O 1
ATOM 2937 N N . THR A 1 382 ? 5.881 -3.561 -32.440 1.00 58.12 382 THR A N 1
ATOM 2938 C CA . THR A 1 382 ? 4.942 -4.633 -32.079 1.00 58.12 382 THR A CA 1
ATOM 2939 C C . THR A 1 382 ? 4.989 -5.721 -33.147 1.00 58.12 382 THR A C 1
ATOM 2941 O O . THR A 1 382 ? 5.615 -5.525 -34.186 1.00 58.12 382 THR A O 1
ATOM 2944 N N . SER A 1 383 ? 4.314 -6.855 -32.946 1.00 55.88 383 SER A N 1
ATOM 2945 C CA . SER A 1 383 ? 4.182 -7.875 -33.999 1.00 55.88 383 SER A CA 1
ATOM 2946 C C . SER A 1 383 ? 3.478 -7.356 -35.256 1.00 55.88 383 SER A C 1
ATOM 2948 O O . SER A 1 383 ? 3.724 -7.871 -36.345 1.00 55.88 383 SER A O 1
ATOM 2950 N N . ASP A 1 384 ? 2.635 -6.331 -35.107 1.00 49.84 384 ASP A N 1
ATOM 2951 C CA . ASP A 1 384 ? 1.690 -5.896 -36.135 1.00 49.84 384 ASP A CA 1
ATOM 2952 C C . ASP A 1 384 ? 2.145 -4.606 -36.824 1.00 49.84 384 ASP A C 1
ATOM 2954 O O . ASP A 1 384 ? 1.937 -4.427 -38.026 1.00 49.84 384 ASP A O 1
ATOM 2958 N N . TYR A 1 385 ? 2.800 -3.706 -36.085 1.00 74.06 385 TYR A N 1
ATOM 2959 C CA . TYR A 1 385 ? 3.261 -2.414 -36.586 1.00 74.06 385 TYR A CA 1
ATOM 2960 C C . TYR A 1 385 ? 4.546 -1.920 -35.911 1.00 74.06 385 TYR A C 1
ATOM 2962 O O . TYR A 1 385 ? 4.848 -2.251 -34.762 1.00 74.06 385 TYR A O 1
ATOM 2970 N N . VAL A 1 386 ? 5.269 -1.060 -36.624 1.00 67.56 386 VAL A N 1
ATOM 2971 C CA . VAL A 1 386 ? 6.351 -0.220 -36.107 1.00 67.56 386 VAL A CA 1
ATOM 2972 C C . VAL A 1 386 ? 5.954 1.249 -36.220 1.00 67.56 386 VAL A C 1
ATOM 2974 O O . VAL A 1 386 ? 5.325 1.650 -37.198 1.00 67.56 386 VAL A O 1
ATOM 2977 N N . LYS A 1 387 ? 6.272 2.071 -35.223 1.00 77.69 387 LYS A N 1
ATOM 2978 C CA . LYS A 1 387 ? 5.940 3.502 -35.196 1.00 77.69 387 LYS A CA 1
ATOM 2979 C C . LYS A 1 387 ? 7.067 4.285 -34.564 1.00 77.69 387 LYS A C 1
ATOM 2981 O O . LYS A 1 387 ? 7.612 3.849 -33.565 1.00 77.69 387 LYS A O 1
ATOM 2986 N N . ALA A 1 388 ? 7.391 5.443 -35.117 1.00 69.62 388 ALA A N 1
ATOM 2987 C CA . ALA A 1 388 ? 8.321 6.367 -34.490 1.00 69.62 388 ALA A CA 1
ATOM 2988 C C . ALA A 1 388 ? 8.095 7.793 -34.987 1.00 69.62 388 ALA A C 1
ATOM 2990 O O . ALA A 1 388 ? 7.442 8.027 -36.009 1.00 69.62 388 ALA A O 1
ATOM 2991 N N . THR A 1 389 ? 8.650 8.744 -34.251 1.00 69.00 389 THR A N 1
ATOM 2992 C CA . THR A 1 389 ? 8.782 10.138 -34.643 1.00 69.00 389 THR A CA 1
ATOM 2993 C C . THR A 1 389 ? 10.250 10.425 -34.921 1.00 69.00 389 THR A C 1
ATOM 2995 O O . THR A 1 389 ? 11.078 10.330 -34.025 1.00 69.00 389 THR A O 1
ATOM 2998 N N . GLY A 1 390 ? 10.576 10.780 -36.160 1.00 74.25 390 GLY A N 1
ATOM 2999 C CA . GLY A 1 390 ? 11.950 11.084 -36.565 1.00 74.25 390 GLY A CA 1
ATOM 3000 C C . GLY A 1 390 ? 11.995 11.941 -37.823 1.00 74.25 390 GLY A C 1
ATOM 3001 O O . GLY A 1 390 ? 10.961 12.181 -38.463 1.00 74.25 390 GLY A O 1
ATOM 3002 N N . LYS A 1 391 ? 13.183 12.422 -38.187 1.00 79.56 391 LYS A N 1
ATOM 3003 C CA . LYS A 1 391 ? 13.388 13.151 -39.451 1.00 79.56 391 LYS A CA 1
ATOM 3004 C C . LYS A 1 391 ? 13.594 12.201 -40.622 1.00 79.56 391 LYS A C 1
ATOM 3006 O O . LYS A 1 391 ? 13.914 11.022 -40.487 1.00 79.56 391 LYS A O 1
ATOM 3011 N N . CYS A 1 392 ? 13.377 12.728 -41.819 1.00 83.69 392 CYS A N 1
ATOM 3012 C CA . CYS A 1 392 ? 13.447 11.941 -43.037 1.00 83.69 392 CYS A CA 1
ATOM 3013 C C . CYS A 1 392 ? 14.872 11.793 -43.576 1.00 83.69 392 CYS A C 1
ATOM 3015 O O . CYS A 1 392 ? 15.319 12.610 -44.372 1.00 83.69 392 CYS A O 1
ATOM 3017 N N . SER A 1 393 ? 15.552 10.703 -43.233 1.00 78.50 393 SER A N 1
ATOM 3018 C CA . SER A 1 393 ? 16.906 10.385 -43.715 1.00 78.50 393 SER A CA 1
ATOM 3019 C C . SER A 1 393 ? 16.972 9.935 -45.188 1.00 78.50 393 SER A C 1
ATOM 3021 O O . SER A 1 393 ? 18.051 9.887 -45.768 1.00 78.50 393 SER A O 1
ATOM 3023 N N . CYS A 1 394 ? 15.831 9.625 -45.823 1.00 76.69 394 CYS A N 1
ATOM 3024 C CA . CYS A 1 394 ? 15.748 9.114 -47.206 1.00 76.69 394 CYS A CA 1
ATOM 3025 C C . CYS A 1 394 ? 15.665 10.206 -48.295 1.00 76.69 394 CYS A C 1
ATOM 3027 O O . CYS A 1 394 ? 15.521 9.880 -49.476 1.00 76.69 394 CYS A O 1
ATOM 3029 N N . GLY A 1 395 ? 15.605 11.489 -47.917 1.00 76.88 395 GLY A N 1
ATOM 3030 C CA . GLY A 1 395 ? 15.407 12.618 -48.840 1.00 76.88 395 GLY A CA 1
ATOM 3031 C C . GLY A 1 395 ? 14.020 12.706 -49.500 1.00 76.88 395 GLY A C 1
ATOM 3032 O O . GLY A 1 395 ? 13.792 13.589 -50.318 1.00 76.88 395 GLY A O 1
ATOM 3033 N N . SER A 1 396 ? 13.076 11.814 -49.166 1.00 79.19 396 SER A N 1
ATOM 3034 C CA . SER A 1 396 ? 11.716 11.820 -49.753 1.00 79.19 396 SER A CA 1
ATOM 3035 C C . SER A 1 396 ? 10.737 12.755 -49.028 1.00 79.19 396 SER A C 1
ATOM 3037 O O . SER A 1 396 ? 9.649 13.018 -49.531 1.00 79.19 396 SER A O 1
ATOM 3039 N N . LYS A 1 397 ? 11.109 13.257 -47.847 1.00 77.50 397 LYS A N 1
ATOM 3040 C CA . LYS A 1 397 ? 10.446 14.347 -47.115 1.00 77.50 397 LYS A CA 1
ATOM 3041 C C . LYS A 1 397 ? 11.520 15.312 -46.598 1.00 77.50 397 LYS A C 1
ATOM 3043 O O . LYS A 1 397 ? 12.708 15.000 -46.651 1.00 77.50 397 LYS A O 1
ATOM 3048 N N . SER A 1 398 ? 11.105 16.471 -46.083 1.00 75.25 398 SER A N 1
ATOM 3049 C CA . SER A 1 398 ? 12.030 17.473 -45.534 1.00 75.25 398 SER A CA 1
ATOM 3050 C C . SER A 1 398 ? 12.839 16.916 -44.357 1.00 75.25 398 SER A C 1
ATOM 3052 O O . SER A 1 398 ? 12.274 16.328 -43.441 1.00 75.25 398 SER A O 1
ATOM 3054 N N . TYR A 1 399 ? 14.154 17.143 -44.340 1.00 70.88 399 TYR A N 1
ATOM 3055 C CA . TYR A 1 399 ? 15.005 16.784 -43.197 1.00 70.88 399 TYR A CA 1
ATOM 3056 C C . TYR A 1 399 ? 14.848 17.759 -42.015 1.00 70.88 399 TYR A C 1
ATOM 3058 O O . TYR A 1 399 ? 15.240 17.450 -40.896 1.00 70.88 399 TYR A O 1
ATOM 3066 N N . SER A 1 400 ? 14.254 18.938 -42.228 1.00 67.69 400 SER A N 1
ATOM 3067 C CA . SER A 1 400 ? 14.089 19.955 -41.177 1.00 67.69 400 SER A CA 1
ATOM 3068 C C . SER A 1 400 ? 12.944 19.654 -40.203 1.00 67.69 400 SER A C 1
ATOM 3070 O O . SER A 1 400 ? 12.883 20.273 -39.144 1.00 67.69 400 SER A O 1
ATOM 3072 N N . ASN A 1 401 ? 12.060 18.705 -40.534 1.00 69.56 401 ASN A N 1
ATOM 3073 C CA . ASN A 1 401 ? 10.845 18.417 -39.773 1.00 69.56 401 ASN A CA 1
ATOM 3074 C C . ASN A 1 401 ? 10.862 17.001 -39.189 1.00 69.56 401 ASN A C 1
ATOM 3076 O O . ASN A 1 401 ? 11.298 16.052 -39.842 1.00 69.56 401 ASN A O 1
ATOM 3080 N N . TYR A 1 402 ? 10.306 16.859 -37.986 1.00 68.44 402 TYR A N 1
ATOM 3081 C CA . TYR A 1 402 ? 9.973 15.560 -37.408 1.00 68.44 402 TYR A CA 1
ATOM 3082 C C . TYR A 1 402 ? 8.629 15.062 -37.945 1.00 68.44 402 TYR A C 1
ATOM 3084 O O . TYR A 1 402 ? 7.669 15.828 -38.052 1.00 68.44 402 TYR A O 1
ATOM 3092 N N . TYR A 1 403 ? 8.549 13.767 -38.244 1.00 72.62 403 TYR A N 1
ATOM 3093 C CA . TYR A 1 403 ? 7.329 13.104 -38.694 1.00 72.62 403 TYR A CA 1
ATOM 3094 C C . TYR A 1 403 ? 7.044 11.891 -37.825 1.00 72.62 403 TYR A C 1
ATOM 3096 O O . TYR A 1 403 ? 7.870 10.987 -37.738 1.00 72.62 403 TYR A O 1
ATOM 3104 N N . THR A 1 404 ? 5.846 11.831 -37.250 1.00 74.88 404 THR A N 1
ATOM 3105 C CA . THR A 1 404 ? 5.327 10.605 -36.638 1.00 74.88 404 THR A CA 1
ATOM 3106 C C . THR A 1 404 ? 4.749 9.720 -37.733 1.00 74.88 404 THR A C 1
ATOM 3108 O O . THR A 1 404 ? 3.783 10.108 -38.387 1.00 74.88 404 THR A O 1
ATOM 3111 N N . SER A 1 405 ? 5.339 8.547 -37.947 1.00 78.12 405 SER A N 1
ATOM 3112 C CA . SER A 1 405 ? 4.894 7.581 -38.958 1.00 78.12 405 SER A CA 1
ATOM 3113 C C . SER A 1 405 ? 4.732 6.204 -38.330 1.00 78.12 405 SER A C 1
ATOM 3115 O O . SER A 1 405 ? 5.505 5.832 -37.450 1.00 78.12 405 SER A O 1
ATOM 3117 N N . ALA A 1 406 ? 3.723 5.461 -38.780 1.00 77.12 406 ALA A N 1
ATOM 3118 C CA . ALA A 1 406 ? 3.499 4.071 -38.410 1.00 77.12 406 ALA A CA 1
ATOM 3119 C C . ALA A 1 406 ? 3.414 3.220 -39.679 1.00 77.12 406 ALA A C 1
ATOM 3121 O O . ALA A 1 406 ? 2.825 3.647 -40.675 1.00 77.12 406 ALA A O 1
ATOM 3122 N N . PHE A 1 407 ? 3.989 2.025 -39.633 1.00 82.81 407 PHE A N 1
ATOM 3123 C CA . PHE A 1 407 ? 4.017 1.068 -40.729 1.00 82.81 407 PHE A CA 1
ATOM 3124 C C . PHE A 1 407 ? 3.680 -0.323 -40.215 1.00 82.81 407 PHE A C 1
ATOM 3126 O O . PHE A 1 407 ? 3.986 -0.642 -39.071 1.00 82.81 407 PHE A O 1
ATOM 3133 N N . VAL A 1 408 ? 3.087 -1.165 -41.055 1.00 76.19 408 VAL A N 1
ATOM 3134 C CA . VAL A 1 408 ? 2.909 -2.589 -40.747 1.00 76.19 408 VAL A CA 1
ATOM 3135 C C . VAL A 1 408 ? 4.283 -3.192 -40.445 1.00 76.19 408 VAL A C 1
ATOM 3137 O O . VAL A 1 408 ? 5.242 -2.903 -41.165 1.00 76.19 408 VAL A O 1
ATOM 3140 N N . ASN A 1 409 ? 4.395 -4.031 -39.411 1.00 82.44 409 ASN A N 1
ATOM 3141 C CA . ASN A 1 409 ? 5.629 -4.756 -39.121 1.00 82.44 409 ASN A CA 1
ATOM 3142 C C . ASN A 1 409 ? 5.785 -5.894 -40.139 1.00 82.44 409 ASN A C 1
ATOM 3144 O O . ASN A 1 409 ? 5.537 -7.061 -39.855 1.00 82.44 409 ASN A O 1
ATOM 3148 N N . TYR A 1 410 ? 6.133 -5.520 -41.365 1.00 80.19 410 TYR A N 1
ATOM 3149 C CA . TYR A 1 410 ? 6.308 -6.387 -42.516 1.00 80.19 410 TYR A CA 1
ATOM 3150 C C . TYR A 1 410 ? 7.448 -5.843 -43.367 1.00 80.19 410 TYR A C 1
ATOM 3152 O O . TYR A 1 410 ? 7.415 -4.690 -43.800 1.00 80.19 410 TYR A O 1
ATOM 3160 N N . CYS A 1 411 ? 8.448 -6.679 -43.633 1.00 82.50 411 CYS A N 1
ATOM 3161 C CA . CYS A 1 411 ? 9.567 -6.311 -44.484 1.00 82.50 411 CYS A CA 1
ATOM 3162 C C . CYS A 1 411 ? 9.272 -6.665 -45.954 1.00 82.50 411 CYS A C 1
ATOM 3164 O O . CYS A 1 411 ? 9.265 -7.851 -46.298 1.00 82.50 411 CYS A O 1
ATOM 3166 N N . PRO A 1 412 ? 9.095 -5.681 -46.858 1.00 81.00 412 PRO A N 1
ATOM 3167 C CA . PRO A 1 412 ? 8.835 -5.943 -48.274 1.00 81.00 412 PRO A CA 1
ATOM 3168 C C . PRO A 1 412 ? 10.037 -6.531 -49.031 1.00 81.00 412 PRO A C 1
ATOM 3170 O O . PRO A 1 412 ? 9.844 -7.095 -50.104 1.00 81.00 412 PRO A O 1
ATOM 3173 N N . CYS A 1 413 ? 11.260 -6.458 -48.488 1.00 82.44 413 CYS A N 1
ATOM 3174 C CA . CYS A 1 413 ? 12.427 -7.110 -49.095 1.00 82.44 413 CYS A CA 1
ATOM 3175 C C . CYS A 1 413 ? 12.416 -8.635 -48.952 1.00 82.44 413 CYS A C 1
ATOM 3177 O O . CYS A 1 413 ? 12.836 -9.325 -49.876 1.00 82.44 413 CYS A O 1
ATOM 3179 N N . CYS A 1 414 ? 11.965 -9.162 -47.809 1.00 77.31 414 CYS A N 1
ATOM 3180 C CA . CYS A 1 414 ? 11.996 -10.603 -47.528 1.00 77.31 414 CYS A CA 1
ATOM 3181 C C . CYS A 1 414 ? 10.612 -11.244 -47.363 1.00 77.31 414 CYS A C 1
ATOM 3183 O O . CYS A 1 414 ? 10.524 -12.463 -47.232 1.00 77.31 414 CYS A O 1
ATOM 3185 N N . GLY A 1 415 ? 9.540 -10.450 -47.363 1.00 78.12 415 GLY A N 1
ATOM 3186 C CA . GLY A 1 415 ? 8.164 -10.934 -47.293 1.00 78.12 415 GLY A CA 1
ATOM 3187 C C . GLY A 1 415 ? 7.728 -11.444 -45.918 1.00 78.12 415 GLY A C 1
ATOM 3188 O O . GLY A 1 415 ? 6.816 -12.265 -45.841 1.00 78.12 415 GLY A O 1
ATOM 3189 N N . ARG A 1 416 ? 8.376 -11.011 -44.827 1.00 64.88 416 ARG A N 1
ATOM 3190 C CA . ARG A 1 416 ? 8.128 -11.534 -43.471 1.00 64.88 416 ARG A CA 1
ATOM 3191 C C . ARG A 1 416 ? 7.526 -10.490 -42.534 1.00 64.88 416 ARG A C 1
ATOM 3193 O O . ARG A 1 416 ? 8.024 -9.367 -42.454 1.00 64.88 416 ARG A O 1
ATOM 3200 N N . TYR A 1 417 ? 6.513 -10.906 -41.774 1.00 69.62 417 TYR A N 1
ATOM 3201 C CA . TYR A 1 417 ? 5.916 -10.139 -40.678 1.00 69.62 417 TYR A CA 1
ATOM 3202 C C . TYR A 1 417 ? 6.744 -10.230 -39.390 1.00 69.62 417 TYR A C 1
ATOM 3204 O O . TYR A 1 417 ? 7.467 -11.206 -39.192 1.00 69.62 417 TYR A O 1
ATOM 3212 N N . GLY A 1 418 ? 6.632 -9.228 -38.518 1.00 64.38 418 GLY A N 1
ATOM 3213 C CA . GLY A 1 418 ? 7.277 -9.193 -37.204 1.00 64.38 418 GLY A CA 1
ATOM 3214 C C . GLY A 1 418 ? 8.801 -9.039 -37.244 1.00 64.38 418 GLY A C 1
ATOM 3215 O O . GLY A 1 418 ? 9.459 -9.312 -36.246 1.00 64.38 418 GLY A O 1
ATOM 3216 N N . THR A 1 419 ? 9.377 -8.660 -38.391 1.00 69.94 419 THR A N 1
ATOM 3217 C CA . THR A 1 419 ? 10.838 -8.625 -38.595 1.00 69.94 419 THR A CA 1
ATOM 3218 C C . THR A 1 419 ? 11.443 -7.226 -38.579 1.00 69.94 419 THR A C 1
ATOM 3220 O O . THR A 1 419 ? 12.662 -7.106 -38.594 1.00 69.94 419 THR A O 1
ATOM 3223 N N . LEU A 1 420 ? 10.641 -6.165 -38.562 1.00 74.44 420 LEU A N 1
ATOM 3224 C CA . LEU A 1 420 ? 11.138 -4.798 -38.454 1.00 74.44 420 LEU A CA 1
ATOM 3225 C C . LEU A 1 420 ? 11.472 -4.468 -36.996 1.00 74.44 420 LEU A C 1
ATOM 3227 O O . LEU A 1 420 ? 10.660 -4.697 -36.098 1.00 74.44 420 LEU A O 1
ATOM 3231 N N . ALA A 1 421 ? 12.650 -3.891 -36.788 1.00 73.00 421 ALA A N 1
ATOM 3232 C CA . ALA A 1 421 ? 13.145 -3.387 -35.514 1.00 73.00 421 ALA A CA 1
ATOM 3233 C C . ALA A 1 421 ? 13.759 -1.991 -35.699 1.00 73.00 421 ALA A C 1
ATOM 3235 O O . ALA A 1 421 ? 14.015 -1.558 -36.822 1.00 73.00 421 ALA A O 1
ATOM 3236 N N . PHE A 1 422 ? 13.953 -1.264 -34.599 1.00 81.81 422 PHE A N 1
ATOM 3237 C CA . PHE A 1 422 ? 14.593 0.052 -34.614 1.00 81.81 422 PHE A CA 1
ATOM 3238 C C . PHE A 1 422 ? 16.088 -0.075 -34.339 1.00 81.81 422 PHE A C 1
ATOM 3240 O O . PHE A 1 422 ? 16.482 -0.722 -33.367 1.00 81.81 422 PHE A O 1
ATOM 3247 N N . GLU A 1 423 ? 16.895 0.599 -35.148 1.00 78.62 423 GLU A N 1
ATOM 3248 C CA . GLU A 1 423 ? 18.308 0.831 -34.878 1.00 78.62 423 GLU A CA 1
ATOM 3249 C C . GLU A 1 423 ? 18.554 2.326 -34.662 1.00 78.62 423 GLU A C 1
ATOM 3251 O O . GLU A 1 423 ? 18.178 3.163 -35.487 1.00 78.62 423 GLU A O 1
ATOM 3256 N N . GLN A 1 424 ? 19.192 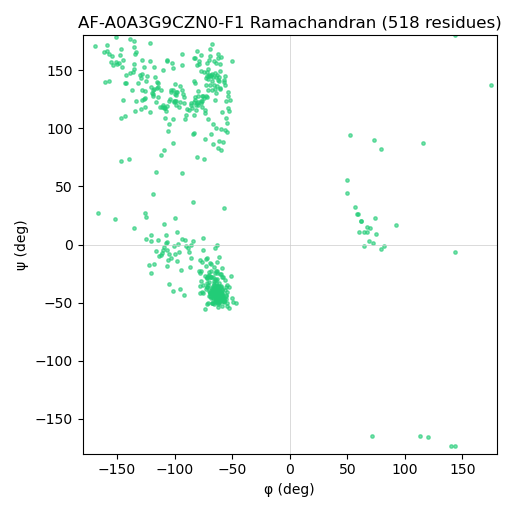2.658 -33.538 1.00 75.12 424 GLN A N 1
ATOM 3257 C CA . GLN A 1 424 ? 19.597 4.020 -33.214 1.00 75.12 424 GLN A CA 1
ATOM 3258 C C . GLN A 1 424 ? 20.847 4.385 -34.014 1.00 75.12 424 GLN A C 1
ATOM 3260 O O . GLN A 1 424 ? 21.882 3.738 -33.875 1.00 75.12 424 GLN A O 1
ATOM 3265 N N . GLY A 1 425 ? 20.778 5.462 -34.795 1.00 66.25 425 GLY A N 1
ATOM 3266 C CA . GLY A 1 425 ? 21.941 5.946 -35.532 1.00 66.25 425 GLY A CA 1
ATOM 3267 C C . GLY A 1 425 ? 22.929 6.698 -34.633 1.00 66.25 425 GLY A C 1
ATOM 3268 O O . GLY A 1 425 ? 22.541 7.310 -33.627 1.00 66.25 425 GLY A O 1
ATOM 3269 N N . GLY A 1 426 ? 24.216 6.617 -34.978 1.00 55.25 426 GLY A N 1
ATOM 3270 C CA . GLY A 1 426 ? 25.318 7.206 -34.221 1.00 55.25 426 GLY A CA 1
ATOM 3271 C C . GLY A 1 426 ? 25.716 8.609 -34.687 1.00 55.25 426 GLY A C 1
ATOM 3272 O O . GLY A 1 426 ? 25.424 9.042 -35.801 1.00 55.25 426 GLY A O 1
ATOM 3273 N N . ALA A 1 427 ? 26.468 9.321 -33.839 1.00 52.81 427 ALA A N 1
ATOM 3274 C CA . ALA A 1 427 ? 27.039 10.629 -34.179 1.00 52.81 427 ALA A CA 1
ATOM 3275 C C . ALA A 1 427 ? 28.061 10.571 -35.333 1.00 52.81 427 ALA A C 1
ATOM 3277 O O . ALA A 1 427 ? 28.291 11.584 -35.988 1.00 52.81 427 ALA A O 1
ATOM 3278 N N . ALA A 1 428 ? 28.660 9.400 -35.580 1.00 51.09 428 ALA A N 1
ATOM 3279 C CA . ALA A 1 428 ? 29.607 9.169 -36.670 1.00 51.09 428 ALA A CA 1
ATOM 3280 C C . ALA A 1 428 ? 28.928 9.101 -38.051 1.00 51.09 428 ALA A C 1
ATOM 3282 O O . ALA A 1 428 ? 29.544 9.472 -39.047 1.00 51.09 428 ALA A O 1
ATOM 3283 N N . ASP A 1 429 ? 27.652 8.705 -38.098 1.00 52.62 429 ASP A N 1
ATOM 3284 C CA . ASP A 1 429 ? 26.923 8.432 -39.345 1.00 52.62 429 ASP A CA 1
ATOM 3285 C C . ASP A 1 429 ? 26.074 9.626 -39.809 1.00 52.62 429 ASP A C 1
ATOM 3287 O O . ASP A 1 429 ? 25.350 9.546 -40.801 1.00 52.62 429 ASP A O 1
ATOM 3291 N N . GLY A 1 430 ? 26.104 10.742 -39.067 1.00 56.00 430 GLY A N 1
ATOM 3292 C CA . GLY A 1 430 ? 25.325 11.955 -39.353 1.00 56.00 430 GLY A CA 1
ATOM 3293 C C . GLY A 1 430 ? 23.800 11.784 -39.261 1.00 56.00 430 GLY A C 1
ATOM 3294 O O . GLY A 1 430 ? 23.064 12.759 -39.425 1.00 56.00 430 GLY A O 1
ATOM 3295 N N . ASN A 1 431 ? 23.318 10.572 -38.969 1.00 60.06 431 ASN A N 1
ATOM 3296 C CA . ASN A 1 431 ? 21.911 10.230 -38.818 1.00 60.06 431 ASN A CA 1
ATOM 3297 C C . ASN A 1 431 ? 21.588 9.946 -37.348 1.00 60.06 431 ASN A C 1
ATOM 3299 O O . ASN A 1 431 ? 21.479 8.800 -36.929 1.00 60.06 431 ASN A O 1
ATOM 3303 N N . TYR A 1 432 ? 21.377 11.002 -36.569 1.00 64.25 432 TYR A N 1
ATOM 3304 C CA . TYR A 1 432 ? 20.954 10.881 -35.170 1.00 64.25 432 TYR A CA 1
ATOM 3305 C C . TYR A 1 432 ? 19.573 10.216 -35.008 1.00 64.25 432 TYR A C 1
ATOM 3307 O O . TYR A 1 432 ? 19.202 9.818 -33.910 1.00 64.25 432 TYR A O 1
ATOM 3315 N N . GLU A 1 433 ? 18.792 10.100 -36.084 1.00 66.31 433 GLU A N 1
ATOM 3316 C CA . GLU A 1 433 ? 17.400 9.644 -36.050 1.00 66.31 433 GLU A CA 1
ATOM 3317 C C . GLU A 1 433 ? 17.262 8.118 -36.125 1.00 66.31 433 GLU A C 1
ATOM 3319 O O . GLU A 1 433 ? 16.225 7.582 -35.748 1.00 66.31 433 GLU A O 1
ATOM 3324 N N . GLY A 1 434 ? 18.287 7.401 -36.592 1.00 74.25 434 GLY A N 1
ATOM 3325 C CA . GLY A 1 434 ? 18.203 5.951 -36.777 1.00 74.25 434 GLY A CA 1
ATOM 3326 C C . GLY A 1 434 ? 17.317 5.516 -37.950 1.00 74.25 434 GLY A C 1
ATOM 3327 O O . GLY A 1 434 ? 17.007 6.304 -38.854 1.00 74.25 434 GLY A O 1
ATOM 3328 N N . MET A 1 435 ? 16.958 4.232 -37.976 1.00 85.19 435 MET A N 1
ATOM 3329 C CA . MET A 1 435 ? 16.194 3.602 -39.060 1.00 85.19 435 MET A CA 1
ATOM 3330 C C . MET A 1 435 ? 15.407 2.375 -38.597 1.00 85.19 435 MET A C 1
ATOM 3332 O O . MET A 1 435 ? 15.659 1.804 -37.536 1.00 85.19 435 MET A O 1
ATOM 3336 N N . TRP A 1 436 ? 14.424 1.982 -39.406 1.00 89.38 436 TRP A N 1
ATOM 3337 C CA . TRP A 1 436 ? 13.832 0.654 -39.309 1.00 89.38 436 TRP A CA 1
ATOM 3338 C C . TRP A 1 436 ? 14.718 -0.316 -40.069 1.00 89.38 436 TRP A C 1
ATOM 3340 O O . TRP A 1 436 ? 14.913 -0.114 -41.259 1.00 89.38 436 TRP A O 1
ATOM 3350 N N . TYR A 1 437 ? 15.182 -1.383 -39.442 1.00 89.12 437 TYR A N 1
ATOM 3351 C CA . TYR A 1 437 ? 15.899 -2.445 -40.139 1.00 89.12 437 TYR A CA 1
ATOM 3352 C C . TYR A 1 437 ? 15.129 -3.756 -40.024 1.00 89.12 437 TYR A C 1
ATOM 3354 O O . TYR A 1 437 ? 14.350 -3.974 -39.091 1.00 89.12 437 TYR A O 1
ATOM 3362 N N . CYS A 1 438 ? 15.308 -4.638 -41.000 1.00 79.50 438 CYS A N 1
ATOM 3363 C CA . CYS A 1 438 ? 14.757 -5.981 -40.939 1.00 79.50 438 CYS A CA 1
ATOM 3364 C C . CYS A 1 438 ? 15.751 -6.934 -40.271 1.00 79.50 438 CYS A C 1
ATOM 3366 O O . CYS A 1 438 ? 16.772 -7.264 -40.866 1.00 79.50 438 CYS A O 1
ATOM 3368 N N . THR A 1 439 ? 15.389 -7.500 -39.122 1.00 77.69 439 THR A N 1
ATOM 3369 C CA . THR A 1 439 ? 16.205 -8.469 -38.365 1.00 77.69 439 THR A CA 1
ATOM 3370 C C . THR A 1 439 ? 16.510 -9.769 -39.117 1.00 77.69 439 THR A C 1
ATOM 3372 O O . THR A 1 439 ? 17.318 -10.569 -38.656 1.00 77.69 439 THR A O 1
ATOM 3375 N N . TYR A 1 440 ? 15.861 -10.010 -40.264 1.00 76.50 440 TYR A N 1
ATOM 3376 C CA . TYR A 1 440 ? 16.068 -11.205 -41.084 1.00 76.50 440 TYR A CA 1
ATOM 3377 C C . TYR A 1 440 ? 16.950 -10.978 -42.317 1.00 76.50 440 TYR A C 1
ATOM 3379 O O . TYR A 1 440 ? 17.717 -11.860 -42.686 1.00 76.50 440 TYR A O 1
ATOM 3387 N N . CYS A 1 441 ? 16.794 -9.845 -43.007 1.00 80.62 441 CYS A N 1
ATOM 3388 C CA . CYS A 1 441 ? 17.472 -9.595 -44.288 1.00 80.62 441 CYS A CA 1
ATOM 3389 C C . CYS A 1 441 ? 18.297 -8.311 -44.316 1.00 80.62 441 CYS A C 1
ATOM 3391 O O . CYS A 1 441 ? 18.795 -7.958 -45.380 1.00 80.62 441 CYS A O 1
ATOM 3393 N N . ASP A 1 442 ? 18.400 -7.627 -43.175 1.00 83.94 442 ASP A N 1
ATOM 3394 C CA . ASP A 1 442 ? 19.213 -6.424 -42.993 1.00 83.94 442 ASP A CA 1
ATOM 3395 C C . ASP A 1 442 ? 18.819 -5.269 -43.928 1.00 83.94 442 ASP A C 1
ATOM 3397 O O . ASP A 1 442 ? 19.617 -4.434 -44.331 1.00 83.94 442 ASP A O 1
ATOM 3401 N N . ALA A 1 443 ? 17.553 -5.258 -44.355 1.00 85.00 443 ALA A N 1
ATOM 3402 C CA . ALA A 1 443 ? 17.021 -4.188 -45.179 1.00 85.00 443 ALA A CA 1
ATOM 3403 C C . ALA A 1 443 ? 16.662 -2.984 -44.308 1.00 85.00 443 ALA A C 1
ATOM 3405 O O . ALA A 1 443 ? 15.792 -3.097 -43.442 1.00 85.00 443 ALA A O 1
ATOM 3406 N N . ASP A 1 444 ? 17.265 -1.845 -44.628 1.00 90.62 444 ASP A N 1
ATOM 3407 C CA . ASP A 1 444 ? 17.084 -0.589 -43.910 1.00 90.62 444 ASP A CA 1
ATOM 3408 C C . ASP A 1 444 ? 16.029 0.298 -44.557 1.00 90.62 444 ASP A C 1
ATOM 3410 O O . ASP A 1 444 ? 16.022 0.510 -45.771 1.00 90.62 444 ASP A O 1
ATOM 3414 N N . TYR A 1 445 ? 15.162 0.886 -43.746 1.00 90.56 445 TYR A N 1
ATOM 3415 C CA . TYR A 1 445 ? 14.081 1.765 -44.153 1.00 90.56 445 TYR A CA 1
ATOM 3416 C C . TYR A 1 445 ? 14.081 3.036 -43.312 1.00 90.56 445 TYR A C 1
ATOM 3418 O O . TYR A 1 445 ? 14.230 3.029 -42.091 1.00 90.56 445 TYR A O 1
ATOM 3426 N N . CYS A 1 446 ? 13.844 4.160 -43.975 1.00 89.50 446 CYS A N 1
ATOM 3427 C CA . CYS A 1 446 ? 13.763 5.448 -43.319 1.00 89.50 446 CYS A CA 1
ATOM 3428 C C . CYS A 1 446 ? 12.581 5.504 -42.364 1.00 89.50 446 CYS A C 1
ATOM 3430 O O . CYS A 1 446 ? 11.436 5.206 -42.716 1.00 89.50 446 CYS A O 1
ATOM 3432 N N . LEU A 1 447 ? 12.869 6.012 -41.176 1.00 83.19 447 LEU A N 1
ATOM 3433 C CA . LEU A 1 447 ? 11.941 6.095 -40.067 1.00 83.19 447 LEU A CA 1
ATOM 3434 C C . LEU A 1 447 ? 10.680 6.926 -40.366 1.00 83.19 447 LEU A C 1
ATOM 3436 O O . LEU A 1 447 ? 9.583 6.589 -39.928 1.00 83.19 447 LEU A O 1
ATOM 3440 N N . ALA A 1 448 ? 10.836 8.008 -41.136 1.00 86.50 448 ALA A N 1
ATOM 3441 C CA . ALA A 1 448 ? 9.790 9.003 -41.400 1.00 86.50 448 ALA A CA 1
ATOM 3442 C C . ALA A 1 448 ? 8.985 8.761 -42.689 1.00 86.50 448 ALA A C 1
ATOM 3444 O O . ALA A 1 448 ? 7.908 9.336 -42.885 1.00 86.50 448 ALA A O 1
ATOM 3445 N N . CYS A 1 449 ? 9.552 8.012 -43.636 1.00 86.94 449 CYS A N 1
ATOM 3446 C CA . CYS A 1 449 ? 8.976 7.828 -44.972 1.00 86.94 449 CYS A CA 1
ATOM 3447 C C . CYS A 1 449 ? 8.724 6.350 -45.305 1.00 86.94 449 CYS A C 1
ATOM 3449 O O . CYS A 1 449 ? 7.975 6.074 -46.233 1.00 86.94 449 CYS A O 1
ATOM 3451 N N . GLY A 1 450 ? 9.340 5.413 -44.576 1.00 89.75 450 GLY A N 1
ATOM 3452 C CA . GLY A 1 450 ? 9.270 3.977 -44.844 1.00 89.75 450 GLY A CA 1
ATOM 3453 C C . GLY A 1 450 ? 10.057 3.543 -46.081 1.00 89.75 450 GLY A C 1
ATOM 3454 O O . GLY A 1 450 ? 10.024 2.370 -46.430 1.00 89.75 450 GLY A O 1
ATOM 3455 N N . LYS A 1 451 ? 10.747 4.456 -46.776 1.00 91.25 451 LYS A N 1
ATOM 3456 C CA . LYS A 1 451 ? 11.518 4.139 -47.984 1.00 91.25 451 LYS A CA 1
ATOM 3457 C C . LYS A 1 451 ? 12.782 3.377 -47.631 1.00 91.25 451 LYS A C 1
ATOM 3459 O O . LYS A 1 451 ? 13.494 3.783 -46.718 1.00 91.25 451 LYS A O 1
ATOM 3464 N N . ILE A 1 452 ? 13.091 2.354 -48.411 1.00 89.44 452 ILE A N 1
ATOM 3465 C CA . ILE A 1 452 ? 14.337 1.606 -48.284 1.00 89.44 452 ILE A CA 1
ATOM 3466 C C . ILE A 1 452 ? 15.578 2.486 -48.554 1.00 89.44 452 ILE A C 1
ATOM 3468 O O . ILE A 1 452 ? 15.579 3.305 -49.477 1.00 89.44 452 ILE A O 1
ATOM 3472 N N . HIS A 1 453 ? 16.654 2.284 -47.795 1.00 81.81 453 HIS A N 1
ATOM 3473 C CA . HIS A 1 453 ? 17.965 2.930 -47.945 1.00 81.81 453 HIS A CA 1
ATOM 3474 C C . HIS A 1 453 ? 18.870 2.230 -48.976 1.00 81.81 453 HIS A C 1
ATOM 3476 O O . HIS A 1 453 ? 20.087 2.184 -48.840 1.00 81.81 453 HIS A O 1
ATOM 3482 N N . VAL A 1 454 ? 18.288 1.715 -50.061 1.00 77.94 454 VAL A N 1
ATOM 3483 C CA . VAL A 1 454 ? 19.046 1.115 -51.168 1.00 77.94 454 VAL A CA 1
ATOM 3484 C C . VAL A 1 454 ? 18.972 2.030 -52.385 1.00 77.94 454 VAL A C 1
ATOM 3486 O O . VAL A 1 454 ? 17.891 2.279 -52.926 1.00 77.94 454 VAL A O 1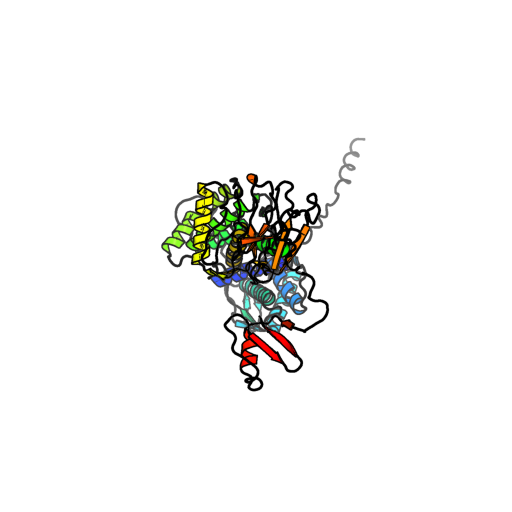
ATOM 3489 N N . SER A 1 455 ? 20.133 2.522 -52.830 1.00 71.62 455 SER A N 1
ATOM 3490 C CA . SER A 1 455 ? 20.244 3.388 -54.009 1.00 71.62 455 SER A CA 1
ATOM 3491 C C . SER A 1 455 ? 19.590 2.739 -55.237 1.00 71.62 455 SER A C 1
ATOM 3493 O O . SER A 1 455 ? 19.800 1.560 -55.518 1.00 71.62 455 SER A O 1
ATOM 3495 N N . GLY A 1 456 ? 18.750 3.495 -55.948 1.00 72.44 456 GLY A N 1
ATOM 3496 C CA . GLY A 1 456 ? 18.036 3.025 -57.141 1.00 72.44 456 GLY A CA 1
ATOM 3497 C C . GLY A 1 456 ? 16.791 2.159 -56.892 1.00 72.44 456 GLY A C 1
ATOM 3498 O O . GLY A 1 456 ? 16.091 1.845 -57.854 1.00 72.44 456 GLY A O 1
ATOM 3499 N N . LYS A 1 457 ? 16.453 1.800 -55.642 1.00 76.12 457 LYS A N 1
ATOM 3500 C CA . LYS A 1 457 ? 15.213 1.068 -55.318 1.00 76.12 457 LYS A CA 1
ATOM 3501 C C . LYS A 1 457 ? 14.123 1.999 -54.785 1.00 76.12 457 LYS A C 1
ATOM 3503 O O . LYS A 1 457 ? 14.368 2.869 -53.954 1.00 76.12 457 LYS A O 1
ATOM 3508 N N . ASN A 1 458 ? 12.891 1.782 -55.245 1.00 80.19 458 ASN A N 1
ATOM 3509 C CA . ASN A 1 458 ? 11.719 2.572 -54.858 1.00 80.19 458 ASN A CA 1
ATOM 3510 C C . ASN A 1 458 ? 10.699 1.693 -54.116 1.00 80.19 458 ASN A C 1
ATOM 3512 O O . ASN A 1 458 ? 9.597 1.441 -54.592 1.00 80.19 458 ASN A O 1
ATOM 3516 N N . MET A 1 459 ? 11.118 1.165 -52.965 1.00 84.62 459 MET A N 1
ATOM 3517 C CA . MET A 1 459 ? 10.317 0.283 -52.114 1.00 84.62 459 MET A CA 1
ATOM 3518 C C . MET A 1 459 ? 10.027 0.974 -50.783 1.00 84.62 459 MET A C 1
ATOM 3520 O O . MET A 1 459 ? 10.912 1.622 -50.222 1.00 84.62 459 MET A O 1
ATOM 3524 N N . PHE A 1 460 ? 8.796 0.828 -50.293 1.00 89.50 460 PHE A N 1
ATOM 3525 C CA . PHE A 1 460 ? 8.310 1.486 -49.086 1.00 89.50 460 PHE A CA 1
ATOM 3526 C C . PHE A 1 460 ? 7.647 0.481 -48.150 1.00 89.50 460 PHE A C 1
ATOM 3528 O O . PHE A 1 460 ? 6.985 -0.457 -48.597 1.00 89.50 460 PHE A O 1
ATOM 3535 N N . LEU A 1 461 ? 7.786 0.714 -46.850 1.00 87.44 461 LEU A N 1
ATOM 3536 C CA . LEU A 1 461 ? 6.950 0.082 -45.844 1.00 87.44 461 LEU A CA 1
ATOM 3537 C C . LEU A 1 461 ? 5.488 0.506 -46.032 1.00 87.44 461 LEU A C 1
ATOM 3539 O O . LEU A 1 461 ? 5.194 1.638 -46.419 1.00 87.44 461 LEU A O 1
ATOM 3543 N N . THR A 1 462 ? 4.567 -0.411 -45.742 1.00 84.88 462 THR A N 1
ATOM 3544 C CA . THR A 1 462 ? 3.126 -0.149 -45.861 1.00 84.88 462 THR A CA 1
ATOM 3545 C C . THR A 1 462 ? 2.664 0.693 -44.671 1.00 84.88 462 THR A C 1
ATOM 3547 O O . THR A 1 462 ? 2.853 0.242 -43.541 1.00 84.88 462 THR A O 1
ATOM 3550 N N . PRO A 1 463 ? 2.080 1.892 -44.871 1.00 80.00 463 PRO A N 1
ATOM 3551 C CA . PRO A 1 463 ? 1.573 2.709 -43.771 1.00 80.00 463 PRO A CA 1
ATOM 3552 C C . PRO A 1 463 ? 0.532 1.965 -42.931 1.00 80.00 463 PRO A C 1
ATOM 3554 O O . PRO A 1 463 ? -0.311 1.250 -43.467 1.00 80.00 463 PRO A O 1
ATOM 3557 N N . TYR A 1 464 ? 0.574 2.167 -41.618 1.00 64.12 464 TYR A N 1
ATOM 3558 C CA . TYR A 1 464 ? -0.404 1.642 -40.671 1.00 64.12 464 TYR A CA 1
ATOM 3559 C C . TYR A 1 464 ? -1.281 2.789 -40.161 1.00 64.12 464 TYR A C 1
ATOM 3561 O O . TYR A 1 464 ? -0.793 3.711 -39.503 1.00 64.12 464 TYR A O 1
ATOM 3569 N N . THR A 1 465 ? -2.576 2.765 -40.473 1.00 60.22 465 THR A N 1
ATOM 3570 C CA . THR A 1 465 ? -3.540 3.743 -39.954 1.00 60.22 465 THR A CA 1
ATOM 3571 C C . THR A 1 465 ? -3.986 3.351 -38.551 1.00 60.22 465 THR A C 1
ATOM 3573 O O . THR A 1 465 ? -4.586 2.302 -38.348 1.00 60.22 465 THR A O 1
ATOM 3576 N N . LEU A 1 466 ? -3.730 4.231 -37.579 1.00 45.91 466 LEU A N 1
ATOM 3577 C CA . LEU A 1 466 ? -4.161 4.065 -36.184 1.00 45.91 466 LEU A CA 1
ATOM 3578 C C . LEU A 1 466 ? -5.665 4.349 -35.975 1.00 45.91 466 LEU A C 1
ATOM 3580 O O . LEU A 1 466 ? -6.183 4.141 -34.881 1.00 45.91 466 LEU A O 1
ATOM 3584 N N . GLU A 1 467 ? -6.378 4.793 -37.013 1.00 36.94 467 GLU A N 1
ATOM 3585 C CA . GLU A 1 467 ? -7.822 5.033 -36.992 1.00 36.94 467 GLU A CA 1
ATOM 3586 C C . GLU A 1 467 ? -8.557 3.915 -37.744 1.00 36.94 467 GLU A C 1
ATOM 3588 O O . GLU A 1 467 ? -8.541 3.855 -38.970 1.00 36.94 467 GLU A O 1
ATOM 3593 N N . GLY A 1 468 ? -9.174 3.003 -36.984 1.00 36.34 468 GLY A N 1
ATOM 3594 C CA . GLY A 1 468 ? -9.805 1.796 -37.528 1.00 36.34 468 GLY A CA 1
ATOM 3595 C C . GLY A 1 468 ? -10.735 1.039 -36.573 1.00 36.34 468 GLY A C 1
ATOM 3596 O O . GLY A 1 468 ? -10.917 -0.157 -36.737 1.00 36.34 468 GLY A O 1
ATOM 3597 N N . LEU A 1 469 ? -11.353 1.727 -35.600 1.00 36.59 469 LEU A N 1
ATOM 3598 C CA . LEU A 1 469 ? -12.656 1.352 -35.011 1.00 36.59 469 LEU A CA 1
ATOM 3599 C C . LEU A 1 469 ? -13.807 2.180 -35.624 1.00 36.59 469 LEU A C 1
ATOM 3601 O O . LEU A 1 469 ? -14.869 2.336 -35.024 1.00 36.59 469 LEU A O 1
ATOM 3605 N N . ARG A 1 470 ? -13.619 2.729 -36.829 1.00 32.94 470 ARG A N 1
ATOM 3606 C CA . ARG A 1 470 ? -14.692 3.329 -37.633 1.00 32.94 470 ARG A CA 1
ATOM 3607 C C . ARG A 1 470 ? -14.426 3.113 -39.124 1.00 32.94 470 ARG A C 1
ATOM 3609 O O . ARG A 1 470 ? -13.566 3.773 -39.685 1.00 32.94 470 ARG A O 1
ATOM 3616 N N . GLY A 1 471 ? -15.231 2.249 -39.748 1.00 27.45 471 GLY A N 1
ATOM 3617 C CA . GLY A 1 471 ? -15.524 2.309 -41.185 1.00 27.45 471 GLY A CA 1
ATOM 3618 C C . GLY A 1 471 ? -15.058 1.134 -42.052 1.00 27.45 471 GLY A C 1
ATOM 3619 O O . GLY A 1 471 ? -14.025 1.223 -42.695 1.00 27.45 471 GLY A O 1
ATOM 3620 N N . SER A 1 472 ? -15.913 0.105 -42.145 1.00 32.78 472 SER A N 1
ATOM 3621 C CA . SER A 1 472 ? -16.182 -0.753 -43.319 1.00 32.78 472 SER A CA 1
ATOM 3622 C C . SER A 1 472 ? -15.006 -1.430 -44.054 1.00 32.78 472 SER A C 1
ATOM 3624 O O . SER A 1 472 ? -14.517 -0.928 -45.062 1.00 32.78 472 SER A O 1
ATOM 3626 N N . SER A 1 473 ? -14.694 -2.680 -43.702 1.00 35.16 473 SER A N 1
ATOM 3627 C CA . SER A 1 473 ? -15.219 -3.878 -44.395 1.00 35.16 473 SER A CA 1
ATOM 3628 C C . SER A 1 473 ? -14.569 -5.147 -43.814 1.00 35.16 473 SER A C 1
ATOM 3630 O O . SER A 1 473 ? -13.367 -5.174 -43.564 1.00 35.16 473 SER A O 1
ATOM 3632 N N . SER A 1 474 ? -15.385 -6.186 -43.602 1.00 37.38 474 SER A N 1
ATOM 3633 C CA . SER A 1 474 ? -15.146 -7.435 -42.846 1.00 37.38 474 SER A CA 1
ATOM 3634 C C . SER A 1 474 ? -15.132 -7.277 -41.315 1.00 37.38 474 SER A C 1
ATOM 3636 O O . SER A 1 474 ? -14.111 -7.024 -40.682 1.00 37.38 474 SER A O 1
ATOM 3638 N N . ASP A 1 475 ? -16.321 -7.424 -40.724 1.00 37.00 475 ASP A N 1
ATOM 3639 C CA . ASP A 1 475 ? -16.578 -7.257 -39.293 1.00 37.00 475 ASP A CA 1
ATOM 3640 C C . ASP A 1 475 ? -15.911 -8.367 -38.466 1.00 37.00 475 ASP A C 1
ATOM 3642 O O . ASP A 1 475 ? -16.462 -9.453 -38.256 1.00 37.00 475 ASP A O 1
ATOM 3646 N N . VAL A 1 476 ? -14.709 -8.074 -37.969 1.00 39.06 476 VAL A N 1
ATOM 3647 C CA . VAL A 1 476 ? -14.143 -8.748 -36.800 1.00 39.06 476 VAL A CA 1
ATOM 3648 C C . VAL A 1 476 ? -14.552 -7.939 -35.574 1.00 39.06 476 VAL A C 1
ATOM 3650 O O . VAL A 1 476 ? -14.057 -6.832 -35.357 1.00 39.06 476 VAL A O 1
ATOM 3653 N N . ILE A 1 477 ? -15.481 -8.477 -34.783 1.00 37.84 477 ILE A N 1
ATOM 3654 C CA . ILE A 1 477 ? -15.930 -7.844 -33.539 1.00 37.84 477 ILE A CA 1
ATOM 3655 C C . ILE A 1 477 ? -15.128 -8.437 -32.380 1.00 37.84 477 ILE A C 1
ATOM 3657 O O . ILE A 1 477 ? -15.125 -9.646 -32.137 1.00 37.84 477 ILE A O 1
ATOM 3661 N N . THR A 1 478 ? -14.454 -7.546 -31.665 1.00 38.22 478 THR A N 1
ATOM 3662 C CA . THR A 1 478 ? -13.468 -7.833 -30.621 1.00 38.22 478 THR A CA 1
ATOM 3663 C C . THR A 1 478 ? -14.124 -7.464 -29.286 1.00 38.22 478 THR A C 1
ATOM 3665 O O . THR A 1 478 ? -14.400 -6.290 -29.038 1.00 38.22 478 THR A O 1
ATOM 3668 N N . MET A 1 479 ? -14.480 -8.463 -28.467 1.00 35.06 479 MET A N 1
ATOM 3669 C CA . MET A 1 479 ? -15.226 -8.266 -27.212 1.00 35.06 479 MET A CA 1
ATOM 3670 C C . MET A 1 479 ? -14.428 -8.738 -25.990 1.00 35.06 479 MET A C 1
ATOM 3672 O O . MET A 1 479 ? -13.985 -9.882 -25.950 1.00 35.06 479 MET A O 1
ATOM 3676 N N . LYS A 1 480 ? -14.327 -7.881 -24.966 1.00 38.56 480 LYS A N 1
ATOM 3677 C CA . LYS A 1 480 ? -13.636 -8.152 -23.692 1.00 38.56 480 LYS A CA 1
ATOM 3678 C C . LYS A 1 480 ? -14.576 -8.854 -22.702 1.00 38.56 480 LYS A C 1
ATOM 3680 O O . LYS A 1 480 ? -15.608 -8.280 -22.349 1.00 38.56 480 LYS A O 1
ATOM 3685 N N . TYR A 1 481 ? -14.223 -10.048 -22.215 1.00 42.28 481 TYR A N 1
ATOM 3686 C CA . TYR A 1 481 ? -15.048 -10.806 -21.255 1.00 42.28 481 TYR A CA 1
ATOM 3687 C C . TYR A 1 481 ? -14.288 -11.280 -20.009 1.00 42.28 481 TYR A C 1
ATOM 3689 O O . TYR A 1 481 ? -13.071 -11.396 -19.978 1.00 42.28 481 TYR A O 1
ATOM 3697 N N . ASN A 1 482 ? -15.044 -11.569 -18.945 1.00 39.50 482 ASN A N 1
ATOM 3698 C CA . ASN A 1 482 ? -14.543 -12.184 -17.717 1.00 39.50 482 ASN A CA 1
ATOM 3699 C C . ASN A 1 482 ? -14.407 -13.709 -17.905 1.00 39.50 482 ASN A C 1
ATOM 3701 O O . ASN A 1 482 ? -15.404 -14.389 -18.162 1.00 39.50 482 ASN A O 1
ATOM 3705 N N . TYR A 1 483 ? -13.200 -14.249 -17.709 1.00 42.50 483 TYR A N 1
ATOM 3706 C CA . TYR A 1 483 ? -12.843 -15.668 -17.886 1.00 42.50 483 TYR A CA 1
ATOM 3707 C C . TYR A 1 483 ? -13.770 -16.668 -17.155 1.00 42.50 483 TYR A C 1
ATOM 3709 O O . TYR A 1 483 ? -13.972 -17.790 -17.620 1.00 42.50 483 TYR A O 1
ATOM 3717 N N . LYS A 1 484 ? -14.421 -16.276 -16.046 1.00 38.03 484 LYS A N 1
ATOM 3718 C CA . LYS A 1 484 ? -15.385 -17.145 -15.334 1.00 38.03 484 LYS A CA 1
ATOM 3719 C C . LYS A 1 484 ? -16.709 -17.351 -16.077 1.00 38.03 484 LYS A C 1
ATOM 3721 O O . LYS A 1 484 ? -17.3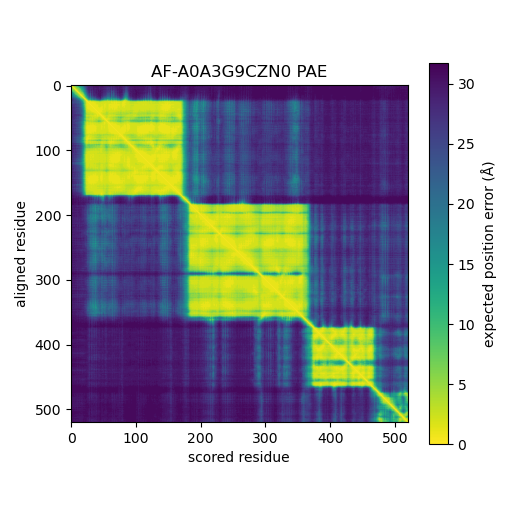30 -18.396 -15.911 1.00 38.03 484 LYS A O 1
ATOM 3726 N N . VAL A 1 485 ? -17.144 -16.384 -16.885 1.00 39.38 485 VAL A N 1
ATOM 3727 C CA . VAL A 1 485 ? -18.381 -16.485 -17.684 1.00 39.38 485 VAL A CA 1
ATOM 3728 C C . VAL A 1 485 ? -18.152 -17.373 -18.912 1.00 39.38 485 VAL A C 1
ATOM 3730 O O . VAL A 1 485 ? -19.049 -18.105 -19.317 1.00 39.38 485 VAL A O 1
ATOM 3733 N N . PHE A 1 486 ? -16.928 -17.380 -19.448 1.00 46.00 486 PHE A N 1
ATOM 3734 C CA . PHE A 1 486 ? -16.535 -18.150 -20.630 1.00 46.00 486 PHE A CA 1
ATOM 3735 C C . PHE A 1 486 ? -16.681 -19.672 -20.447 1.00 46.00 486 PHE A C 1
ATOM 3737 O O . PHE A 1 486 ? -17.225 -20.341 -21.323 1.00 46.00 486 PHE A O 1
ATOM 3744 N N . ARG A 1 487 ? -16.311 -20.223 -19.278 1.00 44.44 487 ARG A N 1
ATOM 3745 C CA . ARG A 1 487 ? -16.513 -21.659 -18.994 1.00 44.44 487 ARG A CA 1
ATOM 3746 C C . ARG A 1 487 ? -17.985 -22.078 -18.972 1.00 44.44 487 ARG A C 1
ATOM 3748 O O . ARG A 1 487 ? -18.309 -23.161 -19.434 1.00 44.44 487 ARG A O 1
ATOM 3755 N N . ILE A 1 488 ? -18.877 -21.217 -18.477 1.00 44.25 488 ILE A N 1
ATOM 3756 C CA . ILE A 1 488 ? -20.316 -21.517 -18.374 1.00 44.25 488 ILE A CA 1
ATOM 3757 C C . ILE A 1 488 ? -20.951 -21.657 -19.770 1.00 44.25 488 ILE A C 1
ATOM 3759 O O . ILE A 1 488 ? -21.868 -22.452 -19.954 1.00 44.25 488 ILE A O 1
ATOM 3763 N N . PHE A 1 489 ? -20.444 -20.922 -20.766 1.00 42.59 489 PHE A N 1
ATOM 3764 C CA . PHE A 1 489 ? -20.899 -21.018 -22.158 1.00 42.59 489 PHE A CA 1
ATOM 3765 C C . PHE A 1 489 ? -20.391 -22.279 -22.874 1.00 42.59 489 PHE A C 1
ATOM 3767 O O . PHE A 1 489 ? -21.128 -22.859 -23.676 1.00 42.59 489 PHE A O 1
ATOM 3774 N N . GLN A 1 490 ? -19.169 -22.721 -22.561 1.00 48.16 490 GLN A N 1
ATOM 3775 C CA . GLN A 1 490 ? -18.523 -23.895 -23.164 1.00 48.16 490 GLN A CA 1
ATOM 3776 C C . GLN A 1 490 ? -19.254 -25.215 -22.859 1.00 48.16 490 GLN A C 1
ATOM 3778 O O . GLN A 1 490 ? -19.265 -26.118 -23.693 1.00 48.16 490 GLN A O 1
ATOM 3783 N N . ASP A 1 491 ? -19.908 -25.302 -21.699 1.00 43.81 491 ASP A N 1
ATOM 3784 C CA . ASP A 1 491 ? -20.597 -26.513 -21.233 1.00 43.81 491 ASP A CA 1
ATOM 3785 C C . ASP A 1 491 ? -22.046 -26.644 -21.756 1.00 43.81 491 ASP A C 1
ATOM 3787 O O . ASP A 1 491 ? -22.733 -27.629 -21.468 1.00 43.81 491 ASP A O 1
ATOM 3791 N N . SER A 1 492 ? -22.538 -25.682 -22.551 1.00 42.25 492 SER A N 1
ATOM 3792 C CA . SER A 1 492 ? -23.870 -25.765 -23.167 1.00 42.25 492 SER A CA 1
ATOM 3793 C C . SER A 1 492 ? -23.837 -26.595 -24.463 1.00 42.25 492 SER A C 1
ATOM 3795 O O . SER A 1 492 ? -23.108 -26.300 -25.406 1.00 42.25 492 SER A O 1
ATOM 3797 N N . TYR A 1 493 ? -24.650 -27.655 -24.527 1.00 37.38 493 TYR A N 1
ATOM 3798 C CA . TYR A 1 493 ? -24.629 -28.694 -25.575 1.00 37.38 493 TYR A CA 1
ATOM 3799 C C . TYR A 1 493 ? -24.948 -28.226 -27.016 1.00 37.38 493 TYR A C 1
ATOM 3801 O O . TYR A 1 493 ? -24.929 -29.043 -27.932 1.00 37.38 493 TYR A O 1
ATOM 3809 N N . ALA A 1 494 ? -25.225 -26.941 -27.250 1.00 40.56 494 ALA A N 1
ATOM 3810 C CA . ALA A 1 494 ? -25.737 -26.438 -28.527 1.00 40.56 494 ALA A CA 1
ATOM 3811 C C . ALA A 1 494 ? -24.664 -26.065 -29.574 1.00 40.56 494 ALA A C 1
ATOM 3813 O O . ALA A 1 494 ? -25.029 -25.756 -30.704 1.00 40.56 494 ALA A O 1
ATOM 3814 N N . TYR A 1 495 ? -23.365 -26.083 -29.240 1.00 43.78 495 TYR A N 1
ATOM 3815 C CA . TYR A 1 495 ? -22.339 -25.447 -30.092 1.00 43.78 495 TYR A CA 1
ATOM 3816 C C . TYR A 1 495 ? -21.058 -26.257 -30.334 1.00 43.78 495 TYR A C 1
ATOM 3818 O O . TYR A 1 495 ? -20.074 -25.714 -30.830 1.00 43.78 495 TYR A O 1
ATOM 3826 N N . LYS A 1 496 ? -21.052 -27.561 -30.034 1.00 44.62 496 LYS A N 1
ATOM 3827 C CA . LYS A 1 496 ? -19.840 -28.403 -30.111 1.00 44.62 496 LYS A CA 1
ATOM 3828 C C . LYS A 1 496 ? -19.169 -28.442 -31.495 1.00 44.62 496 LYS A C 1
ATOM 3830 O O . LYS A 1 496 ? -17.951 -28.572 -31.553 1.00 44.62 496 LYS A O 1
ATOM 3835 N N . ASP A 1 497 ? -19.928 -28.246 -32.572 1.00 41.19 497 ASP A N 1
ATOM 3836 C CA . ASP A 1 497 ? -19.440 -28.406 -33.951 1.00 41.19 497 ASP A CA 1
ATOM 3837 C C . ASP A 1 497 ? -18.875 -27.115 -34.583 1.00 41.19 497 ASP A C 1
ATOM 3839 O O . ASP A 1 497 ? -18.492 -27.112 -35.751 1.00 41.19 497 ASP A O 1
ATOM 3843 N N . ILE A 1 498 ? -18.799 -26.008 -33.830 1.00 39.72 498 ILE A N 1
ATOM 3844 C CA . ILE A 1 498 ? -18.374 -24.687 -34.347 1.00 39.72 498 ILE A CA 1
ATOM 3845 C C . ILE A 1 498 ? -16.950 -24.294 -33.885 1.00 39.72 498 ILE A C 1
ATOM 3847 O O . ILE A 1 498 ? -16.443 -23.223 -34.223 1.00 39.72 498 ILE A O 1
ATOM 3851 N N . TYR A 1 499 ? -16.261 -25.160 -33.137 1.00 39.72 499 TYR A N 1
ATOM 3852 C CA . TYR A 1 499 ? -14.942 -24.869 -32.565 1.00 39.72 499 TYR A CA 1
ATOM 3853 C C . TYR A 1 499 ? -13.837 -25.703 -33.224 1.00 39.72 499 TYR A C 1
ATOM 3855 O O . TYR A 1 499 ? -13.800 -26.923 -33.082 1.00 39.72 499 TYR A O 1
ATOM 3863 N N . SER A 1 500 ? -12.869 -25.051 -33.872 1.00 40.78 500 SER A N 1
ATOM 3864 C CA . SER A 1 500 ? -11.556 -25.657 -34.124 1.00 40.78 500 SER A CA 1
ATOM 3865 C C . SER A 1 500 ? -10.622 -25.293 -32.972 1.00 40.78 500 SER A C 1
ATOM 3867 O O . SER A 1 500 ? -10.479 -24.111 -32.663 1.00 40.78 500 SER A O 1
ATOM 3869 N N . LYS A 1 501 ? -9.988 -26.287 -32.338 1.00 36.62 501 LYS A N 1
ATOM 3870 C CA . LYS A 1 501 ? -8.952 -26.072 -31.315 1.00 36.62 501 LYS A CA 1
ATOM 3871 C C . LYS A 1 501 ? -7.859 -25.158 -31.884 1.00 36.62 501 LYS A C 1
ATOM 3873 O O . LYS A 1 501 ? -7.194 -25.536 -32.845 1.00 36.62 501 LYS A O 1
ATOM 3878 N N . VAL A 1 502 ? -7.681 -23.986 -31.285 1.00 36.16 502 VAL A N 1
ATOM 3879 C CA . VAL A 1 502 ? -6.517 -23.119 -31.491 1.00 36.16 502 VAL A CA 1
ATOM 3880 C C . VAL A 1 502 ? -5.837 -22.984 -30.130 1.00 36.16 502 VAL A C 1
ATOM 3882 O O . VAL A 1 502 ? -6.522 -22.832 -29.122 1.00 36.16 502 VAL A O 1
ATOM 3885 N N . ASP A 1 503 ? -4.518 -23.161 -30.141 1.00 37.50 503 ASP A N 1
ATOM 3886 C CA . ASP A 1 503 ? -3.582 -23.146 -29.010 1.00 37.50 503 ASP A CA 1
ATOM 3887 C C . ASP A 1 503 ? -3.741 -21.906 -28.102 1.00 37.50 503 ASP A C 1
ATOM 3889 O O . ASP A 1 503 ? -4.264 -20.881 -28.546 1.00 37.50 503 ASP A O 1
ATOM 3893 N N . ASP A 1 504 ? -3.280 -22.029 -26.854 1.00 37.41 504 ASP A N 1
ATOM 3894 C CA . ASP A 1 504 ? -3.600 -21.336 -25.588 1.00 37.41 504 ASP A CA 1
ATOM 3895 C C . ASP A 1 504 ? -3.445 -19.793 -25.538 1.00 37.41 504 ASP A C 1
ATOM 3897 O O . ASP A 1 504 ? -3.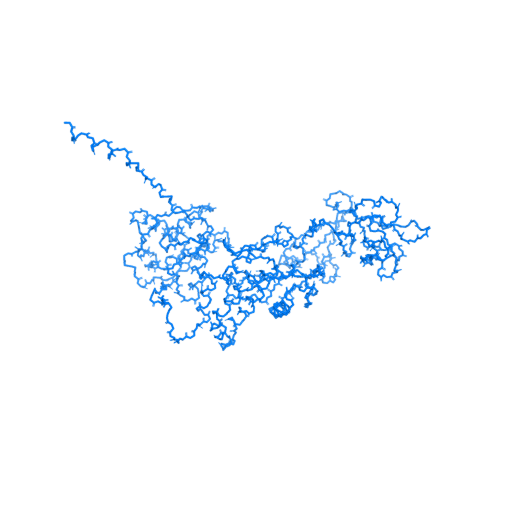180 -19.216 -24.485 1.00 37.41 504 ASP A O 1
ATOM 3901 N N . SER A 1 505 ? -3.657 -19.077 -26.642 1.00 45.38 505 SER A N 1
ATOM 3902 C CA . SER A 1 505 ? -3.626 -17.610 -26.682 1.00 45.38 505 SER A CA 1
ATOM 3903 C C . SER A 1 505 ? -4.926 -16.948 -27.138 1.00 45.38 505 SER A C 1
ATOM 3905 O O . SER A 1 505 ? -5.167 -15.828 -26.706 1.00 45.38 505 SER A O 1
ATOM 3907 N N . TYR A 1 506 ? -5.808 -17.597 -27.913 1.00 42.62 506 TYR A N 1
ATOM 3908 C CA . TYR A 1 506 ? -7.108 -17.015 -28.301 1.00 42.62 506 TYR A CA 1
ATOM 3909 C C . TYR A 1 506 ? -8.127 -18.094 -28.686 1.00 42.62 506 TYR A C 1
ATOM 3911 O O . TYR A 1 506 ? -7.800 -19.029 -29.415 1.00 42.62 506 TYR A O 1
ATOM 3919 N N . THR A 1 507 ? -9.399 -17.929 -28.301 1.00 45.66 507 THR A N 1
ATOM 3920 C CA . THR A 1 507 ? -10.490 -18.733 -28.889 1.00 45.66 507 THR A CA 1
ATOM 3921 C C . THR A 1 507 ? -11.147 -17.939 -30.017 1.00 45.66 507 THR A C 1
ATOM 3923 O O . THR A 1 507 ? -11.697 -16.862 -29.785 1.00 45.66 507 THR A O 1
ATOM 3926 N N . MET A 1 508 ? -11.104 -18.458 -31.247 1.00 41.56 508 MET A N 1
ATOM 3927 C CA . MET A 1 508 ? -11.855 -17.902 -32.380 1.00 41.56 508 MET A CA 1
ATOM 3928 C C . MET A 1 508 ? -13.146 -18.695 -32.589 1.00 41.56 508 MET A C 1
ATOM 3930 O O . MET A 1 508 ? -13.106 -19.923 -32.650 1.00 41.56 508 MET A O 1
ATOM 3934 N N . VAL A 1 509 ? -14.280 -18.003 -32.729 1.00 44.19 509 VAL A N 1
ATOM 3935 C CA . VAL A 1 509 ? -15.566 -18.630 -33.084 1.00 44.19 509 VAL A CA 1
ATOM 3936 C C . VAL A 1 509 ? -16.050 -18.054 -34.405 1.00 44.19 509 VAL A C 1
ATOM 3938 O O . VAL A 1 509 ? -16.136 -16.835 -34.578 1.00 44.19 509 VAL A O 1
ATOM 3941 N N . LYS A 1 510 ? -16.368 -18.943 -35.345 1.00 42.12 510 LYS A N 1
ATOM 3942 C CA . LYS A 1 510 ? -16.878 -18.582 -36.668 1.00 42.12 510 LYS A CA 1
ATOM 3943 C C . LYS A 1 510 ? -18.390 -18.762 -36.693 1.00 42.12 510 LYS A C 1
ATOM 3945 O O . LYS A 1 510 ? -18.862 -19.870 -36.478 1.00 42.12 510 LYS A O 1
ATOM 3950 N N . TYR A 1 511 ? -19.144 -17.711 -37.004 1.00 41.72 511 TYR A N 1
ATOM 3951 C CA . TYR A 1 511 ? -20.579 -17.837 -37.270 1.00 41.72 511 TYR A CA 1
ATOM 3952 C C . TYR A 1 511 ? -20.886 -17.784 -38.771 1.00 41.72 511 TYR A C 1
ATOM 3954 O O . TYR A 1 511 ? -20.118 -17.254 -39.579 1.00 41.72 511 TYR A O 1
ATOM 3962 N N . VAL A 1 512 ? -22.027 -18.364 -39.148 1.00 35.31 512 VAL A N 1
ATOM 3963 C CA . VAL A 1 512 ? -22.575 -18.280 -40.510 1.00 35.31 512 VAL A CA 1
ATOM 3964 C C . VAL A 1 512 ? -23.046 -16.838 -40.757 1.00 35.31 512 VAL A C 1
ATOM 3966 O O . VAL A 1 512 ? -23.649 -16.244 -39.868 1.00 35.31 512 VAL A O 1
ATOM 3969 N N . ASN A 1 513 ? -22.760 -16.300 -41.950 1.00 37.25 513 ASN A N 1
ATOM 3970 C CA . ASN A 1 513 ? -22.816 -14.881 -42.377 1.00 37.25 513 ASN A CA 1
ATOM 3971 C C . ASN A 1 513 ? -21.518 -14.061 -42.228 1.00 37.25 513 ASN A C 1
ATOM 3973 O O . ASN A 1 513 ? -21.542 -12.841 -42.349 1.00 37.25 513 ASN A O 1
ATOM 3977 N N . GLY A 1 514 ? -20.363 -14.714 -42.062 1.00 39.75 514 GLY A N 1
ATOM 3978 C CA . GLY A 1 514 ? -19.056 -14.095 -42.344 1.00 39.75 514 GLY A CA 1
ATOM 3979 C C . GLY A 1 514 ? -18.473 -13.209 -41.240 1.00 39.75 514 GLY A C 1
ATOM 3980 O O . GLY A 1 514 ? -17.353 -12.729 -41.392 1.00 39.75 514 GLY A O 1
ATOM 3981 N N . THR A 1 515 ? -19.173 -13.037 -40.119 1.00 41.97 515 THR A N 1
ATOM 3982 C CA . THR A 1 515 ? -18.657 -12.343 -38.932 1.00 41.97 515 THR A CA 1
ATOM 3983 C C . THR A 1 515 ? -17.746 -13.268 -38.124 1.00 41.97 515 THR A C 1
ATOM 3985 O O . THR A 1 515 ? -18.128 -14.391 -37.771 1.00 41.97 515 THR A O 1
ATOM 3988 N N . ILE A 1 516 ? -16.536 -12.795 -37.819 1.00 41.84 516 ILE A N 1
ATOM 3989 C CA . ILE A 1 516 ? -15.561 -13.513 -36.990 1.00 41.84 516 ILE A CA 1
ATOM 3990 C C . ILE A 1 516 ? -15.540 -12.859 -35.612 1.00 41.84 516 ILE A C 1
ATOM 3992 O O . ILE A 1 516 ? -15.273 -11.664 -35.489 1.00 41.84 516 ILE A O 1
ATOM 3996 N N . PHE A 1 517 ? -15.783 -13.650 -34.569 1.00 43.56 517 PHE A N 1
ATOM 3997 C CA . PHE A 1 517 ? -15.636 -13.188 -33.193 1.00 43.56 517 PHE A CA 1
ATOM 3998 C C . PHE A 1 517 ? -14.299 -13.668 -32.636 1.00 43.56 517 PHE A C 1
ATOM 4000 O O . PHE A 1 517 ? -14.009 -14.871 -32.618 1.00 43.56 517 PHE A O 1
ATOM 4007 N N . ARG A 1 518 ? -13.485 -12.712 -32.181 1.00 41.81 518 ARG A N 1
ATOM 4008 C CA . ARG A 1 518 ? -12.225 -12.972 -31.479 1.00 41.81 518 ARG A CA 1
ATOM 4009 C C . ARG A 1 518 ? -12.416 -12.647 -30.000 1.00 41.81 518 ARG A C 1
ATOM 4011 O O . ARG A 1 518 ? -12.717 -11.504 -29.653 1.00 41.81 518 ARG A O 1
ATOM 4018 N N . PHE A 1 519 ? -12.245 -13.660 -29.152 1.00 47.78 519 PHE A N 1
ATOM 4019 C CA . PHE A 1 519 ? -12.351 -13.540 -27.698 1.00 47.78 519 PHE A CA 1
ATOM 4020 C C . PHE A 1 519 ? -10.951 -13.489 -27.078 1.00 47.78 519 PHE A C 1
ATOM 4022 O O . PHE A 1 519 ? -10.091 -14.294 -27.448 1.00 47.78 519 PHE A O 1
ATOM 4029 N N . TYR A 1 520 ? -10.746 -12.542 -26.164 1.00 48.34 520 TYR A N 1
ATOM 4030 C CA . TYR A 1 520 ? -9.518 -12.302 -25.402 1.00 48.34 520 TYR A CA 1
ATOM 4031 C C . TYR A 1 520 ? -9.870 -11.909 -23.965 1.00 48.34 520 TYR A C 1
ATOM 4033 O O . TYR A 1 520 ? -10.927 -11.256 -23.758 1.00 48.34 520 TYR A O 1
#

pLDDT: mean 74.1, std 20.56, range [27.45, 98.69]

Foldseek 3Di:
DPPPPPPVVPPPPPPPPPPPPVQDKAFLVNLLVQLLQQQVCCVPPLAGECWDADPNDTDGLWQSLLQLLVCLLCVQVPDRGMDGGHPAAEEDDADLDAFWFKDFSVFSNVQSVVQNVCCVVPSHGHQWDQGPSGTGGSSQSSNQSSVQSNCCVVPVHGDRITTGDHGHYPDPPPPDDDDDDDDFFALVNVLCCLQPNDALNVLLLVQLVVQLVCLQVVLFGDQWGDSDPVAIAGLLLSLLLLLLSLLLQCQCPDPPRVSNRVSRRCSVVSRVVNVVSSPQQAAEAPAADADDFFDKQFSVFLNVVSVVQNVVCVVPSYGHNWDATPRGTHTSRQSSNQSSVQSNVCNNPVHGDRIDGDDSVSNPPPPDPDPDQQEKAPFDQDQFKTWIWGAFPPPPDDRVDTATFMFTQADPVVGDTSFWDWDQDDPVVVHRHTFIAGNPPRWTATRHFQATPDPPDGDGGHTDDPDPVDDDDQAADEDEDDPVVVVVVVPDPPCPVQFDDDDDPWGWGDDPPRYIYIYD

Solvent-accessible surface area (backbone atoms only — not comparable to full-atom values): 29449 Å² total; per-residue (Å²): 144,86,80,77,79,74,69,70,77,72,74,77,75,77,74,76,76,72,68,74,69,70,61,53,65,44,44,46,65,50,52,49,51,51,18,46,55,35,38,57,40,29,76,74,70,42,26,31,71,72,66,44,74,52,95,92,38,82,43,49,68,34,36,43,42,46,43,40,25,49,43,56,57,36,44,75,74,73,44,86,59,67,38,76,34,80,79,37,34,73,44,90,75,52,56,94,63,52,36,56,47,77,38,42,43,71,53,51,49,51,49,22,53,51,51,37,53,45,26,75,74,65,53,20,39,61,28,52,48,84,52,98,68,39,49,32,13,41,56,27,48,44,46,42,41,18,46,46,53,47,45,21,75,76,65,80,41,75,55,75,52,48,75,39,56,72,42,42,63,51,69,77,89,77,69,76,78,95,74,86,86,90,79,75,46,44,42,67,58,44,51,49,43,47,73,71,43,93,45,74,66,23,27,56,34,62,39,17,48,55,52,42,53,46,24,65,74,65,18,42,76,64,83,57,44,68,49,48,100,89,40,70,29,42,53,60,28,49,42,41,48,45,20,51,48,52,56,48,48,51,34,38,68,36,88,52,61,68,52,8,39,51,40,21,55,42,43,68,62,52,51,52,51,47,57,53,44,55,70,46,81,49,43,74,35,93,65,64,44,89,37,64,40,63,48,68,43,40,48,68,50,53,50,50,49,24,51,54,50,38,51,47,32,75,75,67,43,25,48,59,34,56,45,83,52,99,52,38,49,35,8,63,67,52,48,42,47,55,46,18,51,43,37,31,42,22,67,73,70,77,44,74,54,75,49,46,84,43,67,54,75,47,58,46,76,72,72,77,92,64,92,81,74,82,48,46,43,73,72,45,74,47,69,64,34,34,32,27,28,15,37,24,80,68,70,85,49,62,64,92,44,76,31,79,32,41,22,39,15,41,34,82,91,78,74,39,69,52,32,49,41,81,45,84,37,46,86,89,71,76,38,41,40,33,29,34,30,22,82,82,75,70,52,43,20,22,45,36,69,28,33,42,78,46,90,96,56,94,49,60,45,51,76,45,76,92,76,72,96,70,83,89,84,80,60,66,53,78,54,84,67,62,73,78,60,54,57,64,59,70,73,47,88,87,56,78,91,53,62,70,94,57,70,102,77,46,58,60,44,66,50,93,88,75,43,40,40,47,44,93

Mean predicted aligned error: 20.89 Å

Nearest PDB structures (foldseek):
  6a4x-assembly1_A-2  TM=5.030E-01  e=3.750E+00  Streptomyces curacoi
  8esz-assembly1_4  TM=3.658E-01  e=3.351E+00  Drosophila melanogaster
  9g2s-assembly1_B  TM=3.028E-01  e=5.884E+00  Mycolicibacterium thermoresistibile ATCC 19527
  9g2k-assembly1_B  TM=3.126E-01  e=9.767E+00  Mycolicibacterium thermoresistibile ATCC 19527

Sequence (520 aa):
MKKALYLTVFITSLLILISNASAAQLSYNEISNASKIITDQASKTGQIPSQITVNNKNITLDDYLYAASTTTINLNTNKKTNISTNNYKPPTNPPNNTATGKLTKTTYLQVAQNIKKYMETNGRSPSYATTTIGKINYQSLIYTYAKIINFYNTNGRLPNYVTVKGVKIVSSDVVGNPSTPSTGKTPSDVWNLLINGNSTARDVLDVASDVIIFIEEQGKVPETVKLSDKLTVNPGQFLYLASQMILYLDNLTSSDTSKALQAANNYNSFIEELKTMATTRINPAPSPVNGVAMGELTRADYIDLAKRLRTFIKTYGRLPNLVTSPIGNLGCDFLLLEFSKVLSSYRGNGTLPAGIETYSDIFKFETPVIAGYLGAYNIQVTSDYVKATGKCSCGSKSYSNYYTSAFVNYCPCCGRYGTLAFEQGGAADGNYEGMWYCTYCDADYCLACGKIHVSGKNMFLTPYTLEGLRGSSSDVITMKYNYKVFRIFQDSYAYKDIYSKVDDSYTMVKYVNGTIFRFY